Protein AF-A0A8J3Q5D6-F1 (afdb_monomer)

Mean predicted aligned error: 14.78 Å

pLDDT: mean 88.46, std 9.31, range [45.06, 97.44]

Foldseek 3Di:
DVVVLVLLQVLLVLLVVLLVLLQVLLVCLVPDVPVSVVVVVVSVVSNVPRDHNDDPVSVVVSVVSSVVSVCSSVVSCPDPVSVVVLLVVLVVQLVVLLVVLQVCLPPPPLPVSVVSLVVSVVSNVPGDDHPDPSSVVSVVSNCVSVVSNVVVVVVVVVVVVVLQVVLLVQLVVLLVVLLVLLPDLDPVVNVVSLVVSVVSNVVGDDHPPVSNVVSVVSSVVSSVNSNVSNVVVVVVVVVVVVVVLVLLVVLLVVLVVLLVQLLVLLVPPDLVVSVVSLVVSVVVNVVGDHNDPVCRVVSVVSSVVSSVVSVVSSVVVVVVVLVVVLVVLVVVLVVLVVVLVVLVVVLVVLVVVLVVLVVVVVVPPDDDDPVNVVSVVVSVVSVVVSVVSVVVSVVSVVVSVVSVVVSVVSD

Solvent-accessible surface area (backbone atoms only — not comparable to full-atom values): 21765 Å² total; per-residue (Å²): 114,64,70,62,54,53,49,14,51,51,35,37,53,52,53,54,49,48,40,52,46,41,51,51,32,45,60,33,43,78,80,40,43,63,64,28,51,55,49,52,53,53,48,52,54,52,57,71,69,53,68,75,43,62,56,71,74,55,46,51,52,52,51,52,52,38,51,52,32,52,52,48,30,55,55,55,50,69,32,72,70,35,45,52,48,47,51,50,53,44,47,52,53,52,49,52,46,33,54,52,40,50,70,52,22,77,58,83,54,64,68,67,49,49,55,49,51,52,51,45,51,56,55,54,70,73,50,74,87,57,64,73,70,64,38,50,52,52,51,49,53,37,49,50,18,52,51,48,31,52,50,53,52,51,51,51,55,48,52,54,48,51,55,37,50,54,28,45,52,54,53,52,49,51,40,53,57,55,51,63,51,49,78,51,85,51,70,66,61,51,52,52,50,49,53,53,49,53,50,52,55,71,72,44,63,83,50,60,71,69,59,44,51,53,52,50,53,50,36,53,52,37,51,52,52,30,52,50,52,36,51,50,54,51,49,52,52,49,52,52,49,49,50,54,52,49,53,21,50,52,36,42,52,51,52,54,48,52,38,51,57,42,49,55,43,68,71,48,95,43,55,68,64,30,50,56,50,47,55,51,50,52,51,52,55,73,72,47,74,74,38,46,86,93,46,42,63,67,50,48,55,52,36,54,51,33,49,51,54,37,52,50,52,36,50,54,52,52,49,51,53,44,51,51,53,46,48,53,51,52,53,53,43,50,54,42,47,53,50,39,54,50,38,52,50,51,40,50,53,44,50,52,52,46,51,53,53,50,53,53,51,66,76,46,80,80,69,77,84,74,68,53,57,64,49,49,53,50,48,51,50,44,49,51,48,42,50,55,42,47,54,52,37,52,51,42,52,51,52,43,53,51,48,54,52,51,52,69,70,65,113

Organism: NCBI:txid1392758

Sequence (411 aa):
MESRASQAEQAWAHKAALIAEVKSLTAMLSTDFQTASERMLAVQEQWAAIGRSGSDAVEDELWKQFRAAHQGFYAAGNTPKAQGRSQAETRQQKLRIVDEAERISHSVEWVSTELVFQRLDEEWRKTRPLGSAEEAQLVERLKQAWGRFARARAAHFADQRRKTEEALHAKESLVHEAAALIKSTDLNEVKQKFSELETRWKSATAVPPLDEQRLWTSMQQTQAQVIAAIEQELQRREEERRRREEEKRAIYQHKETLIKQTLDLLHSPDFQTAEEGLQQLVTAWNSSGYAGQEHEQGLYERFTQAAGQVYQAIEDAAEESRREAARRLVDEMYDLRDEADELDHRIYEAKVRLSDMMARQESSRNDPWELTESRAEAIEAESKLIDALRDRLEETMDDIAELETRLRNVG

Secondary structure (DSSP, 8-state):
-HHHHHHHHHHHHHHHHHHHHHHHHHHHTTT-HHHHHHHHHHHHHHHHH----SSHHHHHHHHHHHHHHHHHHHHHHTSHHHHHHHHHHHHHHHHHHHHHHHHHTT---HHHHHHHHHHHHHHHHHSPPPPHHHHHHHHHHHHHHHHHHHHHHHHHHHHHHHHHHHHHHHHHHHHHHHHHGGG---HHHHHHHHHHHHHHHHHSPP--HHHHHHHHHHHHHHHHHHHHHHHHHHHHHHHHHHHHHHHHHHHHHHHHHHHHHHHHGGG-S-HHHHHHHHHHHHHHHHHS----HHHHHHHHHHHHHHHHHHHHHHHHHHHHHHHHHHHHHHHHHHHHHHHHHHHHHHHHHHHHHHHHHHHHHHHTTTS-TTHHHHHHHHHHHHHHHHHHHHHHHHHHHHHHHHHHHHHHTT-

InterPro domains:
  IPR007139 Protein of unknown function DUF349 [PF03993] (2-52)
  IPR007139 Protein of unknown function DUF349 [PF03993] (61-129)
  IPR007139 Protein of unknown function DUF349 [PF03993] (138-208)

Radius of gyration: 75.71 Å; Cα contacts (8 Å, |Δi|>4): 251; chains: 1; bounding box: 146×68×196 Å

Structure (mmCIF, N/CA/C/O backbone):
data_AF-A0A8J3Q5D6-F1
#
_entry.id   AF-A0A8J3Q5D6-F1
#
loop_
_atom_site.group_PDB
_atom_site.id
_atom_site.type_symbol
_atom_site.label_atom_id
_atom_site.label_alt_id
_atom_site.label_comp_id
_atom_site.label_asym_id
_atom_site.label_entity_id
_atom_site.label_seq_id
_atom_site.pdbx_PDB_ins_code
_atom_site.Cartn_x
_atom_site.Cartn_y
_atom_site.Cartn_z
_atom_site.occupancy
_atom_site.B_iso_or_equiv
_atom_site.auth_seq_id
_atom_site.auth_comp_id
_atom_site.auth_asym_id
_atom_site.auth_atom_id
_atom_site.pdbx_PDB_model_num
ATOM 1 N N . MET A 1 1 ? 54.643 55.080 -67.258 1.00 49.59 1 MET A N 1
ATOM 2 C CA . MET A 1 1 ? 54.361 54.199 -68.417 1.00 49.59 1 MET A CA 1
ATOM 3 C C . MET A 1 1 ? 54.793 52.750 -68.171 1.00 49.59 1 MET A C 1
ATOM 5 O O . MET A 1 1 ? 54.132 51.864 -68.694 1.00 49.59 1 MET A O 1
ATOM 9 N N . GLU A 1 2 ? 55.792 52.486 -67.320 1.00 53.97 2 GLU A N 1
ATOM 10 C CA . GLU A 1 2 ? 56.295 51.128 -67.011 1.00 53.97 2 GLU A CA 1
ATOM 11 C C . GLU A 1 2 ? 55.253 50.169 -66.404 1.00 53.97 2 GLU A C 1
ATOM 13 O O . GLU A 1 2 ? 55.221 48.997 -66.761 1.00 53.97 2 GLU A O 1
ATOM 18 N N . SER A 1 3 ? 54.326 50.655 -65.568 1.00 63.22 3 SER A N 1
ATOM 19 C CA . SER A 1 3 ? 53.302 49.802 -64.930 1.00 63.22 3 SER A CA 1
ATOM 20 C C . SER A 1 3 ? 52.300 49.178 -65.919 1.00 63.22 3 SER A C 1
ATOM 22 O O . SER A 1 3 ? 51.918 48.025 -65.746 1.00 63.22 3 SER A O 1
ATOM 24 N N . ARG A 1 4 ? 51.913 49.887 -66.991 1.00 64.19 4 ARG A N 1
ATOM 25 C CA . ARG A 1 4 ? 51.009 49.337 -68.024 1.00 64.19 4 ARG A CA 1
ATOM 26 C C . ARG A 1 4 ? 51.728 48.379 -68.973 1.00 64.19 4 ARG A C 1
ATOM 28 O O . ARG A 1 4 ? 51.123 47.412 -69.418 1.00 64.19 4 ARG A O 1
ATOM 35 N N . ALA A 1 5 ? 53.004 48.639 -69.258 1.00 69.12 5 ALA A N 1
ATOM 36 C CA . ALA A 1 5 ? 53.835 47.745 -70.059 1.00 69.12 5 ALA A CA 1
ATOM 37 C C . ALA A 1 5 ? 54.090 46.417 -69.323 1.00 69.12 5 ALA A C 1
ATOM 39 O O . ALA A 1 5 ? 53.880 45.358 -69.900 1.00 69.12 5 ALA A O 1
ATOM 40 N N . SER A 1 6 ? 54.413 46.476 -68.025 1.00 74.69 6 SER A N 1
ATOM 41 C CA . SER A 1 6 ? 54.604 45.287 -67.183 1.00 74.69 6 SER A CA 1
ATOM 42 C C . SER A 1 6 ? 53.316 44.466 -67.007 1.00 74.69 6 SER A C 1
ATOM 44 O O . SER A 1 6 ? 53.353 43.241 -67.073 1.00 74.69 6 SER A O 1
ATOM 46 N N . GLN A 1 7 ? 52.154 45.115 -66.862 1.00 77.69 7 GLN A N 1
ATOM 47 C CA . GLN A 1 7 ? 50.859 44.418 -66.813 1.00 77.69 7 GLN A CA 1
ATOM 48 C C . GLN A 1 7 ? 50.502 43.738 -68.142 1.00 77.69 7 GLN A C 1
ATOM 50 O O . GLN A 1 7 ? 49.996 42.616 -68.140 1.00 77.69 7 GLN A O 1
ATOM 55 N N . ALA A 1 8 ? 50.778 44.389 -69.276 1.00 78.62 8 ALA A N 1
ATOM 56 C CA . ALA A 1 8 ? 50.563 43.796 -70.594 1.00 78.62 8 ALA A CA 1
ATOM 57 C C . ALA A 1 8 ? 51.487 42.588 -70.832 1.00 78.62 8 ALA A C 1
ATOM 59 O O . ALA A 1 8 ? 51.040 41.571 -71.356 1.00 78.62 8 ALA A O 1
ATOM 60 N N . GLU A 1 9 ? 52.742 42.667 -70.384 1.00 81.75 9 GLU A N 1
ATOM 61 C CA . GLU A 1 9 ? 53.719 41.576 -70.460 1.00 81.75 9 GLU A CA 1
ATOM 62 C C . GLU A 1 9 ? 53.319 40.371 -69.590 1.00 81.75 9 GLU A C 1
ATOM 64 O O . GLU A 1 9 ? 53.370 39.230 -70.050 1.00 81.75 9 GLU A O 1
ATOM 69 N N . GLN A 1 10 ? 52.826 40.606 -68.369 1.00 83.25 10 GLN A N 1
ATOM 70 C CA . GLN A 1 10 ? 52.282 39.548 -67.507 1.00 83.25 10 GLN A CA 1
ATOM 71 C C . GLN A 1 10 ? 51.041 38.883 -68.121 1.00 83.25 10 GLN A C 1
ATOM 73 O O . GLN A 1 10 ? 50.944 37.655 -68.150 1.00 83.25 10 GLN A O 1
ATOM 78 N N . ALA A 1 11 ? 50.109 39.674 -68.662 1.00 84.50 11 ALA A N 1
ATOM 79 C CA . ALA A 1 11 ? 48.924 39.153 -69.343 1.00 84.50 11 ALA A CA 1
ATOM 80 C C . ALA A 1 11 ? 49.292 38.328 -70.588 1.00 84.50 11 ALA A C 1
ATOM 82 O O . ALA A 1 11 ? 48.682 37.288 -70.847 1.00 84.50 11 ALA A O 1
ATOM 83 N N . TRP A 1 12 ? 50.316 38.754 -71.333 1.00 86.94 12 TRP A N 1
ATOM 84 C CA . TRP A 1 12 ? 50.858 38.004 -72.463 1.00 86.94 12 TRP A CA 1
ATOM 85 C C . TRP A 1 12 ? 51.451 36.665 -72.016 1.00 86.94 12 TRP A C 1
ATOM 87 O O . TRP A 1 12 ? 51.094 35.625 -72.570 1.00 86.94 12 TRP A O 1
ATOM 97 N N . ALA A 1 13 ? 52.293 36.670 -70.978 1.00 87.06 13 ALA A N 1
ATOM 98 C CA . ALA A 1 13 ? 52.918 35.460 -70.449 1.00 87.06 13 ALA A CA 1
ATOM 99 C C . ALA A 1 13 ? 51.875 34.449 -69.947 1.00 87.06 13 ALA A C 1
ATOM 101 O O . ALA A 1 13 ? 51.992 33.255 -70.223 1.00 87.06 13 ALA A O 1
ATOM 102 N N . HIS A 1 14 ? 50.817 34.919 -69.277 1.00 89.31 14 HIS A N 1
ATOM 103 C CA . HIS A 1 14 ? 49.713 34.065 -68.830 1.00 89.31 14 HIS A CA 1
ATOM 104 C C . HIS A 1 14 ? 48.949 33.455 -70.011 1.00 89.31 14 HIS A C 1
ATOM 106 O O . HIS A 1 14 ? 48.720 32.248 -70.033 1.00 89.31 14 HIS A O 1
ATOM 112 N N . LYS A 1 15 ? 48.607 34.245 -71.036 1.00 89.31 15 LYS A N 1
ATOM 113 C CA . LYS A 1 15 ? 47.950 33.724 -72.247 1.00 89.31 15 LYS A CA 1
ATOM 114 C C . LYS A 1 15 ? 48.831 32.720 -72.993 1.00 89.31 15 LYS A C 1
ATOM 116 O O . LYS A 1 15 ? 48.352 31.661 -73.391 1.00 89.31 15 LYS A O 1
ATOM 121 N N . ALA A 1 16 ? 50.125 32.998 -73.135 1.00 88.62 16 ALA A N 1
ATOM 122 C CA . ALA A 1 16 ? 51.073 32.069 -73.744 1.00 88.62 16 ALA A CA 1
ATOM 123 C C . ALA A 1 16 ? 51.172 30.747 -72.957 1.00 88.62 16 ALA A C 1
ATOM 125 O O . ALA A 1 16 ? 51.181 29.671 -73.562 1.00 88.62 16 ALA A O 1
ATOM 126 N N . ALA A 1 17 ? 51.177 30.815 -71.621 1.00 91.69 17 ALA A N 1
ATOM 127 C CA . ALA A 1 17 ? 51.170 29.642 -70.753 1.00 91.69 17 ALA A CA 1
ATOM 128 C C . ALA A 1 17 ? 49.884 28.814 -70.908 1.00 91.69 17 ALA A C 1
ATOM 130 O O . ALA A 1 17 ? 49.971 27.601 -71.084 1.00 91.69 17 ALA A O 1
ATOM 131 N N . LEU A 1 18 ? 48.709 29.452 -70.952 1.00 92.25 18 LEU A N 1
ATOM 132 C CA . LEU A 1 18 ? 47.437 28.760 -71.189 1.00 92.25 18 LEU A CA 1
ATOM 133 C C . LEU A 1 18 ? 47.400 28.070 -72.561 1.00 92.25 18 LEU A C 1
ATOM 135 O O . LEU A 1 18 ? 46.927 26.944 -72.670 1.00 92.25 18 LEU A O 1
ATOM 139 N N . ILE A 1 19 ? 47.947 28.688 -73.614 1.00 91.50 19 ILE A N 1
ATOM 140 C CA . ILE A 1 19 ? 48.060 28.050 -74.940 1.00 91.50 19 ILE A CA 1
ATOM 141 C C . ILE A 1 19 ? 48.963 26.809 -74.879 1.00 91.50 19 ILE A C 1
ATOM 143 O O . ILE A 1 19 ? 48.668 25.79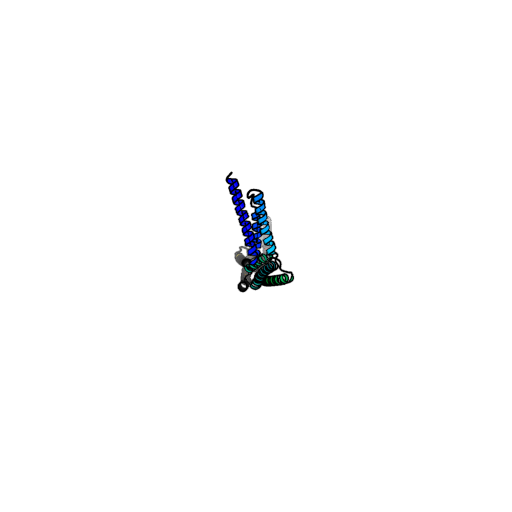4 -75.518 1.00 91.50 19 ILE A O 1
ATOM 147 N N . ALA A 1 20 ? 50.068 26.873 -74.132 1.00 91.12 20 ALA A N 1
ATOM 148 C CA . ALA A 1 20 ? 50.945 25.725 -73.918 1.00 91.12 20 ALA A CA 1
ATOM 149 C C . ALA A 1 20 ? 50.247 24.617 -73.108 1.00 91.12 20 ALA A C 1
ATOM 151 O O . ALA A 1 20 ? 50.380 23.442 -73.453 1.00 91.12 20 ALA A O 1
ATOM 152 N N . GLU A 1 21 ? 49.450 24.984 -72.102 1.00 92.56 21 GLU A N 1
ATOM 153 C CA . GLU A 1 21 ? 48.625 24.054 -71.330 1.00 92.56 21 GLU A CA 1
ATOM 154 C C . GLU A 1 21 ? 47.574 23.373 -72.215 1.00 92.56 21 GLU A C 1
ATOM 156 O O . GLU A 1 21 ? 47.506 22.154 -72.236 1.00 92.56 21 GLU A O 1
ATOM 161 N N . VAL A 1 22 ? 46.831 24.093 -73.064 1.00 91.94 22 VAL A N 1
ATOM 162 C CA . VAL A 1 22 ? 45.884 23.464 -74.013 1.00 91.94 22 VAL A CA 1
ATOM 163 C C . VAL A 1 22 ? 46.565 22.398 -74.885 1.00 91.94 22 VAL A C 1
ATOM 165 O O . VAL A 1 22 ? 46.004 21.325 -75.138 1.00 91.94 22 VAL A O 1
ATOM 168 N N . LYS A 1 23 ? 47.796 22.660 -75.338 1.00 89.31 23 LYS A N 1
ATOM 169 C CA . LYS A 1 23 ? 48.574 21.693 -76.127 1.00 89.31 23 LYS A CA 1
ATOM 170 C C . LYS A 1 23 ? 48.972 20.468 -75.298 1.00 89.31 23 LYS A C 1
ATOM 172 O O . LYS A 1 23 ? 48.886 19.354 -75.813 1.00 89.31 23 LYS A O 1
ATOM 177 N N . SER A 1 24 ? 49.359 20.640 -74.033 1.00 90.12 24 SER A N 1
ATOM 178 C CA . SER A 1 24 ? 49.669 19.510 -73.146 1.00 90.12 24 SER A CA 1
ATOM 179 C C . SER A 1 24 ? 48.413 18.708 -72.781 1.00 90.12 24 SER A C 1
ATOM 181 O O . SER A 1 24 ? 48.445 17.479 -72.832 1.00 90.12 24 SER A O 1
ATOM 183 N N . LEU A 1 25 ? 47.279 19.374 -72.543 1.00 89.81 25 LEU A N 1
ATOM 184 C CA . LEU A 1 25 ? 45.976 18.739 -72.324 1.00 89.81 25 LEU A CA 1
ATOM 185 C C . LEU A 1 25 ? 45.548 17.902 -73.534 1.00 89.81 25 LEU A C 1
ATOM 187 O O . LEU A 1 25 ? 45.022 16.804 -73.374 1.00 89.81 25 LEU A O 1
ATOM 191 N N . THR A 1 26 ? 45.844 18.368 -74.751 1.00 87.00 26 THR A N 1
ATOM 192 C CA . THR A 1 26 ? 45.587 17.607 -75.985 1.00 87.00 26 THR A CA 1
ATOM 193 C C . THR A 1 26 ? 46.385 16.299 -76.022 1.00 87.00 26 THR A C 1
ATOM 195 O O . THR A 1 26 ? 45.863 15.274 -76.457 1.00 87.00 26 THR A O 1
ATOM 198 N N . ALA A 1 27 ? 47.626 16.292 -75.523 1.00 84.06 27 ALA A N 1
ATOM 199 C CA . ALA A 1 27 ? 48.402 15.060 -75.365 1.00 84.06 27 ALA A CA 1
ATOM 200 C C . ALA A 1 27 ? 47.855 14.175 -74.226 1.00 84.06 27 ALA A C 1
ATOM 202 O O . ALA A 1 27 ? 47.820 12.948 -74.355 1.00 84.06 27 ALA A O 1
ATOM 203 N N . MET A 1 28 ? 47.367 14.789 -73.143 1.00 84.62 28 MET A N 1
ATOM 204 C CA . MET A 1 28 ? 46.790 14.111 -71.976 1.00 84.62 28 MET A CA 1
ATOM 205 C C . MET A 1 28 ? 45.457 13.411 -72.270 1.00 84.62 28 MET A C 1
ATOM 207 O O . MET A 1 28 ? 45.156 12.412 -71.623 1.00 84.62 28 MET A O 1
ATOM 211 N N . LEU A 1 29 ? 44.717 13.820 -73.312 1.00 80.50 29 LEU A N 1
ATOM 212 C CA . LEU A 1 29 ? 43.545 13.081 -73.818 1.00 80.50 29 LEU A CA 1
ATOM 213 C C . LEU A 1 29 ? 43.852 11.605 -74.123 1.00 80.50 29 LEU A C 1
ATOM 215 O O . LEU A 1 29 ? 42.945 10.776 -74.213 1.00 80.50 29 LEU A O 1
ATOM 219 N N . SER A 1 30 ? 45.128 11.266 -74.331 1.00 71.94 30 SER A N 1
ATOM 220 C CA . SER A 1 30 ? 45.555 9.894 -74.571 1.00 71.94 30 SER A CA 1
ATOM 221 C C . SER A 1 30 ? 45.649 9.027 -73.308 1.00 71.94 30 SER A C 1
ATOM 223 O O . SER A 1 30 ? 45.582 7.802 -73.452 1.00 71.94 30 SER A O 1
ATOM 225 N N . THR A 1 31 ? 45.778 9.640 -72.127 1.00 75.69 31 THR A N 1
ATOM 226 C CA . THR A 1 31 ? 46.032 8.983 -70.833 1.00 75.69 31 THR A CA 1
ATOM 227 C C . THR A 1 31 ? 44.934 9.201 -69.794 1.00 75.69 31 THR A C 1
ATOM 229 O O . THR A 1 31 ? 44.674 8.283 -69.029 1.00 75.69 31 THR A O 1
ATOM 232 N N . ASP A 1 32 ? 44.326 10.389 -69.745 1.00 80.50 32 ASP A N 1
ATOM 233 C CA . ASP A 1 32 ? 43.261 10.739 -68.798 1.00 80.50 32 ASP A CA 1
ATOM 234 C C . ASP A 1 32 ? 42.347 11.786 -69.445 1.00 80.50 32 ASP A C 1
ATOM 236 O O . ASP A 1 32 ? 42.635 12.989 -69.467 1.00 80.50 32 ASP A O 1
ATOM 240 N N . PHE A 1 33 ? 41.261 11.304 -70.047 1.00 81.00 33 PHE A N 1
ATOM 241 C CA . PHE A 1 33 ? 40.346 12.156 -70.798 1.00 81.00 33 PHE A CA 1
ATOM 242 C C . PHE A 1 33 ? 39.555 13.098 -69.880 1.00 81.00 33 PHE A C 1
ATOM 244 O O . PHE A 1 33 ? 39.274 14.243 -70.258 1.00 81.00 33 PHE A O 1
ATOM 251 N N . GLN A 1 34 ? 39.181 12.629 -68.688 1.00 78.38 34 GLN A N 1
ATOM 252 C CA . GLN A 1 34 ? 38.361 13.387 -67.748 1.00 78.38 34 GLN A CA 1
ATOM 253 C C . GLN A 1 34 ? 39.127 14.583 -67.179 1.00 78.38 34 GLN A C 1
ATOM 255 O O . GLN A 1 34 ? 38.668 15.718 -67.329 1.00 78.38 34 GLN A O 1
ATOM 260 N N . THR A 1 35 ? 40.320 14.356 -66.626 1.00 84.56 35 THR A N 1
ATOM 261 C CA . THR A 1 35 ? 41.159 15.433 -66.084 1.00 84.56 35 THR A CA 1
ATOM 262 C C . THR A 1 35 ? 41.533 16.431 -67.176 1.00 84.56 35 THR A C 1
ATOM 264 O O . THR A 1 35 ? 41.484 17.642 -66.951 1.00 84.56 35 THR A O 1
ATOM 267 N N . ALA A 1 36 ? 41.840 15.952 -68.389 1.00 85.44 36 ALA A N 1
ATOM 268 C CA . ALA A 1 36 ? 42.140 16.826 -69.520 1.00 85.44 36 ALA A CA 1
ATOM 269 C C . ALA A 1 36 ? 40.946 17.721 -69.909 1.00 85.44 36 ALA A C 1
ATOM 271 O O . ALA A 1 36 ? 41.127 18.896 -70.231 1.00 85.44 36 ALA A O 1
ATOM 272 N N . SER A 1 37 ? 39.722 17.188 -69.843 1.00 83.50 37 SER A N 1
ATOM 273 C CA . SER A 1 37 ? 38.488 17.927 -70.140 1.00 83.50 37 SER A CA 1
ATOM 274 C C . SER A 1 37 ? 38.132 18.954 -69.061 1.00 83.50 37 SER A C 1
ATOM 276 O O . SER A 1 37 ? 37.751 20.075 -69.390 1.00 83.50 37 SER A O 1
ATOM 278 N N . GLU A 1 38 ? 38.267 18.598 -67.781 1.00 85.88 38 GLU A N 1
ATOM 279 C CA . GLU A 1 38 ? 38.022 19.509 -66.653 1.00 85.88 38 GLU A CA 1
ATOM 280 C C . GLU A 1 38 ? 39.027 20.669 -66.648 1.00 85.88 38 GLU A C 1
ATOM 282 O O . GLU A 1 38 ? 38.649 21.835 -66.519 1.00 85.88 38 GLU A O 1
ATOM 287 N N . ARG A 1 39 ? 40.309 20.368 -66.886 1.00 89.62 39 ARG A N 1
ATOM 288 C CA . ARG A 1 39 ? 41.360 21.383 -67.022 1.00 89.62 39 ARG A CA 1
ATOM 289 C C . ARG A 1 39 ? 41.142 22.290 -68.227 1.00 89.62 39 ARG A C 1
ATOM 291 O O . ARG A 1 39 ? 41.356 23.490 -68.110 1.00 89.62 39 ARG A O 1
ATOM 298 N N . MET A 1 40 ? 40.654 21.763 -69.352 1.00 89.88 40 MET A N 1
ATOM 299 C CA . MET A 1 40 ? 40.317 22.580 -70.523 1.00 89.88 40 MET A CA 1
ATOM 300 C C . MET A 1 40 ? 39.232 23.622 -70.207 1.00 89.88 40 MET A C 1
ATOM 302 O O . MET A 1 40 ? 39.334 24.760 -70.663 1.00 89.88 40 MET A O 1
ATOM 306 N N . LEU A 1 41 ? 38.214 23.266 -69.415 1.00 87.94 41 LEU A N 1
ATOM 307 C CA . LEU A 1 41 ? 37.188 24.220 -68.976 1.00 87.94 41 LEU A CA 1
ATOM 308 C C . LEU A 1 41 ? 37.787 25.310 -68.075 1.00 87.94 41 LEU A C 1
ATOM 310 O O . LEU A 1 41 ? 37.565 26.492 -68.324 1.00 87.94 41 LEU A O 1
ATOM 314 N N . ALA A 1 42 ? 38.626 24.933 -67.106 1.00 91.19 42 ALA A N 1
ATOM 315 C CA . ALA A 1 42 ? 39.321 25.896 -66.250 1.00 91.19 42 ALA A CA 1
ATOM 316 C C . ALA A 1 42 ? 40.233 26.842 -67.055 1.00 91.19 42 ALA A C 1
ATOM 318 O O . ALA A 1 42 ? 40.271 28.041 -66.794 1.00 91.19 42 ALA A O 1
ATOM 319 N N . VAL A 1 43 ? 40.932 26.329 -68.073 1.00 92.62 43 VAL A N 1
ATOM 320 C CA . VAL A 1 43 ? 41.764 27.137 -68.978 1.00 92.62 43 VAL A CA 1
ATOM 321 C C . VAL A 1 43 ? 40.925 28.146 -69.772 1.00 92.62 43 VAL A C 1
ATOM 323 O O . VAL A 1 43 ? 41.368 29.274 -69.973 1.00 92.62 43 VAL A O 1
ATOM 326 N N . GLN A 1 44 ? 39.709 27.789 -70.199 1.00 89.12 44 GLN A N 1
ATOM 327 C CA . GLN A 1 44 ? 38.796 28.717 -70.883 1.00 89.12 44 GLN A CA 1
ATOM 328 C C . GLN A 1 44 ? 38.319 29.845 -69.960 1.00 89.12 44 GLN A C 1
ATOM 330 O O . GLN A 1 44 ? 38.314 31.007 -70.369 1.00 89.12 44 GLN A O 1
ATOM 335 N N . GLU A 1 45 ? 37.962 29.521 -68.717 1.00 89.94 45 GLU A N 1
ATOM 336 C CA . GLU A 1 45 ? 37.581 30.513 -67.703 1.00 89.94 45 GLU A CA 1
ATOM 337 C C . GLU A 1 45 ? 38.749 31.447 -67.368 1.00 89.94 45 GLU A C 1
ATOM 339 O O . GLU A 1 45 ? 38.592 32.670 -67.353 1.00 89.94 45 GLU A O 1
ATOM 344 N N . GLN A 1 46 ? 39.944 30.887 -67.168 1.00 90.81 46 GLN A N 1
ATOM 345 C CA . GLN A 1 46 ? 41.154 31.664 -66.912 1.00 90.81 46 GLN A CA 1
ATOM 346 C C . GLN A 1 46 ? 41.515 32.557 -68.100 1.00 90.81 46 GLN A C 1
ATOM 348 O O . GLN A 1 46 ? 41.842 33.722 -67.899 1.00 90.81 46 GLN A O 1
ATOM 353 N N . TRP A 1 47 ? 41.401 32.058 -69.335 1.00 89.81 47 TRP A N 1
ATOM 354 C CA . TRP A 1 47 ? 41.618 32.856 -70.544 1.00 89.81 47 TRP A CA 1
ATOM 355 C C . TRP A 1 47 ? 40.662 34.052 -70.619 1.00 89.81 47 TRP A C 1
ATOM 357 O O . TRP A 1 47 ? 41.092 35.161 -70.933 1.00 89.81 47 TRP A O 1
ATOM 367 N N . ALA A 1 48 ? 39.381 33.846 -70.293 1.00 87.31 48 ALA A N 1
ATOM 368 C CA . ALA A 1 48 ? 38.367 34.900 -70.281 1.00 87.31 48 ALA A CA 1
ATOM 369 C C . ALA A 1 48 ? 38.600 35.957 -69.183 1.00 87.31 48 ALA A C 1
ATOM 371 O O . ALA A 1 48 ? 38.207 37.110 -69.353 1.00 87.31 48 ALA A O 1
ATOM 372 N N . ALA A 1 49 ? 39.248 35.585 -68.076 1.00 88.56 49 ALA A N 1
ATOM 373 C CA . ALA A 1 49 ? 39.559 36.488 -66.970 1.00 88.56 49 ALA A CA 1
ATOM 374 C C . ALA A 1 49 ? 40.799 37.374 -67.215 1.00 88.56 49 ALA A C 1
ATOM 376 O O . ALA A 1 49 ? 40.985 38.374 -66.517 1.00 88.56 49 ALA A O 1
ATOM 377 N N . ILE A 1 50 ? 41.662 37.033 -68.182 1.00 87.56 50 ILE A N 1
ATOM 378 C CA . ILE A 1 50 ? 42.879 37.808 -68.465 1.00 87.56 50 ILE A CA 1
ATOM 379 C C . ILE A 1 50 ? 42.535 39.066 -69.279 1.00 87.56 50 ILE A C 1
ATOM 381 O O . ILE A 1 50 ? 41.910 39.000 -70.336 1.00 87.56 50 ILE A O 1
ATOM 385 N N . GLY A 1 51 ? 43.012 40.225 -68.812 1.00 77.06 51 GLY A N 1
ATOM 386 C CA . GLY A 1 51 ? 42.877 41.513 -69.501 1.00 77.06 51 GLY A CA 1
ATOM 387 C C . GLY A 1 51 ? 43.698 41.638 -70.797 1.00 77.06 51 GLY A C 1
ATOM 388 O O . GLY A 1 51 ? 44.261 40.674 -71.317 1.00 77.06 51 GLY A O 1
ATOM 389 N N . ARG A 1 52 ? 43.777 42.856 -71.349 1.00 75.00 52 ARG A N 1
ATOM 390 C CA . ARG A 1 52 ? 44.508 43.129 -72.603 1.00 75.00 52 ARG A CA 1
ATOM 391 C C . ARG A 1 52 ? 46.014 42.891 -72.452 1.00 75.00 52 ARG A C 1
ATOM 393 O O . ARG A 1 52 ? 46.623 43.382 -71.505 1.00 75.00 52 ARG A O 1
ATOM 400 N N . SER A 1 53 ? 46.603 42.193 -73.423 1.00 74.19 53 SER A N 1
ATOM 401 C CA . SER A 1 53 ? 48.004 41.731 -73.401 1.00 74.19 53 SER A CA 1
ATOM 402 C C . SER A 1 53 ? 48.943 42.470 -74.364 1.00 74.19 53 SER A C 1
ATOM 404 O O . SER A 1 53 ? 50.074 42.041 -74.578 1.00 74.19 53 SER A O 1
ATOM 406 N N . GLY A 1 54 ? 48.510 43.592 -74.947 1.00 77.88 54 GLY A N 1
ATOM 407 C CA . GLY A 1 54 ? 49.349 44.412 -75.823 1.00 77.88 54 GLY A CA 1
ATOM 408 C C . GLY A 1 54 ? 48.563 45.129 -76.918 1.00 77.88 54 GLY A C 1
ATOM 409 O O . GLY A 1 54 ? 47.430 45.553 -76.701 1.00 77.88 54 GLY A O 1
ATOM 410 N N . SER A 1 55 ? 49.201 45.281 -78.082 1.00 76.94 55 SER A N 1
ATOM 411 C CA . SER A 1 55 ? 48.586 45.796 -79.315 1.00 76.94 55 SER A CA 1
ATOM 412 C C . SER A 1 55 ? 47.526 44.831 -79.854 1.00 76.94 55 SER A C 1
ATOM 414 O O . SER A 1 55 ? 47.662 43.619 -79.682 1.00 76.94 55 SER A O 1
ATOM 416 N N . ASP A 1 56 ? 46.533 45.354 -80.578 1.00 78.19 56 ASP A N 1
ATOM 417 C CA . ASP A 1 56 ? 45.470 44.562 -81.212 1.00 78.19 56 ASP A CA 1
ATOM 418 C C . ASP A 1 56 ? 46.043 43.435 -82.097 1.00 78.19 56 ASP A C 1
ATOM 420 O O . ASP A 1 56 ? 45.563 42.308 -82.051 1.00 78.19 56 ASP A O 1
ATOM 424 N N . ALA A 1 57 ? 47.163 43.673 -82.791 1.00 80.19 57 ALA A N 1
ATOM 425 C CA . ALA A 1 57 ? 47.825 42.648 -83.606 1.00 80.19 57 ALA A CA 1
ATOM 426 C C . ALA A 1 57 ? 48.409 41.475 -82.784 1.00 80.19 57 ALA A C 1
ATOM 428 O O . ALA A 1 57 ? 48.438 40.339 -83.255 1.00 80.19 57 ALA A O 1
ATOM 429 N N . VAL A 1 58 ? 48.888 41.738 -81.561 1.00 81.75 58 VAL A N 1
ATOM 430 C CA . VAL A 1 58 ? 49.417 40.701 -80.652 1.00 81.75 58 VAL A CA 1
ATOM 431 C C . VAL A 1 58 ? 48.268 39.907 -80.036 1.00 81.75 58 VAL A C 1
ATOM 433 O O . VAL A 1 58 ? 48.354 38.687 -79.905 1.00 81.75 58 VAL A O 1
ATOM 436 N N . GLU A 1 59 ? 47.183 40.595 -79.689 1.00 83.31 59 GLU A N 1
ATOM 437 C CA . GLU A 1 59 ? 45.958 39.993 -79.167 1.00 83.31 59 GLU A CA 1
ATOM 438 C C . GLU A 1 59 ? 45.312 39.056 -80.205 1.00 83.31 59 GLU A C 1
ATOM 440 O O . GLU A 1 59 ? 44.964 37.920 -79.878 1.00 83.31 59 GLU A O 1
ATOM 445 N N . ASP A 1 60 ? 45.238 39.489 -81.467 1.00 85.12 60 ASP A N 1
ATOM 446 C CA . ASP A 1 60 ? 44.697 38.706 -82.581 1.00 85.12 60 ASP A CA 1
ATOM 447 C C . ASP A 1 60 ? 45.502 37.426 -82.843 1.00 85.12 60 ASP A C 1
ATOM 449 O O . ASP A 1 60 ? 44.924 36.356 -83.069 1.00 85.12 60 ASP A O 1
ATOM 453 N N . GLU A 1 61 ? 46.833 37.508 -82.776 1.00 87.31 61 GLU A N 1
ATOM 454 C CA . GLU A 1 61 ? 47.709 36.352 -82.968 1.00 87.31 61 GLU A CA 1
ATOM 455 C C . GLU A 1 61 ? 47.607 35.366 -81.793 1.00 87.31 61 GLU A C 1
ATOM 457 O O . GLU A 1 61 ? 47.445 34.163 -82.012 1.00 87.31 61 GLU A O 1
ATOM 462 N N . LEU A 1 62 ? 47.599 35.851 -80.546 1.00 87.50 62 LEU A N 1
ATOM 463 C CA . LEU A 1 62 ? 47.372 35.009 -79.365 1.00 87.50 62 LEU A CA 1
ATOM 464 C C . LEU A 1 62 ? 46.000 34.327 -79.410 1.00 87.50 62 LEU A C 1
ATOM 466 O O . LEU A 1 62 ? 45.890 33.128 -79.149 1.00 87.50 62 LEU A O 1
ATOM 470 N N . TRP A 1 63 ? 44.953 35.055 -79.798 1.00 87.19 63 TRP A N 1
ATOM 471 C CA . TRP A 1 63 ? 43.610 34.505 -79.948 1.00 87.19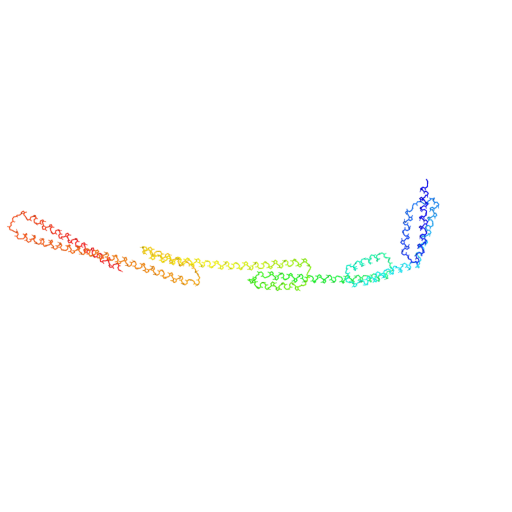 63 TRP A CA 1
ATOM 472 C C . TRP A 1 63 ? 43.525 33.461 -81.063 1.00 87.19 63 TRP A C 1
ATOM 474 O O . TRP A 1 63 ? 42.853 32.436 -80.921 1.00 87.19 63 TRP A O 1
ATOM 484 N N . LYS A 1 64 ? 44.212 33.681 -82.186 1.00 90.12 64 LYS A N 1
ATOM 485 C CA . LYS A 1 64 ? 44.322 32.700 -83.271 1.00 90.12 64 LYS A CA 1
ATOM 486 C C . LYS A 1 64 ? 45.021 31.425 -82.797 1.00 90.12 64 LYS A C 1
ATOM 488 O O . LYS A 1 64 ? 44.525 30.334 -83.075 1.00 90.12 64 LYS A O 1
ATOM 493 N N . GLN A 1 65 ? 46.120 31.547 -82.054 1.00 90.38 65 GLN A N 1
ATOM 494 C CA . GLN A 1 65 ? 46.848 30.399 -81.508 1.00 90.38 65 GLN A CA 1
ATOM 495 C C . GLN A 1 65 ? 46.033 29.636 -80.462 1.00 90.38 65 GLN A C 1
ATOM 497 O O . GLN A 1 65 ? 45.982 28.407 -80.513 1.00 90.38 65 GLN A O 1
ATOM 502 N N . PHE A 1 66 ? 45.349 30.344 -79.561 1.00 90.62 66 PHE A N 1
ATOM 503 C CA . PHE A 1 66 ? 44.453 29.735 -78.582 1.00 90.62 66 PHE A CA 1
ATOM 504 C C . PHE A 1 66 ? 43.301 28.995 -79.259 1.00 90.62 66 PHE A C 1
ATOM 506 O O . PHE A 1 66 ? 43.079 27.824 -78.965 1.00 90.62 66 PHE A O 1
ATOM 513 N N . ARG A 1 67 ? 42.624 29.617 -80.236 1.00 90.50 67 ARG A N 1
ATOM 514 C CA . ARG A 1 67 ? 41.565 28.955 -81.015 1.00 90.50 67 ARG A CA 1
ATOM 515 C C . ARG A 1 67 ? 42.070 27.730 -81.767 1.00 90.50 67 ARG A C 1
ATOM 517 O O . ARG A 1 67 ? 41.379 26.720 -81.778 1.00 90.50 67 ARG A O 1
ATOM 524 N N . ALA A 1 68 ? 43.254 27.792 -82.374 1.00 90.31 68 ALA A N 1
ATOM 525 C CA . ALA A 1 68 ? 43.834 26.645 -83.070 1.00 90.31 68 ALA A CA 1
ATOM 526 C C . ALA A 1 68 ? 44.142 25.489 -82.103 1.00 90.31 68 ALA A C 1
ATOM 528 O O . ALA A 1 68 ? 43.839 24.335 -82.400 1.00 90.31 68 ALA A O 1
ATOM 529 N N . ALA A 1 69 ? 44.697 25.795 -80.926 1.00 88.94 69 ALA A N 1
ATOM 530 C CA . ALA A 1 69 ? 44.968 24.804 -79.888 1.00 88.94 69 ALA A CA 1
ATOM 531 C C . ALA A 1 69 ? 43.664 24.210 -79.316 1.00 88.94 69 ALA A C 1
ATOM 533 O O . ALA A 1 69 ? 43.551 22.996 -79.162 1.00 88.94 69 ALA A O 1
ATOM 534 N N . HIS A 1 70 ? 42.653 25.049 -79.081 1.00 89.06 70 HIS A N 1
ATOM 535 C CA . HIS A 1 70 ? 41.317 24.664 -78.621 1.00 89.06 70 HIS A CA 1
ATOM 536 C C . HIS A 1 70 ? 40.604 23.758 -79.632 1.00 89.06 70 HIS A C 1
ATOM 538 O O . HIS A 1 70 ? 40.169 22.663 -79.283 1.00 89.06 70 HIS A O 1
ATOM 544 N N . GLN A 1 71 ? 40.577 24.143 -80.910 1.00 88.56 71 GLN A N 1
ATOM 545 C CA . GLN A 1 71 ? 40.046 23.305 -81.988 1.00 88.56 71 GLN A CA 1
ATOM 546 C C . GLN A 1 71 ? 40.794 21.972 -82.085 1.00 88.56 71 GLN A C 1
ATOM 548 O O . GLN A 1 71 ? 40.157 20.931 -82.236 1.00 88.56 71 GLN A O 1
ATOM 553 N N . GLY A 1 72 ? 42.124 21.986 -81.949 1.00 88.06 72 GLY A N 1
ATOM 554 C CA . GLY A 1 72 ? 42.949 20.778 -81.924 1.00 88.06 72 GLY A CA 1
ATOM 555 C C . GLY A 1 72 ? 42.583 19.827 -80.781 1.00 88.06 72 GLY A C 1
ATOM 556 O O . GLY A 1 72 ? 42.444 18.626 -81.011 1.00 88.06 72 GLY A O 1
ATOM 557 N N . PHE A 1 73 ? 42.346 20.359 -79.580 1.00 89.00 73 PHE A N 1
ATOM 558 C CA . PHE A 1 73 ? 41.906 19.584 -78.420 1.00 89.00 73 PHE A CA 1
ATOM 559 C C . PHE A 1 73 ? 40.563 18.886 -78.665 1.00 89.00 73 PHE A C 1
ATOM 561 O O . PHE A 1 73 ? 40.458 17.669 -78.510 1.00 89.00 73 PHE A O 1
ATOM 568 N N . TYR A 1 74 ? 39.535 19.623 -79.099 1.00 86.62 74 TYR A N 1
ATOM 569 C CA . TYR A 1 74 ? 38.214 19.030 -79.344 1.00 86.62 74 TYR A CA 1
ATOM 570 C C . TYR A 1 74 ? 38.204 18.099 -80.563 1.00 86.62 74 TYR A C 1
ATOM 572 O O . TYR A 1 74 ? 37.510 17.082 -80.545 1.00 86.62 74 TYR A O 1
ATOM 580 N N . ALA A 1 75 ? 39.006 18.380 -81.595 1.00 86.69 75 ALA A N 1
ATOM 581 C CA . ALA 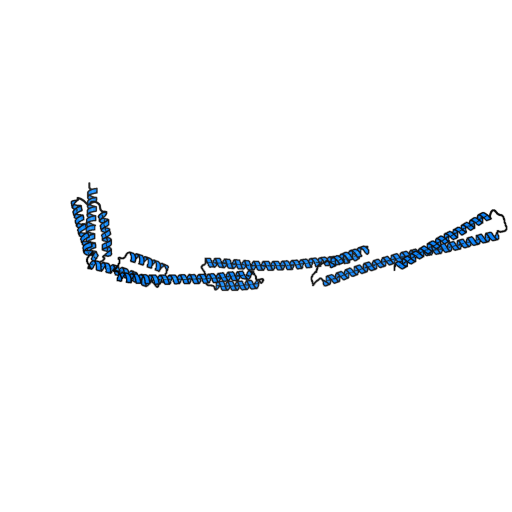A 1 75 ? 39.186 17.473 -82.727 1.00 86.69 75 ALA A CA 1
ATOM 582 C C . ALA A 1 75 ? 39.828 16.145 -82.292 1.00 86.69 75 ALA A C 1
ATOM 584 O O . ALA A 1 75 ? 39.351 15.079 -82.680 1.00 86.69 75 ALA A O 1
ATOM 585 N N . ALA A 1 76 ? 40.857 16.193 -81.439 1.00 84.88 76 ALA A N 1
ATOM 586 C CA . ALA A 1 76 ? 41.477 15.002 -80.862 1.00 84.88 76 ALA A CA 1
ATOM 587 C C . ALA A 1 76 ? 40.509 14.238 -79.936 1.00 84.88 76 ALA A C 1
ATOM 589 O O . ALA A 1 76 ? 40.439 13.005 -79.991 1.00 84.88 76 ALA A O 1
ATOM 590 N N . GLY A 1 77 ? 39.717 14.960 -79.137 1.00 82.56 77 GLY A N 1
ATOM 591 C CA . GLY A 1 77 ? 38.723 14.397 -78.220 1.00 82.56 77 GLY A CA 1
ATOM 592 C C . GLY A 1 77 ? 37.520 13.743 -78.910 1.00 82.56 77 GLY A C 1
ATOM 593 O O . GLY A 1 77 ? 36.975 12.770 -78.394 1.00 82.56 77 GLY A O 1
ATOM 594 N N . ASN A 1 78 ? 37.141 14.213 -80.102 1.00 83.56 78 ASN A N 1
ATOM 595 C CA . ASN A 1 78 ? 36.039 13.656 -80.897 1.00 83.56 78 ASN A CA 1
ATOM 596 C C . ASN A 1 78 ? 36.430 12.441 -81.747 1.00 83.56 78 ASN A C 1
ATOM 598 O O . ASN A 1 78 ? 35.592 11.890 -82.462 1.00 83.56 78 ASN A O 1
ATOM 602 N N . THR A 1 79 ? 37.685 11.994 -81.689 1.00 85.56 79 THR A N 1
ATOM 603 C CA . THR A 1 79 ? 38.079 10.767 -82.385 1.00 85.56 79 THR A CA 1
ATOM 604 C C . THR A 1 79 ? 37.392 9.541 -81.757 1.00 85.56 79 THR A C 1
ATOM 606 O O . THR A 1 79 ? 37.282 9.470 -80.529 1.00 85.56 79 THR A O 1
ATOM 609 N N . PRO A 1 80 ? 37.002 8.516 -82.546 1.00 83.44 80 PRO A N 1
ATOM 610 C CA . PRO A 1 80 ? 36.388 7.295 -82.008 1.00 83.44 80 PRO A CA 1
ATOM 611 C C . PRO A 1 80 ? 37.234 6.615 -80.921 1.00 83.44 80 PRO A C 1
ATOM 613 O O . PRO A 1 80 ? 36.711 6.039 -79.971 1.00 83.44 80 PRO A O 1
ATOM 616 N N . LYS A 1 81 ? 38.565 6.723 -81.032 1.00 82.62 81 LYS A N 1
ATOM 617 C CA . LYS A 1 81 ? 39.519 6.185 -80.057 1.00 82.62 81 LYS A CA 1
ATOM 618 C C . LYS A 1 81 ? 39.490 6.946 -78.725 1.00 82.62 81 LYS A C 1
ATOM 620 O O . LYS A 1 81 ? 39.542 6.306 -77.678 1.00 82.62 81 LYS A O 1
ATOM 625 N N . ALA A 1 82 ? 39.412 8.278 -78.750 1.00 79.88 82 ALA A N 1
ATOM 626 C CA . ALA A 1 82 ? 39.303 9.094 -77.539 1.00 79.88 82 ALA A CA 1
ATOM 627 C C . ALA A 1 82 ? 37.932 8.918 -76.863 1.00 79.88 82 ALA A C 1
ATOM 629 O O . ALA A 1 82 ? 37.868 8.695 -75.656 1.00 79.88 82 ALA A O 1
ATOM 630 N N . GLN A 1 83 ? 36.848 8.894 -77.645 1.00 79.94 83 GLN A N 1
ATOM 631 C CA . GLN A 1 83 ? 35.498 8.628 -77.135 1.00 79.94 83 GLN A CA 1
ATOM 632 C C . GLN A 1 83 ? 35.373 7.226 -76.517 1.00 79.94 83 GLN A C 1
ATOM 634 O O . GLN A 1 83 ? 34.826 7.087 -75.424 1.00 79.94 83 GLN A O 1
ATOM 639 N N . GLY A 1 84 ? 35.933 6.194 -77.160 1.00 83.19 84 GLY A N 1
ATOM 640 C CA . GLY A 1 84 ? 35.944 4.830 -76.622 1.00 83.19 84 GLY A CA 1
ATOM 641 C C . GLY A 1 84 ? 36.715 4.702 -75.303 1.00 83.19 84 GLY A C 1
ATOM 642 O O . GLY A 1 84 ? 36.292 3.962 -74.418 1.00 83.19 84 GLY A O 1
ATOM 643 N N . ARG A 1 85 ? 37.807 5.459 -75.126 1.00 80.19 85 ARG A N 1
ATOM 644 C CA . ARG A 1 85 ? 38.543 5.522 -73.850 1.00 80.19 85 ARG A CA 1
ATOM 645 C C . ARG A 1 85 ? 37.754 6.232 -72.759 1.00 80.19 85 ARG A C 1
ATOM 647 O O . ARG A 1 85 ? 37.629 5.678 -71.679 1.00 80.19 85 ARG A O 1
ATOM 654 N N . SER A 1 86 ? 37.158 7.386 -73.055 1.00 81.31 86 SER A N 1
ATOM 655 C CA . SER A 1 86 ? 36.306 8.103 -72.096 1.00 81.31 86 SER A CA 1
ATOM 656 C C . SER A 1 86 ? 35.126 7.243 -71.618 1.00 81.31 86 SER A C 1
ATOM 658 O O . SER A 1 86 ? 34.801 7.217 -70.428 1.00 81.31 86 SER A O 1
ATOM 660 N N . GLN A 1 87 ? 34.511 6.479 -72.528 1.00 83.44 87 GLN A N 1
ATOM 661 C CA . GLN A 1 87 ? 33.480 5.500 -72.176 1.00 83.44 87 GLN A CA 1
ATOM 662 C C . GLN A 1 87 ? 34.039 4.356 -71.318 1.00 83.44 87 GLN A C 1
ATOM 664 O O . GLN A 1 87 ? 33.383 3.949 -70.363 1.00 83.44 87 GLN A O 1
ATOM 669 N N . ALA A 1 88 ? 35.245 3.857 -71.610 1.00 85.81 88 ALA A N 1
ATOM 670 C CA . ALA A 1 88 ? 35.897 2.822 -70.807 1.00 85.81 88 ALA A CA 1
ATOM 671 C C . ALA A 1 88 ? 36.265 3.306 -69.390 1.00 85.81 88 ALA A C 1
ATOM 673 O O . ALA A 1 88 ? 36.037 2.574 -68.430 1.00 85.81 88 ALA A O 1
ATOM 674 N N . GLU A 1 89 ? 36.763 4.538 -69.243 1.00 85.62 89 GLU A N 1
ATOM 675 C CA . GLU A 1 89 ? 37.028 5.183 -67.947 1.00 85.62 89 GLU A CA 1
ATOM 676 C C . GLU A 1 89 ? 35.731 5.319 -67.134 1.00 85.62 89 GLU A C 1
ATOM 678 O O . GLU A 1 89 ? 35.666 4.896 -65.979 1.00 85.62 89 GLU A O 1
ATOM 683 N N . THR A 1 90 ? 34.658 5.814 -67.764 1.00 87.62 90 THR A N 1
ATOM 684 C CA . THR A 1 90 ? 33.330 5.938 -67.136 1.00 87.62 90 THR A CA 1
ATOM 685 C C . THR A 1 90 ? 32.785 4.569 -66.713 1.00 87.62 90 THR A C 1
ATOM 687 O O . THR A 1 90 ? 32.268 4.414 -65.607 1.00 87.62 90 THR A O 1
ATOM 690 N N . ARG A 1 91 ? 32.941 3.546 -67.563 1.00 89.75 91 ARG A N 1
ATOM 691 C CA . ARG A 1 91 ? 32.580 2.156 -67.252 1.00 89.75 91 ARG A CA 1
ATOM 692 C C . ARG A 1 91 ? 33.344 1.633 -66.046 1.00 89.75 91 ARG A C 1
ATOM 694 O O . ARG A 1 91 ? 32.732 1.045 -65.161 1.00 89.75 91 ARG A O 1
ATOM 701 N N . GLN A 1 92 ? 34.652 1.860 -65.983 1.00 90.56 92 GLN A N 1
ATOM 702 C CA . GLN A 1 92 ? 35.473 1.414 -64.861 1.00 90.56 92 GLN A CA 1
ATOM 703 C C . GLN A 1 92 ? 35.066 2.099 -63.549 1.00 90.56 92 GLN A C 1
ATOM 705 O O . GLN A 1 92 ? 34.965 1.428 -62.522 1.00 90.56 92 GLN A O 1
ATOM 710 N N . GLN A 1 93 ? 34.781 3.405 -63.578 1.00 90.69 93 GLN A N 1
ATOM 711 C CA . GLN A 1 93 ? 34.278 4.139 -62.412 1.00 90.69 93 GLN A CA 1
ATOM 712 C C . GLN A 1 93 ? 32.932 3.578 -61.933 1.00 90.69 93 GLN A C 1
ATOM 714 O O . GLN A 1 93 ? 32.781 3.270 -60.752 1.00 90.69 93 GLN A O 1
ATOM 719 N N . LYS A 1 94 ? 31.977 3.366 -62.847 1.00 93.38 94 LYS A N 1
ATOM 720 C CA . LYS A 1 94 ? 30.663 2.799 -62.512 1.00 93.38 94 LYS A CA 1
ATOM 721 C C . LYS A 1 94 ? 30.745 1.368 -61.992 1.00 93.38 94 LYS A C 1
ATOM 723 O O . LYS A 1 94 ? 30.072 1.048 -61.019 1.00 93.38 94 LYS A O 1
ATOM 728 N N . LEU A 1 95 ? 31.588 0.525 -62.589 1.00 94.50 95 LEU A N 1
ATOM 729 C CA . LEU A 1 95 ? 31.844 -0.829 -62.092 1.00 94.50 95 LEU A CA 1
ATOM 730 C C . LEU A 1 95 ? 32.414 -0.799 -60.675 1.00 94.50 95 LEU A C 1
ATOM 732 O O . LEU A 1 95 ? 31.883 -1.480 -59.809 1.00 94.50 95 LEU A O 1
ATOM 736 N N . ARG A 1 96 ? 33.408 0.057 -60.404 1.00 96.06 96 ARG A N 1
ATOM 737 C CA . ARG A 1 96 ? 33.962 0.229 -59.053 1.00 96.06 96 ARG A CA 1
ATOM 738 C C . ARG A 1 96 ? 32.885 0.621 -58.037 1.00 96.06 96 ARG A C 1
ATOM 740 O O . ARG A 1 96 ? 32.882 0.084 -56.933 1.00 96.06 96 ARG A O 1
ATOM 747 N N . ILE A 1 97 ? 31.998 1.551 -58.397 1.00 95.69 97 ILE A N 1
ATOM 748 C CA . ILE A 1 97 ? 30.891 1.984 -57.530 1.00 95.69 97 ILE A CA 1
ATOM 749 C C . ILE A 1 97 ? 29.957 0.807 -57.226 1.00 95.69 97 ILE A C 1
ATOM 751 O O . ILE A 1 97 ? 29.616 0.577 -56.067 1.00 95.69 97 ILE A O 1
ATOM 755 N N . VAL A 1 98 ? 29.566 0.050 -58.254 1.00 96.69 98 VAL A N 1
ATOM 756 C CA . VAL A 1 98 ? 28.676 -1.110 -58.112 1.00 96.69 98 VAL A CA 1
ATOM 757 C C . VAL A 1 98 ? 29.328 -2.222 -57.292 1.00 96.69 98 VAL A C 1
ATOM 759 O O . VAL A 1 98 ? 28.691 -2.746 -56.384 1.00 96.69 98 VAL A O 1
ATOM 762 N N . ASP A 1 99 ? 30.586 -2.560 -57.564 1.00 96.19 99 ASP A N 1
ATOM 763 C CA . ASP A 1 99 ? 31.299 -3.630 -56.864 1.00 96.19 99 ASP A CA 1
ATOM 764 C C . ASP A 1 99 ? 31.492 -3.283 -55.376 1.00 96.19 99 ASP A C 1
ATOM 766 O O . ASP A 1 99 ? 31.310 -4.133 -54.502 1.00 96.19 99 ASP A O 1
ATOM 770 N N . GLU A 1 100 ? 31.785 -2.016 -55.059 1.00 96.19 100 GLU A N 1
ATOM 771 C CA . GLU A 1 100 ? 31.854 -1.544 -53.673 1.00 96.19 100 GLU A CA 1
ATOM 772 C C . GLU A 1 100 ? 30.480 -1.586 -52.990 1.00 96.19 100 GLU A C 1
ATOM 774 O O . GLU A 1 100 ? 30.373 -2.064 -51.859 1.00 96.19 100 GLU A O 1
ATOM 779 N N . ALA A 1 101 ? 29.418 -1.150 -53.677 1.00 96.56 101 ALA A N 1
ATOM 780 C CA . ALA A 1 101 ? 28.047 -1.242 -53.180 1.00 96.56 101 ALA A CA 1
ATOM 781 C C . ALA A 1 101 ? 27.640 -2.698 -52.890 1.00 96.56 101 ALA A C 1
ATOM 783 O O . ALA A 1 101 ? 27.031 -2.991 -51.858 1.00 96.56 101 ALA A O 1
ATOM 784 N N . GLU A 1 102 ? 27.992 -3.633 -53.773 1.00 96.50 102 GLU A N 1
ATOM 785 C CA . GLU A 1 102 ? 27.738 -5.061 -53.589 1.00 96.50 102 GLU A CA 1
ATOM 786 C C . GLU A 1 102 ? 28.516 -5.620 -52.393 1.00 96.50 102 GLU A C 1
ATOM 788 O O . GLU A 1 102 ? 27.924 -6.321 -51.565 1.00 96.50 102 GLU A O 1
ATOM 793 N N . ARG A 1 103 ? 29.792 -5.242 -52.237 1.00 96.62 103 ARG A N 1
ATOM 794 C CA . ARG A 1 103 ? 30.647 -5.654 -51.113 1.00 96.62 103 ARG A CA 1
ATOM 795 C C . ARG A 1 103 ? 30.072 -5.239 -49.761 1.00 96.62 103 ARG A C 1
ATOM 797 O O . ARG A 1 103 ? 30.080 -6.033 -48.823 1.00 96.62 103 ARG A O 1
ATOM 804 N N . ILE A 1 104 ? 29.557 -4.015 -49.654 1.00 96.56 104 ILE A N 1
ATOM 805 C CA . ILE A 1 104 ? 29.000 -3.489 -48.398 1.00 96.56 104 ILE A CA 1
ATOM 806 C C . ILE A 1 104 ? 27.524 -3.860 -48.185 1.00 96.56 104 ILE A C 1
ATOM 808 O O . ILE A 1 104 ? 26.994 -3.636 -47.099 1.00 96.56 104 ILE A O 1
ATOM 812 N N . SER A 1 105 ? 26.850 -4.460 -49.175 1.00 95.50 105 SER A N 1
ATOM 813 C CA . SER A 1 105 ? 25.404 -4.741 -49.108 1.00 95.50 105 SER A CA 1
ATOM 814 C C . SER A 1 105 ? 24.983 -5.724 -48.005 1.00 95.50 105 SER A C 1
ATOM 816 O O . SER A 1 105 ? 23.808 -5.765 -47.638 1.00 95.50 105 SER A O 1
ATOM 818 N N . HIS A 1 106 ? 25.935 -6.487 -47.459 1.00 93.94 106 HIS A N 1
ATOM 819 C CA . HIS A 1 106 ? 25.746 -7.425 -46.345 1.00 93.94 106 HIS A CA 1
ATOM 820 C C . HIS A 1 106 ? 26.286 -6.903 -45.003 1.00 93.94 106 HIS A C 1
ATOM 822 O O . HIS A 1 106 ? 26.283 -7.634 -44.014 1.00 93.94 106 HIS A O 1
ATOM 828 N N . SER A 1 107 ? 26.774 -5.662 -44.962 1.00 94.81 107 SER A N 1
ATOM 829 C CA . SER A 1 107 ? 27.290 -5.046 -43.743 1.00 94.81 107 SER A CA 1
ATOM 830 C C . SER A 1 107 ? 26.181 -4.848 -42.707 1.00 94.81 107 SER A C 1
ATOM 832 O O . SER A 1 107 ? 25.063 -4.452 -43.042 1.00 94.81 107 SER A O 1
ATOM 834 N N . VAL A 1 108 ? 26.520 -5.080 -41.440 1.00 93.56 108 VAL A N 1
ATOM 835 C CA . VAL A 1 108 ? 25.668 -4.791 -40.272 1.00 93.56 108 VAL A CA 1
ATOM 836 C C . VAL A 1 108 ? 26.032 -3.463 -39.600 1.00 93.56 108 VAL A C 1
ATOM 838 O O . VAL A 1 108 ? 25.383 -3.045 -38.644 1.00 93.56 108 VAL A O 1
ATOM 841 N N . GLU A 1 109 ? 27.040 -2.763 -40.124 1.00 94.81 109 GLU A N 1
ATOM 842 C CA . GLU A 1 109 ? 27.458 -1.442 -39.658 1.00 94.81 109 GLU A CA 1
ATOM 843 C C . GLU A 1 109 ? 26.550 -0.363 -40.264 1.00 94.81 109 GLU A C 1
ATOM 845 O O . GLU A 1 109 ? 26.907 0.315 -41.231 1.00 94.81 109 GLU A O 1
ATOM 850 N N . TRP A 1 110 ? 25.328 -0.239 -39.738 1.00 94.75 110 TRP A N 1
ATOM 851 C CA . TRP A 1 110 ? 24.239 0.505 -40.384 1.00 94.75 110 TRP A CA 1
ATOM 852 C C . TRP A 1 110 ? 24.567 1.969 -40.698 1.00 94.75 110 TRP A C 1
ATOM 854 O O . TRP A 1 110 ? 24.226 2.454 -41.771 1.00 94.75 110 TRP A O 1
ATOM 864 N N . VAL A 1 111 ? 25.209 2.687 -39.775 1.00 93.56 111 VAL A N 1
ATOM 865 C CA . VAL A 1 111 ? 25.456 4.133 -39.924 1.00 93.56 111 VAL A CA 1
ATOM 866 C C . VAL A 1 111 ? 26.590 4.402 -40.909 1.00 93.56 111 VAL A C 1
ATOM 868 O O . VAL A 1 111 ? 26.434 5.197 -41.831 1.00 93.56 111 VAL A O 1
ATOM 871 N N . SER A 1 112 ? 27.726 3.726 -40.745 1.00 94.88 112 SER A N 1
ATOM 872 C CA . SER A 1 112 ? 28.883 3.918 -41.623 1.00 94.88 112 SER A CA 1
ATOM 873 C C . SER A 1 112 ? 28.598 3.428 -43.043 1.00 94.88 112 SER A C 1
ATOM 875 O O . SER A 1 112 ? 28.979 4.089 -44.004 1.00 94.88 112 SER A O 1
ATOM 877 N N . THR A 1 113 ? 27.869 2.319 -43.189 1.00 95.06 113 THR A N 1
ATOM 878 C CA . THR A 1 113 ? 27.497 1.771 -44.499 1.00 95.06 113 THR A CA 1
ATOM 879 C C . THR A 1 113 ? 26.521 2.689 -45.239 1.00 95.06 113 THR A C 1
ATOM 881 O O . THR A 1 113 ? 26.677 2.888 -46.440 1.00 95.06 113 THR A O 1
ATOM 884 N N . GLU A 1 114 ? 25.568 3.317 -44.538 1.00 94.25 114 GLU A N 1
ATOM 885 C CA . GLU A 1 114 ? 24.668 4.325 -45.123 1.00 94.25 114 GLU A CA 1
ATOM 886 C C . GLU A 1 114 ? 25.450 5.524 -45.678 1.00 94.25 114 GLU A C 1
ATOM 888 O O . GLU A 1 114 ? 25.218 5.939 -46.811 1.00 94.25 114 GLU A O 1
ATOM 893 N N . LEU A 1 115 ? 26.430 6.037 -44.925 1.00 95.50 115 LEU A N 1
ATOM 894 C CA . LEU A 1 115 ? 27.299 7.128 -45.387 1.00 95.50 115 LEU A CA 1
ATOM 895 C C . LEU A 1 115 ? 28.113 6.727 -46.626 1.00 95.50 115 LEU A C 1
ATOM 897 O O . LEU A 1 115 ? 28.305 7.535 -47.534 1.00 95.50 115 LEU A O 1
ATOM 901 N N . VAL A 1 116 ? 28.573 5.473 -46.693 1.00 95.56 116 VAL A N 1
ATOM 902 C CA . VAL A 1 116 ? 29.257 4.957 -47.885 1.00 95.56 116 VAL A CA 1
ATOM 903 C C . VAL A 1 116 ? 28.295 4.882 -49.072 1.00 95.56 116 VAL A C 1
ATOM 905 O O . VAL A 1 116 ? 28.660 5.344 -50.148 1.00 95.56 116 VAL A O 1
ATOM 908 N N . PHE A 1 117 ? 27.069 4.379 -48.901 1.00 95.19 117 PHE A N 1
ATOM 909 C CA . PHE A 1 117 ? 26.065 4.373 -49.972 1.00 95.19 117 PHE A CA 1
ATOM 910 C C . PHE A 1 117 ? 25.725 5.784 -50.471 1.00 95.19 117 PHE A C 1
ATOM 912 O O . PHE A 1 117 ? 25.602 5.973 -51.678 1.00 95.19 117 PHE A O 1
ATOM 919 N N . GLN A 1 118 ? 25.632 6.778 -49.581 1.00 94.62 118 GLN A N 1
ATOM 920 C CA . GLN A 1 118 ? 25.426 8.181 -49.962 1.00 94.62 118 GLN A CA 1
ATOM 921 C C . GLN A 1 118 ? 26.583 8.710 -50.814 1.00 94.62 118 GLN A C 1
ATOM 923 O O . GLN A 1 118 ? 26.354 9.269 -51.885 1.00 94.62 118 GLN A O 1
ATOM 928 N N . ARG A 1 119 ? 27.830 8.455 -50.398 1.00 96.50 119 ARG A N 1
ATOM 929 C CA . ARG A 1 119 ? 29.015 8.811 -51.191 1.00 96.50 119 ARG A CA 1
ATOM 930 C C . ARG A 1 119 ? 28.999 8.134 -52.565 1.00 96.50 119 ARG A C 1
ATOM 932 O O . ARG A 1 119 ? 29.299 8.778 -53.563 1.00 96.50 119 ARG A O 1
ATOM 939 N N . LEU A 1 120 ? 28.648 6.849 -52.624 1.00 95.25 120 LEU A N 1
ATOM 940 C CA . LEU A 1 120 ? 28.563 6.097 -53.877 1.00 95.25 120 LEU A CA 1
ATOM 941 C C . LEU A 1 120 ? 27.466 6.642 -54.810 1.00 95.25 120 LEU A C 1
ATOM 943 O O . LEU A 1 120 ? 27.696 6.708 -56.015 1.00 95.25 120 LEU A O 1
ATOM 947 N N . ASP A 1 121 ? 26.314 7.075 -54.283 1.00 93.06 121 ASP A N 1
ATOM 948 C CA . ASP A 1 121 ? 25.261 7.746 -55.070 1.00 93.06 121 ASP A CA 1
ATOM 949 C C . ASP A 1 121 ? 25.744 9.096 -55.622 1.00 93.06 121 ASP A C 1
ATOM 951 O O . ASP A 1 121 ? 25.537 9.407 -56.796 1.00 93.06 121 ASP A O 1
ATOM 955 N N . GLU A 1 122 ? 26.449 9.889 -54.811 1.00 94.44 122 GLU A N 1
ATOM 956 C CA . GLU A 1 122 ? 27.049 11.150 -55.258 1.00 94.44 122 GLU A CA 1
ATOM 957 C C . GLU A 1 122 ? 28.114 10.941 -56.342 1.00 94.44 122 GLU A C 1
ATOM 959 O O . GLU A 1 122 ? 28.132 11.670 -57.337 1.00 94.44 122 GLU A O 1
ATOM 964 N N . GLU A 1 123 ? 28.998 9.954 -56.168 1.00 92.31 123 GLU A N 1
ATOM 965 C CA . GLU A 1 123 ? 29.993 9.564 -57.172 1.00 92.31 123 GLU A CA 1
ATOM 966 C C . GLU A 1 123 ? 29.300 9.105 -58.461 1.00 92.31 123 GLU A C 1
ATOM 968 O O . GLU A 1 123 ? 29.654 9.575 -59.542 1.00 92.31 123 GLU A O 1
ATOM 973 N N . TRP A 1 124 ? 28.253 8.281 -58.356 1.00 92.56 124 TRP A N 1
ATOM 974 C CA . TRP A 1 124 ? 27.467 7.808 -59.495 1.00 92.56 124 TRP A CA 1
ATOM 975 C C . TRP A 1 124 ? 26.842 8.964 -60.282 1.00 92.56 124 TRP A C 1
ATOM 977 O O . TRP A 1 124 ? 26.978 9.023 -61.504 1.00 92.56 124 TRP A O 1
ATOM 987 N N . ARG A 1 125 ? 26.217 9.934 -59.602 1.00 90.00 125 ARG A N 1
ATOM 988 C CA . ARG A 1 125 ? 25.591 11.108 -60.240 1.00 90.00 125 ARG A CA 1
ATOM 989 C C . ARG A 1 125 ? 26.580 12.020 -60.967 1.00 90.00 125 ARG A C 1
ATOM 991 O O . ARG A 1 125 ? 26.170 12.728 -61.884 1.00 90.00 125 ARG A O 1
ATOM 998 N N . LYS A 1 126 ? 27.857 12.024 -60.568 1.00 89.12 126 LYS A N 1
ATOM 999 C CA . LYS A 1 126 ? 28.923 12.803 -61.226 1.00 89.12 126 LYS A CA 1
ATOM 1000 C C . LYS A 1 126 ? 29.448 12.137 -62.501 1.00 89.12 126 LYS A C 1
ATOM 1002 O O . LYS A 1 126 ? 30.066 12.809 -63.324 1.00 89.12 126 LYS A O 1
ATOM 1007 N N . THR A 1 127 ? 29.211 10.838 -62.686 1.00 86.62 127 THR A N 1
ATOM 1008 C CA . THR A 1 127 ? 29.645 10.117 -63.891 1.00 86.62 127 THR A CA 1
ATOM 1009 C C . THR A 1 127 ? 28.744 10.398 -65.098 1.00 86.62 127 THR A C 1
ATOM 1011 O O . THR A 1 127 ? 27.562 10.720 -64.972 1.00 86.62 127 THR A O 1
ATOM 1014 N N . ARG A 1 128 ? 29.290 10.249 -66.312 1.00 80.12 128 ARG A N 1
ATOM 1015 C CA . ARG A 1 128 ? 28.513 10.393 -67.554 1.00 80.12 128 ARG A CA 1
ATOM 1016 C C . ARG A 1 128 ? 27.625 9.160 -67.799 1.00 80.12 128 ARG A C 1
ATOM 1018 O O . ARG A 1 128 ? 27.993 8.057 -67.391 1.00 80.12 128 ARG A O 1
ATOM 1025 N N . PRO A 1 129 ? 26.474 9.292 -68.482 1.00 79.75 129 PRO A N 1
ATOM 1026 C CA . PRO A 1 129 ? 25.683 8.134 -68.898 1.00 79.75 129 PRO A CA 1
ATOM 1027 C C . PRO A 1 129 ? 26.474 7.233 -69.856 1.00 79.75 129 PRO A C 1
ATOM 1029 O O . PRO A 1 129 ? 27.079 7.726 -70.811 1.00 79.75 129 PRO A O 1
ATOM 1032 N N . LEU A 1 130 ? 26.454 5.919 -69.624 1.00 75.25 130 LEU A N 1
ATOM 1033 C CA . LEU A 1 130 ? 26.858 4.934 -70.628 1.00 75.25 130 LEU A CA 1
ATOM 1034 C C . LEU A 1 130 ? 25.661 4.642 -71.545 1.00 75.25 130 LEU A C 1
ATOM 1036 O O . LEU A 1 130 ? 24.531 5.046 -71.269 1.00 75.25 130 LEU A O 1
ATOM 1040 N N . GLY A 1 131 ? 25.892 3.953 -72.664 1.00 75.38 131 GLY A N 1
ATOM 1041 C CA . GLY A 1 131 ? 24.805 3.518 -73.545 1.00 75.38 131 GLY A CA 1
ATOM 1042 C C . GLY A 1 131 ? 23.694 2.775 -72.783 1.00 75.38 131 GLY A C 1
ATOM 1043 O O . GLY A 1 131 ? 23.947 2.116 -71.776 1.00 75.38 131 GLY A O 1
ATOM 1044 N N . SER A 1 132 ? 22.456 2.863 -73.279 1.00 74.00 132 SER A N 1
ATOM 1045 C CA . SER A 1 132 ? 21.248 2.522 -72.505 1.00 74.00 132 SER A CA 1
ATOM 1046 C C . SER A 1 132 ? 21.215 1.105 -71.906 1.00 74.00 132 SER A C 1
ATOM 1048 O O . SER A 1 132 ? 20.690 0.945 -70.807 1.00 74.00 132 SER A O 1
ATOM 1050 N N . ALA A 1 133 ? 21.755 0.086 -72.583 1.00 86.56 133 ALA A N 1
ATOM 1051 C CA . ALA A 1 133 ? 21.678 -1.301 -72.111 1.00 86.56 133 ALA A CA 1
ATOM 1052 C C . ALA A 1 133 ? 22.661 -1.614 -70.966 1.00 86.56 133 ALA A C 1
ATOM 1054 O O . ALA A 1 13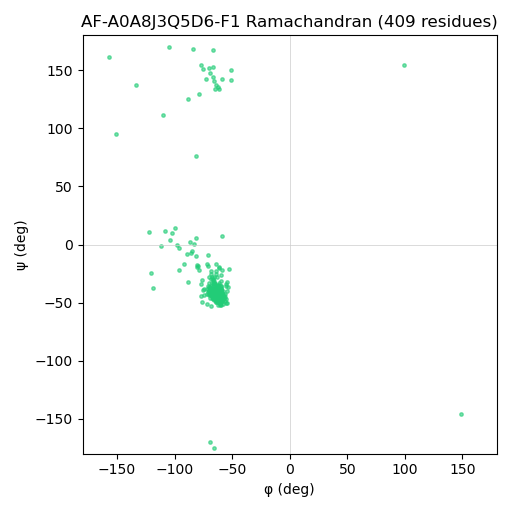3 ? 22.287 -2.253 -69.986 1.00 86.56 133 ALA A O 1
ATOM 1055 N N . GLU A 1 134 ? 23.908 -1.156 -71.078 1.00 85.69 134 GLU A N 1
ATOM 1056 C CA . GLU A 1 134 ? 24.938 -1.372 -70.054 1.00 85.69 134 GLU A CA 1
ATOM 1057 C C . GLU A 1 134 ? 24.658 -0.535 -68.802 1.00 85.69 134 GLU A C 1
ATOM 1059 O O . GLU A 1 134 ? 24.747 -1.034 -67.681 1.00 85.69 134 GLU A O 1
ATOM 1064 N N . GLU A 1 135 ? 24.233 0.714 -69.000 1.00 88.00 135 GLU A N 1
ATOM 1065 C CA . GLU A 1 135 ? 23.783 1.584 -67.918 1.00 88.00 135 GLU A CA 1
ATOM 1066 C C . GLU A 1 135 ? 22.661 0.921 -67.110 1.00 88.00 135 GLU A C 1
ATOM 1068 O O . GLU A 1 135 ? 22.731 0.866 -65.884 1.00 88.00 135 GLU A O 1
ATOM 1073 N N . ALA A 1 136 ? 21.656 0.354 -67.788 1.00 90.06 136 ALA A N 1
ATOM 1074 C CA . ALA A 1 136 ? 20.535 -0.308 -67.130 1.00 90.06 136 ALA A CA 1
ATOM 1075 C C . ALA A 1 136 ? 20.980 -1.492 -66.253 1.00 90.06 136 ALA A C 1
ATOM 1077 O O . ALA A 1 136 ? 20.469 -1.649 -65.145 1.00 90.06 136 ALA A O 1
ATOM 1078 N N . GLN A 1 137 ? 21.952 -2.291 -66.708 1.00 93.06 137 GLN A N 1
ATOM 1079 C CA . GLN A 1 137 ? 22.485 -3.416 -65.929 1.00 93.06 137 GLN A CA 1
ATOM 1080 C C . GLN A 1 137 ? 23.209 -2.951 -64.661 1.00 93.06 137 GLN A C 1
ATOM 1082 O O . GLN A 1 137 ? 22.994 -3.511 -63.586 1.00 93.06 137 GLN A O 1
ATOM 1087 N N . LEU A 1 138 ? 24.048 -1.918 -64.767 1.00 93.19 138 LEU A N 1
ATOM 1088 C CA . LEU A 1 138 ? 24.791 -1.385 -63.623 1.00 93.19 138 LEU A CA 1
ATOM 1089 C C . LEU A 1 138 ? 23.864 -0.685 -62.619 1.00 93.19 138 LEU A C 1
ATOM 1091 O O . LEU A 1 138 ? 24.005 -0.893 -61.414 1.00 93.19 138 LEU A O 1
ATOM 1095 N N . VAL A 1 139 ? 22.871 0.069 -63.104 1.00 93.12 139 VAL A N 1
ATOM 1096 C CA . VAL A 1 139 ? 21.827 0.676 -62.261 1.00 93.12 139 VAL A CA 1
ATOM 1097 C C . VAL A 1 139 ? 21.051 -0.395 -61.500 1.00 93.12 139 VAL A C 1
ATOM 1099 O O . VAL A 1 139 ? 20.786 -0.229 -60.310 1.00 93.12 139 VAL A O 1
ATOM 1102 N N . GLU A 1 140 ? 20.683 -1.493 -62.160 1.00 95.38 140 GLU A N 1
ATOM 1103 C CA . GLU A 1 140 ? 19.948 -2.580 -61.515 1.00 95.38 140 GLU A CA 1
ATOM 1104 C C . GLU A 1 140 ? 20.790 -3.267 -60.430 1.00 95.38 140 GLU A C 1
ATOM 1106 O O . GLU A 1 140 ? 20.311 -3.447 -59.311 1.00 95.38 140 GLU A O 1
ATOM 1111 N N . ARG A 1 141 ? 22.070 -3.559 -60.698 1.00 96.38 141 ARG A N 1
ATOM 1112 C CA . ARG A 1 141 ? 22.994 -4.102 -59.683 1.00 96.38 141 ARG A CA 1
ATOM 1113 C C . ARG A 1 141 ? 23.128 -3.175 -58.471 1.00 96.38 141 ARG A C 1
ATOM 1115 O O . ARG A 1 141 ? 23.001 -3.630 -57.332 1.00 96.38 141 ARG A O 1
ATOM 1122 N N . LEU A 1 142 ? 23.305 -1.872 -58.704 1.00 94.75 142 LEU A N 1
ATOM 1123 C CA . LEU A 1 142 ? 23.401 -0.867 -57.641 1.00 94.75 142 LEU A CA 1
ATOM 1124 C C . LEU A 1 142 ? 22.119 -0.812 -56.793 1.00 94.75 142 LEU A C 1
ATOM 1126 O O . LEU A 1 142 ? 22.181 -0.842 -55.562 1.00 94.75 142 LEU A O 1
ATOM 1130 N N . LYS A 1 143 ? 20.946 -0.807 -57.442 1.00 95.69 143 LYS A N 1
ATOM 1131 C CA . LYS A 1 143 ? 19.637 -0.853 -56.768 1.00 95.69 143 LYS A CA 1
ATOM 1132 C C . LYS A 1 143 ? 19.458 -2.121 -55.945 1.00 95.69 143 LYS A C 1
ATOM 1134 O O . LYS A 1 143 ? 18.940 -2.054 -54.831 1.00 95.69 143 LYS A O 1
ATOM 1139 N N . GLN A 1 144 ? 19.879 -3.273 -56.461 1.00 97.25 144 GLN A N 1
ATOM 1140 C CA . GLN A 1 144 ? 19.799 -4.536 -55.733 1.00 97.25 144 GLN A CA 1
ATOM 1141 C C . GLN A 1 144 ? 20.697 -4.535 -54.496 1.00 97.25 144 GLN A C 1
ATOM 1143 O O . GLN A 1 144 ? 20.250 -4.967 -53.432 1.00 97.25 144 GLN A O 1
ATOM 1148 N N . ALA A 1 145 ? 21.926 -4.027 -54.612 1.00 96.00 145 ALA A N 1
ATOM 1149 C CA . ALA A 1 145 ? 22.852 -3.893 -53.493 1.00 96.00 145 ALA A CA 1
ATOM 1150 C C . ALA A 1 145 ? 22.286 -2.982 -52.391 1.00 96.00 145 ALA A C 1
ATOM 1152 O O . ALA A 1 145 ? 22.198 -3.399 -51.233 1.00 96.00 145 ALA A O 1
ATOM 1153 N N . TRP A 1 146 ? 21.806 -1.790 -52.758 1.00 94.81 146 TRP A N 1
ATOM 1154 C CA . TRP A 1 146 ? 21.169 -0.869 -51.814 1.00 94.81 146 TRP A CA 1
ATOM 1155 C C . TRP A 1 146 ? 19.891 -1.462 -51.207 1.00 94.81 146 TRP A C 1
ATOM 1157 O O . TRP A 1 146 ? 19.693 -1.431 -49.995 1.00 94.81 146 TRP A O 1
ATOM 1167 N N . GLY A 1 147 ? 19.050 -2.098 -52.027 1.00 96.00 147 GLY A N 1
ATOM 1168 C CA . GLY A 1 147 ? 17.822 -2.747 -51.579 1.00 96.00 147 GLY A CA 1
ATOM 1169 C C . GLY A 1 147 ? 18.064 -3.901 -50.602 1.00 96.00 147 GLY A C 1
ATOM 1170 O O . GLY A 1 147 ? 17.276 -4.080 -49.673 1.00 96.00 147 GLY A O 1
ATOM 1171 N N . ARG A 1 148 ? 19.145 -4.681 -50.768 1.00 96.44 148 ARG A N 1
ATOM 1172 C CA . ARG A 1 148 ? 19.547 -5.720 -49.802 1.00 96.44 148 ARG A CA 1
ATOM 1173 C C . ARG A 1 148 ? 19.882 -5.108 -48.444 1.00 96.44 148 ARG A C 1
ATOM 1175 O O . ARG A 1 148 ? 19.292 -5.520 -47.445 1.00 96.44 148 ARG A O 1
ATOM 1182 N N . PHE A 1 149 ? 20.753 -4.101 -48.429 1.00 96.56 149 PHE A N 1
ATOM 1183 C CA . PHE A 1 149 ? 21.148 -3.399 -47.210 1.00 96.56 149 PHE A CA 1
ATOM 1184 C C . PHE A 1 149 ? 19.949 -2.738 -46.514 1.00 96.56 149 PHE A C 1
ATOM 1186 O O . PHE A 1 149 ? 19.720 -2.960 -45.326 1.00 96.56 149 PHE A O 1
ATOM 1193 N N . ALA A 1 150 ? 19.124 -1.999 -47.263 1.00 94.25 150 ALA A N 1
ATOM 1194 C CA . ALA A 1 150 ? 17.951 -1.309 -46.732 1.00 94.25 150 ALA A CA 1
ATOM 1195 C C . ALA A 1 150 ? 16.938 -2.279 -46.101 1.00 94.25 150 ALA A C 1
ATOM 1197 O O . ALA A 1 150 ? 16.433 -2.015 -45.008 1.00 94.25 150 ALA A O 1
ATOM 1198 N N . ARG A 1 151 ? 16.674 -3.434 -46.737 1.00 96.44 151 ARG A N 1
ATOM 1199 C CA . ARG A 1 151 ? 15.802 -4.477 -46.168 1.00 96.44 151 ARG A CA 1
ATOM 1200 C C . ARG A 1 151 ? 16.385 -5.085 -44.895 1.00 96.44 151 ARG A C 1
ATOM 1202 O O . ARG A 1 151 ? 15.650 -5.237 -43.923 1.00 96.44 151 ARG A O 1
ATOM 1209 N N . ALA A 1 152 ? 17.678 -5.411 -44.882 1.00 95.69 152 ALA A N 1
ATOM 1210 C CA . ALA A 1 152 ? 18.341 -5.971 -43.704 1.00 95.69 152 ALA A CA 1
ATOM 1211 C C . ALA A 1 152 ? 18.312 -4.990 -42.520 1.00 95.69 152 ALA A C 1
ATOM 1213 O O . ALA A 1 152 ? 17.931 -5.366 -41.411 1.00 95.69 152 ALA A O 1
ATOM 1214 N N . ARG A 1 153 ? 18.610 -3.711 -42.779 1.00 95.31 153 ARG A N 1
ATOM 1215 C CA . ARG A 1 153 ? 18.533 -2.623 -41.799 1.00 95.31 153 ARG A CA 1
ATOM 1216 C C . ARG A 1 153 ? 17.116 -2.464 -41.250 1.00 95.31 153 ARG A C 1
ATOM 1218 O O . ARG A 1 153 ? 16.921 -2.425 -40.036 1.00 95.31 153 ARG A O 1
ATOM 1225 N N . ALA A 1 154 ? 16.120 -2.398 -42.134 1.00 94.88 154 ALA A N 1
ATOM 1226 C CA . ALA A 1 154 ? 14.720 -2.263 -41.744 1.00 94.88 154 ALA A CA 1
ATOM 1227 C C . ALA A 1 154 ? 14.254 -3.443 -40.878 1.00 94.88 154 ALA A C 1
ATOM 1229 O O . ALA A 1 154 ? 13.642 -3.219 -39.835 1.00 94.88 154 ALA A O 1
ATOM 1230 N N . ALA A 1 155 ? 14.593 -4.677 -41.266 1.00 95.56 155 ALA A N 1
ATOM 1231 C CA . ALA A 1 155 ? 14.266 -5.880 -40.507 1.00 95.56 155 ALA A CA 1
ATOM 1232 C C . ALA A 1 155 ? 14.929 -5.888 -39.121 1.00 95.56 155 ALA A C 1
ATOM 1234 O O . ALA A 1 155 ? 14.263 -6.179 -38.131 1.00 95.56 155 ALA A O 1
ATOM 1235 N N . HIS A 1 156 ? 16.206 -5.503 -39.028 1.00 94.50 156 HIS A N 1
ATOM 1236 C CA . HIS A 1 156 ? 16.925 -5.421 -37.757 1.00 94.50 156 HIS A CA 1
ATOM 1237 C C . HIS A 1 156 ? 16.264 -4.438 -36.782 1.00 94.50 156 HIS A C 1
ATOM 1239 O O . HIS A 1 156 ? 15.952 -4.797 -35.648 1.00 94.50 156 HIS A O 1
ATOM 1245 N N . PHE A 1 157 ? 16.001 -3.203 -37.221 1.00 92.62 157 PHE A N 1
ATOM 1246 C CA . PHE A 1 157 ? 15.370 -2.203 -36.356 1.00 92.62 157 PHE A CA 1
ATOM 1247 C C . PHE A 1 157 ? 13.898 -2.515 -36.059 1.00 92.62 157 PHE A C 1
ATOM 1249 O O . PHE A 1 157 ? 13.409 -2.135 -34.999 1.00 92.62 157 PHE A O 1
ATOM 1256 N N . ALA A 1 158 ? 13.189 -3.207 -36.955 1.00 95.00 158 ALA A N 1
ATOM 1257 C CA . ALA A 1 158 ? 11.843 -3.701 -36.678 1.00 95.00 158 ALA A CA 1
ATOM 1258 C C . ALA A 1 158 ? 11.846 -4.786 -35.592 1.00 95.00 158 ALA A C 1
ATOM 1260 O O . ALA A 1 158 ? 11.039 -4.709 -34.671 1.00 95.00 158 ALA A O 1
ATOM 1261 N N . ASP A 1 159 ? 12.771 -5.748 -35.649 1.00 93.88 159 ASP A N 1
ATOM 1262 C CA . ASP A 1 159 ? 12.898 -6.784 -34.617 1.00 93.88 159 ASP A CA 1
ATOM 1263 C C . ASP A 1 159 ? 13.306 -6.193 -33.256 1.00 93.88 159 ASP A C 1
ATOM 1265 O O . ASP A 1 159 ? 12.732 -6.564 -32.236 1.00 93.88 159 ASP A O 1
ATOM 1269 N N . GLN A 1 160 ? 14.224 -5.218 -33.234 1.00 91.19 160 GLN A N 1
ATOM 1270 C CA . GLN A 1 160 ? 14.596 -4.498 -32.007 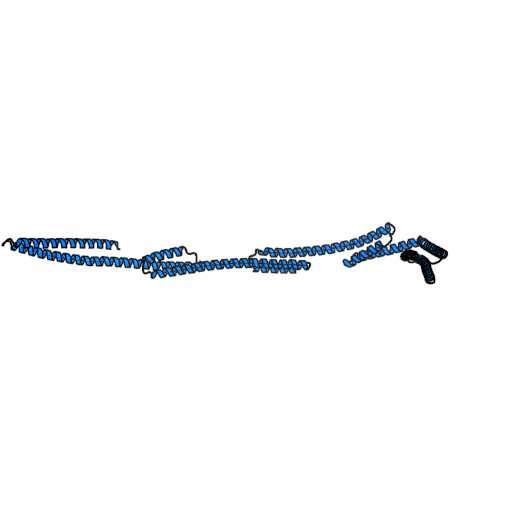1.00 91.19 160 GLN A CA 1
ATOM 1271 C C . GLN A 1 160 ? 13.415 -3.734 -31.398 1.00 91.19 160 GLN A C 1
ATOM 1273 O O . GLN A 1 160 ? 13.192 -3.816 -30.189 1.00 91.19 160 GLN A O 1
ATOM 1278 N N . ARG A 1 161 ? 12.626 -3.027 -32.222 1.00 91.56 161 ARG A N 1
ATOM 1279 C CA . ARG A 1 161 ? 11.395 -2.369 -31.756 1.00 91.56 161 ARG A CA 1
ATOM 1280 C C . ARG A 1 161 ? 10.397 -3.378 -31.204 1.00 91.56 161 ARG A C 1
ATOM 1282 O O . ARG A 1 161 ? 9.959 -3.203 -30.077 1.00 91.56 161 ARG A O 1
ATOM 1289 N N . ARG A 1 162 ? 10.121 -4.465 -31.932 1.00 94.19 162 ARG A N 1
ATOM 1290 C CA . ARG A 1 162 ? 9.196 -5.519 -31.491 1.00 94.19 162 ARG A CA 1
ATOM 1291 C C . ARG A 1 162 ? 9.611 -6.107 -30.140 1.00 94.19 162 ARG A C 1
ATOM 1293 O O . ARG A 1 162 ? 8.793 -6.179 -29.236 1.00 94.19 162 ARG A O 1
ATOM 1300 N N . LYS A 1 163 ? 10.886 -6.474 -29.976 1.00 91.50 163 LYS A N 1
ATOM 1301 C CA . LYS A 1 163 ? 11.423 -6.983 -28.700 1.00 91.50 163 LYS A CA 1
ATOM 1302 C C . LYS A 1 163 ? 11.282 -5.970 -27.567 1.00 91.50 163 LYS A C 1
ATOM 1304 O O . LYS A 1 163 ? 10.992 -6.350 -26.437 1.00 91.50 163 LYS A O 1
ATOM 1309 N N . THR A 1 164 ? 11.483 -4.691 -27.872 1.00 90.88 164 THR A N 1
ATOM 1310 C CA . THR A 1 164 ? 11.330 -3.605 -26.902 1.00 90.88 164 THR A CA 1
ATOM 1311 C C . THR A 1 164 ? 9.868 -3.433 -26.492 1.00 90.88 164 THR A C 1
ATOM 1313 O O . THR A 1 164 ? 9.583 -3.350 -25.305 1.00 90.88 164 THR A O 1
ATOM 1316 N N . GLU A 1 165 ? 8.941 -3.435 -27.449 1.00 92.06 165 GLU A N 1
ATOM 1317 C CA . GLU A 1 165 ? 7.494 -3.359 -27.209 1.00 92.06 165 GLU A CA 1
ATOM 1318 C C . GLU A 1 165 ? 6.976 -4.566 -26.416 1.00 92.06 165 GLU A C 1
ATOM 1320 O O . GLU A 1 165 ? 6.238 -4.391 -25.451 1.00 92.06 165 GLU A O 1
ATOM 1325 N N . GLU A 1 166 ? 7.407 -5.785 -26.755 1.00 93.44 166 GLU A N 1
ATOM 1326 C CA . GLU A 1 166 ? 7.073 -7.006 -26.009 1.00 93.44 166 GLU A CA 1
ATOM 1327 C C . GLU A 1 166 ? 7.567 -6.929 -24.554 1.00 93.44 166 GLU A C 1
ATOM 1329 O O . GLU A 1 166 ? 6.833 -7.276 -23.626 1.00 93.44 166 GLU A O 1
ATOM 1334 N N . ALA A 1 167 ? 8.788 -6.429 -24.340 1.00 92.19 167 ALA A N 1
ATOM 1335 C CA . ALA A 1 167 ? 9.354 -6.240 -23.008 1.00 92.19 167 ALA A CA 1
ATOM 1336 C C . ALA A 1 167 ? 8.633 -5.138 -22.208 1.00 92.19 167 ALA A C 1
ATOM 1338 O O . ALA A 1 167 ? 8.368 -5.325 -21.018 1.00 92.19 167 ALA A O 1
ATOM 1339 N N . LEU A 1 168 ? 8.272 -4.023 -22.855 1.00 93.31 168 LEU A N 1
ATOM 1340 C CA . LEU A 1 168 ? 7.473 -2.951 -22.254 1.00 93.31 168 LEU A CA 1
ATOM 1341 C C . LEU A 1 168 ? 6.106 -3.474 -21.818 1.00 93.31 168 LEU A C 1
ATOM 1343 O O . LEU A 1 168 ? 5.755 -3.337 -20.650 1.00 93.31 168 LEU A O 1
ATOM 1347 N N . HIS A 1 169 ? 5.388 -4.152 -22.712 1.00 93.69 169 HIS A N 1
ATOM 1348 C CA . HIS A 1 169 ? 4.079 -4.726 -22.417 1.00 93.69 169 HIS A CA 1
ATOM 1349 C C . HIS A 1 169 ? 4.147 -5.754 -21.277 1.00 93.69 169 HIS A C 1
ATOM 1351 O O . HIS A 1 169 ? 3.293 -5.771 -20.391 1.00 93.69 169 HIS A O 1
ATOM 1357 N N . ALA A 1 170 ? 5.182 -6.601 -21.250 1.00 93.56 170 ALA A N 1
ATOM 1358 C CA . ALA A 1 170 ? 5.383 -7.548 -20.156 1.00 93.56 170 ALA A CA 1
ATOM 1359 C C . ALA A 1 170 ? 5.558 -6.833 -18.805 1.00 93.56 170 ALA A C 1
ATOM 1361 O O . ALA A 1 170 ? 4.921 -7.217 -17.824 1.00 93.56 170 ALA A O 1
ATOM 1362 N N . LYS A 1 171 ? 6.374 -5.772 -18.748 1.00 94.00 171 LYS A N 1
ATOM 1363 C CA . LYS A 1 171 ? 6.583 -4.983 -17.523 1.00 94.00 171 LYS A CA 1
ATOM 1364 C C . LYS A 1 171 ? 5.350 -4.172 -17.125 1.00 94.00 171 LYS A C 1
ATOM 1366 O O . LYS A 1 171 ? 5.032 -4.109 -15.941 1.00 94.00 171 LYS A O 1
ATOM 1371 N N . GLU A 1 172 ? 4.616 -3.618 -18.085 1.00 94.81 172 GLU A N 1
ATOM 1372 C CA . GLU A 1 172 ? 3.331 -2.952 -17.847 1.00 94.81 172 GLU A CA 1
ATOM 1373 C C . GLU A 1 172 ? 2.295 -3.914 -17.260 1.00 94.81 172 GLU A C 1
ATOM 1375 O O . GLU A 1 172 ? 1.610 -3.560 -16.300 1.00 94.81 172 GLU A O 1
ATOM 1380 N N . SER A 1 173 ? 2.217 -5.151 -17.762 1.00 95.06 173 SER A N 1
ATOM 1381 C CA . SER A 1 173 ? 1.348 -6.187 -17.193 1.00 95.06 173 SER A CA 1
ATOM 1382 C C . SER A 1 173 ? 1.695 -6.478 -15.732 1.00 95.06 173 SER A C 1
ATOM 1384 O O . SER A 1 173 ? 0.791 -6.589 -14.910 1.00 95.06 173 SER A O 1
ATOM 1386 N N . LEU A 1 174 ? 2.985 -6.531 -15.372 1.00 94.75 174 LEU A N 1
ATOM 1387 C CA . LEU A 1 174 ? 3.399 -6.726 -13.975 1.00 94.75 174 LEU A CA 1
ATOM 1388 C C . LEU A 1 174 ? 2.909 -5.590 -13.065 1.00 94.75 174 LEU A C 1
ATOM 1390 O O . LEU A 1 174 ? 2.478 -5.854 -11.945 1.00 94.75 174 LEU A O 1
ATOM 1394 N N . VAL A 1 175 ? 2.946 -4.338 -13.536 1.00 94.62 175 VAL A N 1
ATOM 1395 C CA . VAL A 1 175 ? 2.419 -3.185 -12.780 1.00 94.62 175 VAL A CA 1
ATOM 1396 C C . VAL A 1 175 ? 0.900 -3.292 -12.602 1.00 94.62 175 VAL A C 1
ATOM 1398 O O . VAL A 1 175 ? 0.385 -3.029 -11.517 1.00 94.62 175 VAL A O 1
ATOM 1401 N N . HIS A 1 176 ? 0.169 -3.732 -13.630 1.00 94.00 176 HIS A N 1
ATOM 1402 C CA . HIS A 1 176 ? -1.276 -3.960 -13.521 1.00 94.00 176 HIS A CA 1
ATOM 1403 C C . HIS A 1 176 ? -1.613 -5.106 -12.556 1.00 94.00 176 HIS A C 1
ATOM 1405 O O . HIS A 1 176 ? -2.551 -4.989 -11.767 1.00 94.00 176 HIS A O 1
ATOM 1411 N N . GLU A 1 177 ? -0.837 -6.193 -12.574 1.00 93.75 177 GLU A N 1
ATOM 1412 C CA . GLU A 1 177 ? -0.969 -7.294 -11.613 1.00 93.75 177 GLU A CA 1
ATOM 1413 C C . GLU A 1 177 ? -0.721 -6.816 -10.174 1.00 93.75 177 GLU A C 1
ATOM 1415 O O . GLU A 1 177 ? -1.493 -7.158 -9.280 1.00 93.75 177 GLU A O 1
ATOM 1420 N N . ALA A 1 178 ? 0.288 -5.964 -9.953 1.00 93.56 178 ALA A N 1
ATOM 1421 C CA . ALA A 1 178 ? 0.513 -5.310 -8.664 1.00 93.56 178 ALA A CA 1
ATOM 1422 C C . ALA A 1 178 ? -0.693 -4.464 -8.224 1.00 93.56 178 ALA A C 1
ATOM 1424 O O . ALA A 1 178 ? -1.107 -4.541 -7.068 1.00 93.56 178 ALA A O 1
ATOM 1425 N N . ALA A 1 179 ? -1.293 -3.691 -9.134 1.00 92.62 179 ALA A N 1
ATOM 1426 C CA . ALA A 1 179 ? -2.448 -2.848 -8.821 1.00 92.62 179 ALA A CA 1
ATOM 1427 C C . ALA A 1 179 ? -3.692 -3.666 -8.440 1.00 92.62 179 ALA A C 1
ATOM 1429 O O . ALA A 1 179 ? -4.487 -3.243 -7.599 1.00 92.62 179 ALA A O 1
ATOM 1430 N N . ALA A 1 180 ? -3.853 -4.865 -9.005 1.00 92.12 180 ALA A N 1
ATOM 1431 C CA . ALA A 1 180 ? -4.961 -5.758 -8.673 1.00 92.12 180 ALA A CA 1
ATOM 1432 C C . ALA A 1 180 ? -4.926 -6.247 -7.210 1.00 92.12 180 ALA A C 1
ATOM 1434 O O . ALA A 1 180 ? -5.976 -6.586 -6.656 1.00 92.12 180 ALA A O 1
ATOM 1435 N N . LEU A 1 181 ? -3.755 -6.228 -6.560 1.00 92.06 181 LEU A N 1
ATOM 1436 C CA . LEU A 1 181 ? -3.585 -6.645 -5.163 1.00 92.06 181 LEU A CA 1
ATOM 1437 C C . LEU A 1 181 ? -4.213 -5.675 -4.150 1.00 92.06 181 LEU A C 1
ATOM 1439 O O . LEU A 1 181 ? -4.333 -6.036 -2.982 1.00 92.06 181 LEU A O 1
ATOM 1443 N N . ILE A 1 182 ? -4.678 -4.491 -4.572 1.00 89.25 182 ILE A N 1
ATOM 1444 C CA . ILE A 1 182 ? -5.288 -3.482 -3.683 1.00 89.25 182 ILE A CA 1
ATOM 1445 C C . ILE A 1 182 ? -6.522 -3.988 -2.923 1.00 89.25 182 ILE A C 1
ATOM 1447 O O . ILE A 1 182 ? -6.896 -3.428 -1.899 1.00 89.25 182 ILE A O 1
ATOM 1451 N N . LYS A 1 183 ? -7.173 -5.041 -3.430 1.00 83.81 183 LYS A N 1
ATOM 1452 C CA . LYS A 1 183 ? -8.358 -5.648 -2.808 1.00 83.81 183 LYS A CA 1
ATOM 1453 C C . LYS A 1 183 ? -8.026 -6.753 -1.804 1.00 83.81 183 LYS A C 1
ATOM 1455 O O . LYS A 1 183 ? -8.946 -7.264 -1.170 1.00 83.81 183 LYS A O 1
ATOM 1460 N N . SER A 1 184 ? -6.763 -7.170 -1.699 1.00 84.12 184 SER A N 1
ATOM 1461 C CA . SER A 1 184 ? -6.370 -8.173 -0.710 1.00 84.12 184 SER A CA 1
ATOM 1462 C C . SER A 1 184 ? -6.441 -7.584 0.699 1.00 84.12 184 SER A C 1
ATOM 1464 O O . SER A 1 184 ? -6.292 -6.382 0.896 1.00 84.12 184 SER A O 1
ATOM 1466 N N . THR A 1 185 ? -6.680 -8.442 1.686 1.00 80.88 185 THR A N 1
ATOM 1467 C CA . THR A 1 185 ? -6.699 -8.081 3.111 1.00 80.88 185 THR A CA 1
ATOM 1468 C C . THR A 1 185 ? -5.537 -8.695 3.888 1.00 80.88 185 THR A C 1
ATOM 1470 O O . THR A 1 185 ? -5.444 -8.481 5.095 1.00 80.88 185 THR A O 1
ATOM 1473 N N . ASP A 1 186 ? -4.675 -9.475 3.228 1.00 87.50 186 ASP A N 1
ATOM 1474 C CA . ASP A 1 186 ? -3.543 -10.153 3.858 1.00 87.50 186 ASP A CA 1
ATOM 1475 C C . ASP A 1 186 ? -2.217 -9.528 3.409 1.00 87.50 186 ASP A C 1
ATOM 1477 O O . ASP A 1 186 ? -1.772 -9.645 2.265 1.00 87.50 186 ASP A O 1
ATOM 1481 N N . LEU A 1 187 ? -1.558 -8.870 4.361 1.00 87.62 187 LEU A N 1
ATOM 1482 C CA . LEU A 1 187 ? -0.288 -8.190 4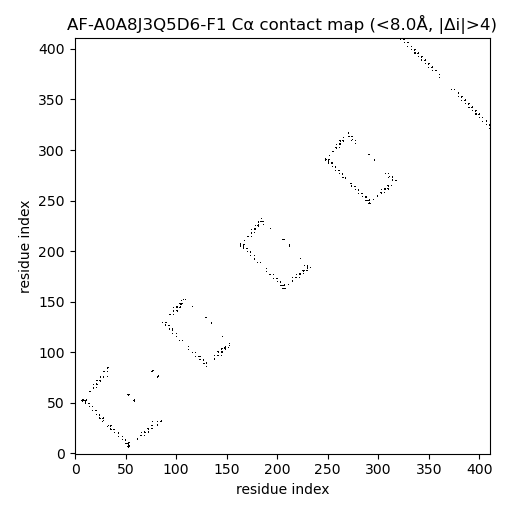.147 1.00 87.62 187 LEU A CA 1
ATOM 1483 C C . LEU A 1 187 ? 0.864 -9.165 3.839 1.00 87.62 187 LEU A C 1
ATOM 1485 O O . LEU A 1 187 ? 1.796 -8.801 3.122 1.00 87.62 187 LEU A O 1
ATOM 1489 N N . ASN A 1 188 ? 0.821 -10.398 4.349 1.00 89.25 188 ASN A N 1
ATOM 1490 C CA . ASN A 1 188 ? 1.833 -11.414 4.058 1.00 89.25 188 ASN A CA 1
ATOM 1491 C C . ASN A 1 188 ? 1.666 -11.978 2.647 1.00 89.25 188 ASN A C 1
ATOM 1493 O O . ASN A 1 188 ? 2.660 -12.098 1.929 1.00 89.25 188 ASN A O 1
ATOM 1497 N N . GLU A 1 189 ? 0.431 -12.267 2.232 1.00 89.88 189 GLU A N 1
ATOM 1498 C CA . GLU A 1 189 ? 0.132 -12.703 0.861 1.00 89.88 189 GLU A CA 1
ATOM 1499 C C . GLU A 1 189 ? 0.584 -11.642 -0.151 1.00 89.88 189 GLU A C 1
ATOM 1501 O O . GLU A 1 189 ? 1.304 -11.937 -1.106 1.00 89.88 189 GLU A O 1
ATOM 1506 N N . VAL A 1 190 ? 0.243 -10.379 0.110 1.00 91.44 190 VAL A N 1
ATOM 1507 C CA . VAL A 1 190 ? 0.627 -9.242 -0.733 1.00 91.44 190 VAL A CA 1
ATOM 1508 C C . VAL A 1 190 ? 2.147 -9.090 -0.813 1.00 91.44 190 VAL A C 1
ATOM 1510 O O . VAL A 1 190 ? 2.685 -8.927 -1.908 1.00 91.44 190 VAL A O 1
ATOM 1513 N N . LYS A 1 191 ? 2.874 -9.217 0.306 1.00 89.81 191 LYS A N 1
ATOM 1514 C CA . LYS A 1 191 ? 4.349 -9.198 0.312 1.00 89.81 191 LYS A CA 1
ATOM 1515 C C . LYS A 1 191 ? 4.958 -10.334 -0.513 1.00 89.81 191 LYS A C 1
ATOM 1517 O O . LYS A 1 191 ? 5.914 -10.096 -1.252 1.00 89.81 191 LYS A O 1
ATOM 1522 N N . GLN A 1 192 ? 4.420 -11.551 -0.411 1.00 92.94 192 GLN A N 1
ATOM 1523 C CA . GLN A 1 192 ? 4.880 -12.684 -1.220 1.00 92.94 192 GLN A CA 1
ATOM 1524 C C . GLN A 1 192 ? 4.640 -12.431 -2.712 1.00 92.94 192 GLN A C 1
ATOM 1526 O O . GLN A 1 192 ? 5.560 -12.590 -3.514 1.00 92.94 192 GLN A O 1
ATOM 1531 N N . LYS A 1 193 ? 3.449 -11.942 -3.076 1.00 93.12 193 LYS A N 1
ATOM 1532 C CA . LYS A 1 193 ? 3.108 -11.587 -4.459 1.00 93.12 193 LYS A CA 1
ATOM 1533 C C . LYS A 1 193 ? 4.002 -10.480 -5.014 1.00 93.12 193 LYS A C 1
ATOM 1535 O O . LYS A 1 193 ? 4.478 -10.606 -6.138 1.00 93.12 193 LYS A O 1
ATOM 1540 N N . PHE A 1 194 ? 4.312 -9.443 -4.235 1.00 92.94 194 PHE A N 1
ATOM 1541 C CA . PHE A 1 194 ? 5.265 -8.413 -4.661 1.00 92.94 194 PHE A CA 1
ATOM 1542 C C . PHE A 1 194 ? 6.671 -8.976 -4.898 1.00 92.94 194 PHE A C 1
ATOM 1544 O O . PHE A 1 194 ? 7.287 -8.643 -5.905 1.00 92.94 194 PHE A O 1
ATOM 1551 N N . SER A 1 195 ? 7.154 -9.887 -4.049 1.00 92.56 195 SER A N 1
ATOM 1552 C CA . SER A 1 195 ? 8.445 -10.564 -4.257 1.00 92.56 195 SER A CA 1
ATOM 1553 C C . SER A 1 195 ? 8.472 -11.411 -5.543 1.00 92.56 195 SER A C 1
ATOM 1555 O O . SER A 1 195 ? 9.444 -11.388 -6.308 1.00 92.56 195 SER A O 1
ATOM 1557 N N . GLU A 1 196 ? 7.378 -12.122 -5.842 1.00 94.88 196 GLU A N 1
ATOM 1558 C CA . GLU A 1 196 ? 7.205 -12.850 -7.107 1.00 94.88 196 GLU A CA 1
ATOM 1559 C C . GLU A 1 196 ? 7.230 -11.894 -8.314 1.00 94.88 196 GLU A C 1
ATOM 1561 O O . GLU A 1 196 ? 7.913 -12.162 -9.309 1.00 94.88 196 GLU A O 1
ATOM 1566 N N . LEU A 1 197 ? 6.528 -10.759 -8.221 1.00 94.38 197 LEU A N 1
ATOM 1567 C CA . LEU A 1 197 ? 6.493 -9.732 -9.265 1.00 94.38 197 LEU A CA 1
ATOM 1568 C C . LEU A 1 197 ? 7.867 -9.081 -9.478 1.00 94.38 197 LEU A C 1
ATOM 1570 O O . LEU A 1 197 ? 8.281 -8.919 -10.624 1.00 94.38 197 LEU A O 1
ATOM 1574 N N . GLU A 1 198 ? 8.618 -8.783 -8.415 1.00 92.19 198 GLU A N 1
ATOM 1575 C CA . GLU A 1 198 ? 9.996 -8.278 -8.505 1.00 92.19 198 GLU A CA 1
ATOM 1576 C C . GLU A 1 198 ? 10.944 -9.288 -9.164 1.00 92.19 198 GLU A C 1
ATOM 1578 O O . GLU A 1 198 ? 11.840 -8.917 -9.928 1.00 92.19 198 GLU A O 1
ATOM 1583 N N . THR A 1 199 ? 10.752 -10.580 -8.898 1.00 94.44 199 THR A N 1
ATOM 1584 C CA . THR A 1 199 ? 11.540 -11.644 -9.532 1.00 94.44 199 THR A CA 1
ATOM 1585 C C . THR A 1 199 ? 11.246 -11.718 -11.031 1.00 94.44 199 THR A C 1
ATOM 1587 O O . THR A 1 199 ? 12.172 -11.722 -11.850 1.00 94.44 199 THR A O 1
ATOM 1590 N N . ARG A 1 200 ? 9.959 -11.699 -11.407 1.00 92.94 200 ARG A N 1
ATOM 1591 C CA . ARG A 1 200 ? 9.513 -11.652 -12.811 1.00 92.94 200 ARG A CA 1
ATOM 1592 C C . ARG A 1 200 ? 9.991 -10.386 -13.520 1.00 92.94 200 ARG A C 1
ATOM 1594 O O . ARG A 1 200 ? 10.410 -10.469 -14.669 1.00 92.94 200 ARG A O 1
ATOM 1601 N N . TRP A 1 201 ? 10.011 -9.249 -12.828 1.00 93.88 201 TRP A N 1
ATOM 1602 C CA . TRP A 1 201 ? 10.547 -7.990 -13.343 1.00 93.88 201 TRP A CA 1
ATOM 1603 C C . TRP A 1 201 ? 12.030 -8.096 -13.702 1.00 93.88 201 TRP A C 1
ATOM 1605 O O . TRP A 1 201 ? 12.431 -7.693 -14.792 1.00 93.88 201 TRP A O 1
ATOM 1615 N N . LYS A 1 202 ? 12.843 -8.663 -12.800 1.00 90.44 202 LYS A N 1
ATOM 1616 C CA . LYS A 1 202 ? 14.289 -8.858 -13.011 1.00 90.44 202 LYS A CA 1
ATOM 1617 C C . LYS A 1 202 ? 14.590 -9.870 -14.117 1.00 90.44 202 LYS A C 1
ATOM 1619 O O . LYS A 1 202 ? 15.617 -9.754 -14.774 1.00 90.44 202 LYS A O 1
ATOM 1624 N N . SER A 1 203 ? 13.715 -10.858 -14.309 1.00 90.69 203 SER A N 1
ATOM 1625 C CA . SER A 1 203 ? 13.834 -11.848 -15.389 1.00 90.69 203 SER A CA 1
ATOM 1626 C C . SER A 1 203 ? 13.334 -11.341 -16.746 1.00 90.69 203 SER A C 1
ATOM 1628 O O . SER A 1 203 ? 13.685 -11.920 -17.774 1.00 90.69 203 SER A O 1
ATOM 1630 N N . ALA A 1 204 ? 12.520 -10.282 -16.776 1.00 87.56 204 ALA A N 1
ATOM 1631 C CA . ALA A 1 204 ? 12.042 -9.687 -18.016 1.00 87.56 204 ALA A CA 1
ATOM 1632 C C . ALA A 1 204 ? 13.181 -8.992 -18.779 1.00 87.56 204 ALA A C 1
ATOM 1634 O O . ALA A 1 204 ? 14.116 -8.444 -18.193 1.00 87.56 204 ALA A O 1
ATOM 1635 N N . THR A 1 205 ? 13.092 -9.000 -20.110 1.00 84.69 205 THR A N 1
ATOM 1636 C CA . THR A 1 205 ? 14.075 -8.348 -20.983 1.00 84.69 205 THR A CA 1
ATOM 1637 C C . THR A 1 205 ? 14.178 -6.851 -20.669 1.00 84.69 205 THR A C 1
ATOM 1639 O O . THR A 1 205 ? 13.183 -6.199 -20.347 1.00 84.69 205 THR A O 1
ATOM 1642 N N . ALA A 1 206 ? 15.397 -6.310 -20.734 1.00 83.94 206 ALA A N 1
ATOM 1643 C CA . ALA A 1 206 ? 15.648 -4.899 -20.473 1.00 83.94 206 ALA A CA 1
ATOM 1644 C C . ALA A 1 206 ? 14.948 -4.012 -21.514 1.00 83.94 206 ALA A C 1
ATOM 1646 O O . ALA A 1 206 ? 14.996 -4.293 -22.712 1.00 83.94 206 ALA A O 1
ATOM 1647 N N . VAL A 1 207 ? 14.330 -2.930 -21.043 1.00 90.38 207 VAL A N 1
ATOM 1648 C CA . VAL A 1 207 ? 13.743 -1.874 -21.879 1.00 90.38 207 VAL A CA 1
ATOM 1649 C C . VAL A 1 207 ? 14.655 -0.637 -21.856 1.00 90.38 207 VAL A C 1
ATOM 1651 O O . VAL A 1 207 ? 15.609 -0.595 -21.070 1.00 90.38 207 VAL A O 1
ATOM 1654 N N . PRO A 1 208 ? 14.424 0.379 -22.710 1.00 90.44 208 PRO A N 1
ATOM 1655 C CA . PRO A 1 208 ? 15.168 1.629 -22.648 1.00 90.44 208 PRO A CA 1
ATOM 1656 C C . PRO A 1 208 ? 15.176 2.225 -21.227 1.00 90.44 208 PRO A C 1
ATOM 1658 O O . PRO A 1 208 ? 14.144 2.193 -20.554 1.00 90.44 208 PRO A O 1
ATOM 1661 N N . PRO A 1 209 ? 16.299 2.814 -20.764 1.00 90.88 209 PRO A N 1
ATOM 1662 C CA . PRO A 1 209 ? 16.452 3.247 -19.369 1.00 90.88 209 PRO A CA 1
ATOM 1663 C C . PRO A 1 209 ? 15.361 4.200 -18.866 1.00 90.88 209 PRO A C 1
ATOM 1665 O O . PRO A 1 209 ? 14.975 4.141 -17.701 1.00 90.88 209 PRO A O 1
ATOM 1668 N N . LEU A 1 210 ? 14.848 5.067 -19.744 1.00 92.62 210 LEU A N 1
ATOM 1669 C CA . LEU A 1 210 ? 13.788 6.014 -19.403 1.00 92.62 210 LEU A CA 1
ATOM 1670 C C . LEU A 1 210 ? 12.454 5.305 -19.120 1.00 92.62 210 LEU A C 1
ATOM 1672 O O . LEU A 1 210 ? 11.771 5.641 -18.151 1.00 92.62 210 LEU A O 1
ATOM 1676 N N . ASP A 1 211 ? 12.094 4.313 -19.938 1.00 91.62 211 ASP A N 1
ATOM 1677 C CA . ASP A 1 211 ? 10.880 3.525 -19.735 1.00 91.62 211 ASP A CA 1
ATOM 1678 C C . ASP A 1 211 ? 11.020 2.584 -18.532 1.00 91.62 211 ASP A C 1
ATOM 1680 O O . ASP A 1 211 ? 10.078 2.462 -17.750 1.00 91.62 211 ASP A O 1
ATOM 1684 N N . GLU A 1 212 ? 12.203 1.988 -18.327 1.00 92.25 212 GLU A N 1
ATOM 1685 C CA . GLU A 1 212 ? 12.520 1.182 -17.138 1.00 92.25 212 GLU A CA 1
ATOM 1686 C C . GLU A 1 212 ? 12.266 1.988 -15.862 1.00 92.25 212 GLU A C 1
ATOM 1688 O O . GLU A 1 212 ? 11.555 1.537 -14.966 1.00 92.25 212 GLU A O 1
ATOM 1693 N N . GLN A 1 213 ? 12.810 3.208 -15.801 1.00 93.06 213 GLN A N 1
ATOM 1694 C CA . GLN A 1 213 ? 12.648 4.094 -14.657 1.00 93.06 213 GLN A CA 1
ATOM 1695 C C . GLN A 1 213 ? 11.178 4.465 -14.443 1.00 93.06 213 GLN A C 1
ATOM 1697 O O . GLN A 1 213 ? 10.688 4.367 -13.318 1.00 93.06 213 GLN A O 1
ATOM 1702 N N . ARG A 1 214 ? 10.459 4.855 -15.505 1.00 95.62 214 ARG A N 1
ATOM 1703 C CA . ARG A 1 214 ? 9.035 5.216 -15.424 1.00 95.62 214 ARG A CA 1
ATOM 1704 C C . ARG A 1 214 ? 8.198 4.062 -14.873 1.00 95.62 214 ARG A C 1
ATOM 1706 O O . ARG A 1 214 ? 7.420 4.259 -13.939 1.00 95.62 214 ARG A O 1
ATOM 1713 N N . LEU A 1 215 ? 8.352 2.871 -15.448 1.00 94.75 215 LEU A N 1
ATOM 1714 C CA . LEU A 1 215 ? 7.577 1.699 -15.057 1.00 94.75 215 LEU A CA 1
ATOM 1715 C C . LEU A 1 215 ? 7.964 1.227 -13.645 1.00 94.75 215 LEU A C 1
ATOM 1717 O O . LEU A 1 215 ? 7.082 0.876 -12.866 1.00 94.75 215 LEU A O 1
ATOM 1721 N N . TRP A 1 216 ? 9.247 1.290 -13.269 1.00 93.75 216 TRP A N 1
ATOM 1722 C CA . TRP A 1 216 ? 9.692 0.962 -11.911 1.00 93.75 216 TRP A CA 1
ATOM 1723 C C . TRP A 1 216 ? 9.125 1.929 -10.867 1.00 93.75 216 TRP A C 1
ATOM 1725 O O . TRP A 1 216 ? 8.620 1.500 -9.832 1.00 93.75 216 TRP A O 1
ATOM 1735 N N . THR A 1 217 ? 9.144 3.238 -11.139 1.00 95.69 217 THR A N 1
ATOM 1736 C CA . THR A 1 217 ? 8.499 4.229 -10.266 1.00 95.69 217 THR A CA 1
ATOM 1737 C C . THR A 1 217 ? 7.002 3.951 -10.128 1.00 95.69 217 THR A C 1
ATOM 1739 O O . THR A 1 217 ? 6.480 4.000 -9.016 1.00 95.69 217 THR A O 1
ATOM 1742 N N . SER A 1 218 ? 6.321 3.597 -11.221 1.00 95.31 218 SER A N 1
ATOM 1743 C CA . SER A 1 218 ? 4.904 3.222 -11.184 1.00 95.31 218 SER A CA 1
ATOM 1744 C C . SER A 1 218 ? 4.652 1.954 -10.354 1.00 95.31 218 SER A C 1
ATOM 1746 O O . SER A 1 218 ? 3.721 1.935 -9.547 1.00 95.31 218 SER A O 1
ATOM 1748 N N . MET A 1 219 ? 5.513 0.936 -10.464 1.00 95.12 219 MET A N 1
ATOM 1749 C CA . MET A 1 219 ? 5.461 -0.271 -9.630 1.00 95.12 219 MET A CA 1
ATOM 1750 C C . MET A 1 219 ? 5.593 0.070 -8.140 1.00 95.12 219 MET A C 1
ATOM 1752 O O . MET A 1 219 ? 4.770 -0.354 -7.335 1.00 95.12 219 MET A O 1
ATOM 1756 N N . GLN A 1 220 ? 6.587 0.883 -7.774 1.00 93.81 220 GLN A N 1
ATOM 1757 C CA . GLN A 1 220 ? 6.838 1.278 -6.383 1.00 93.81 220 GLN A CA 1
ATOM 1758 C C . GLN A 1 220 ? 5.693 2.113 -5.793 1.00 93.81 220 GLN A C 1
ATOM 1760 O O . GLN A 1 220 ? 5.285 1.901 -4.652 1.00 93.81 220 GLN A O 1
ATOM 1765 N N . GLN A 1 221 ? 5.124 3.032 -6.576 1.00 96.00 221 GLN A N 1
ATOM 1766 C CA . GLN A 1 221 ? 3.942 3.795 -6.165 1.00 96.00 221 GLN A CA 1
ATOM 1767 C C . GLN A 1 221 ? 2.730 2.886 -5.953 1.00 96.00 221 GLN A C 1
ATOM 1769 O O . GLN A 1 221 ? 2.029 3.025 -4.954 1.00 96.00 221 GLN A O 1
ATOM 1774 N N . THR A 1 222 ? 2.516 1.930 -6.857 1.00 94.62 222 THR A N 1
ATOM 1775 C CA . THR A 1 222 ? 1.437 0.942 -6.742 1.00 94.62 222 THR A CA 1
ATOM 1776 C C . THR A 1 222 ? 1.623 0.080 -5.493 1.00 94.62 222 THR A C 1
ATOM 1778 O O . THR A 1 222 ? 0.686 -0.096 -4.721 1.00 94.62 222 THR A O 1
ATOM 1781 N N . GLN A 1 223 ? 2.846 -0.388 -5.231 1.00 93.75 223 GLN A N 1
ATOM 1782 C CA . GLN A 1 223 ? 3.188 -1.141 -4.024 1.00 93.75 223 GLN A CA 1
ATOM 1783 C C . GLN A 1 223 ? 2.886 -0.353 -2.747 1.00 93.75 223 GLN A C 1
ATOM 1785 O O . GLN A 1 223 ? 2.236 -0.876 -1.842 1.00 93.75 223 GLN A O 1
ATOM 1790 N N . ALA A 1 224 ? 3.298 0.916 -2.689 1.00 93.31 224 ALA A N 1
ATOM 1791 C CA . ALA A 1 224 ? 3.013 1.786 -1.554 1.00 93.31 224 ALA A CA 1
ATOM 1792 C C . ALA A 1 224 ? 1.503 2.007 -1.354 1.00 93.31 224 ALA A C 1
ATOM 1794 O O . ALA A 1 224 ? 1.025 1.948 -0.224 1.00 93.31 224 ALA A O 1
ATOM 1795 N N . GLN A 1 225 ? 0.743 2.212 -2.435 1.00 94.31 225 GLN A N 1
ATOM 1796 C CA . GLN A 1 225 ? -0.713 2.384 -2.375 1.00 94.31 225 GLN A CA 1
ATOM 1797 C C . GLN A 1 225 ? -1.429 1.130 -1.862 1.00 94.31 225 GLN A C 1
ATOM 1799 O O . GLN A 1 225 ? -2.322 1.242 -1.025 1.00 94.31 225 GLN A O 1
ATOM 1804 N N . VAL A 1 226 ? -1.027 -0.056 -2.326 1.00 94.00 226 VAL 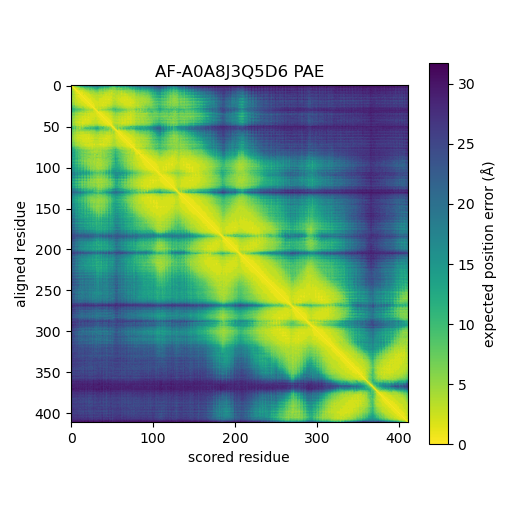A N 1
ATOM 1805 C CA . VAL A 1 226 ? -1.606 -1.330 -1.875 1.00 94.00 226 VAL A CA 1
ATOM 1806 C C . VAL A 1 226 ? -1.329 -1.556 -0.389 1.00 94.00 226 VAL A C 1
ATOM 1808 O O . VAL A 1 226 ? -2.251 -1.864 0.361 1.00 94.00 226 VAL A O 1
ATOM 1811 N N . ILE A 1 227 ? -0.082 -1.368 0.055 1.00 91.31 227 ILE A N 1
ATOM 1812 C CA . ILE A 1 227 ? 0.286 -1.540 1.468 1.00 91.31 227 ILE A CA 1
ATOM 1813 C C . ILE A 1 227 ? -0.486 -0.549 2.346 1.00 91.31 227 ILE A C 1
ATOM 1815 O O . ILE A 1 227 ? -1.095 -0.964 3.329 1.00 91.31 227 ILE A O 1
ATOM 1819 N N . ALA A 1 228 ? -0.539 0.728 1.955 1.00 93.06 228 ALA A N 1
ATOM 1820 C CA . ALA A 1 228 ? -1.269 1.750 2.700 1.00 93.06 228 ALA A CA 1
ATOM 1821 C C . ALA A 1 228 ? -2.773 1.438 2.809 1.00 93.06 228 ALA A C 1
ATOM 1823 O O . ALA A 1 228 ? -3.357 1.623 3.874 1.00 93.06 228 ALA A O 1
ATOM 1824 N N . ALA A 1 229 ? -3.402 0.933 1.741 1.00 92.44 229 ALA A N 1
ATOM 1825 C CA . ALA A 1 229 ? -4.813 0.547 1.765 1.00 92.44 229 ALA A CA 1
ATOM 1826 C C . ALA A 1 229 ? -5.084 -0.608 2.748 1.00 92.44 229 ALA A C 1
ATOM 1828 O O . ALA A 1 229 ? -6.063 -0.573 3.495 1.00 92.44 229 ALA A O 1
ATOM 1829 N N . ILE A 1 230 ? -4.198 -1.608 2.786 1.00 91.25 230 ILE A N 1
ATOM 1830 C CA . ILE A 1 230 ? -4.307 -2.742 3.714 1.00 91.25 230 ILE A CA 1
ATOM 1831 C C . ILE A 1 230 ? -4.111 -2.278 5.159 1.00 91.25 230 ILE A C 1
ATOM 1833 O O . ILE A 1 230 ? -4.888 -2.653 6.036 1.00 91.25 230 ILE A O 1
ATOM 1837 N N . GLU A 1 231 ? -3.098 -1.450 5.416 1.00 91.31 231 GLU A N 1
ATOM 1838 C CA . GLU A 1 231 ? -2.830 -0.907 6.751 1.00 91.31 231 GLU A CA 1
ATOM 1839 C C . GLU A 1 231 ? -4.007 -0.076 7.274 1.00 91.31 231 GLU A C 1
ATOM 1841 O O . GLU A 1 231 ? -4.406 -0.253 8.424 1.00 91.31 231 GLU A O 1
ATOM 1846 N N . GLN A 1 232 ? -4.623 0.758 6.429 1.00 91.94 232 GLN A N 1
ATOM 1847 C CA . GLN A 1 232 ? -5.822 1.525 6.787 1.00 91.94 232 GLN A CA 1
ATOM 1848 C C . GLN A 1 232 ? -7.004 0.621 7.162 1.00 91.94 232 GLN A C 1
ATOM 1850 O O . GLN A 1 232 ? -7.693 0.880 8.148 1.00 91.94 232 GLN A O 1
ATOM 1855 N N . GLU A 1 233 ? -7.238 -0.459 6.414 1.00 90.62 233 GLU A N 1
ATOM 1856 C CA . GLU A 1 233 ? -8.317 -1.402 6.721 1.00 90.62 233 GLU A CA 1
ATOM 1857 C C . GLU A 1 233 ? -8.053 -2.177 8.023 1.00 90.62 233 GLU A C 1
ATOM 1859 O O . GLU A 1 233 ? -8.977 -2.396 8.811 1.00 90.62 233 GLU A O 1
ATOM 1864 N N . LEU A 1 234 ? -6.801 -2.562 8.292 1.00 90.00 234 LEU A N 1
ATOM 1865 C CA . LEU A 1 234 ? -6.417 -3.191 9.559 1.00 90.00 234 LEU A CA 1
ATOM 1866 C C . LEU A 1 234 ? -6.595 -2.233 10.743 1.00 90.00 234 LEU A C 1
ATOM 1868 O O . LEU A 1 234 ? -7.176 -2.632 11.753 1.00 90.00 234 LEU A O 1
ATOM 1872 N N . GLN A 1 235 ? -6.176 -0.972 10.600 1.00 92.25 235 GLN A N 1
ATOM 1873 C CA . GLN A 1 235 ? -6.385 0.067 11.612 1.00 92.25 235 GLN A CA 1
ATOM 1874 C C . GLN A 1 235 ? -7.873 0.278 11.896 1.00 92.25 235 GLN A C 1
ATOM 1876 O O . GLN A 1 235 ? -8.281 0.237 13.053 1.00 92.25 235 GLN A O 1
ATOM 1881 N N . ARG A 1 236 ? -8.709 0.395 10.856 1.00 92.19 236 ARG A N 1
ATOM 1882 C CA . ARG A 1 236 ? -10.165 0.533 11.008 1.00 92.19 236 ARG A CA 1
ATOM 1883 C C . ARG A 1 236 ? -10.769 -0.635 11.793 1.00 92.19 236 ARG A C 1
ATOM 1885 O O . ARG A 1 236 ? -11.575 -0.427 12.698 1.00 92.19 236 ARG A O 1
ATOM 1892 N N . ARG A 1 237 ? -10.372 -1.873 11.478 1.00 91.62 237 ARG A N 1
ATOM 1893 C CA . ARG A 1 237 ? -10.839 -3.075 12.195 1.00 91.62 237 ARG A CA 1
ATOM 1894 C C . ARG A 1 237 ? -10.388 -3.091 13.651 1.00 91.62 237 ARG A C 1
ATOM 1896 O O . ARG A 1 237 ? -11.159 -3.490 14.525 1.00 91.62 237 ARG A O 1
ATOM 1903 N N . GLU A 1 238 ? -9.154 -2.679 13.919 1.00 93.44 238 GLU A N 1
ATOM 1904 C CA . GLU A 1 238 ? -8.625 -2.600 15.277 1.00 93.44 238 GLU A CA 1
ATOM 1905 C C . GLU A 1 238 ? -9.331 -1.517 16.101 1.00 93.44 238 GLU A C 1
ATOM 1907 O O . GLU A 1 238 ? -9.703 -1.775 17.244 1.00 93.44 238 GLU A O 1
ATOM 1912 N N . GLU A 1 239 ? -9.593 -0.347 15.518 1.00 95.19 239 GLU A N 1
ATOM 1913 C CA . GLU A 1 239 ? -10.357 0.728 16.153 1.00 95.19 239 GLU A CA 1
ATOM 1914 C C . GLU A 1 239 ? -11.796 0.306 16.458 1.00 95.19 239 GLU A C 1
ATOM 1916 O O . GLU A 1 239 ? -12.287 0.552 17.560 1.00 95.19 239 GLU A O 1
ATOM 1921 N N . GLU A 1 240 ? -12.466 -0.391 15.536 1.00 94.94 240 GLU A N 1
ATOM 1922 C CA . GLU A 1 240 ? -13.796 -0.958 15.782 1.00 94.94 240 GLU A CA 1
ATOM 1923 C C . GLU A 1 240 ? -13.786 -1.991 16.910 1.00 94.94 240 GLU A C 1
ATOM 1925 O O . GLU A 1 240 ? -14.687 -2.002 17.753 1.00 94.94 240 GLU A O 1
ATOM 1930 N N . ARG A 1 241 ? -12.770 -2.861 16.951 1.00 93.88 241 ARG A N 1
ATOM 1931 C CA . ARG A 1 241 ? -12.595 -3.825 18.043 1.00 93.88 241 ARG A CA 1
ATOM 1932 C C . ARG A 1 241 ? -12.374 -3.100 19.371 1.00 93.88 241 ARG A C 1
ATOM 1934 O O . ARG A 1 241 ? -13.065 -3.416 20.338 1.00 93.88 241 ARG A O 1
ATOM 1941 N N . ARG A 1 242 ? -11.477 -2.108 19.405 1.00 95.06 242 ARG A N 1
ATOM 1942 C CA . ARG A 1 242 ? -11.184 -1.297 20.595 1.00 95.06 242 ARG A CA 1
ATOM 1943 C C . ARG A 1 242 ? -12.440 -0.593 21.096 1.00 95.06 242 ARG A C 1
ATOM 1945 O O . ARG A 1 242 ? -12.758 -0.706 22.273 1.00 95.06 242 ARG A O 1
ATOM 1952 N N . ARG A 1 243 ? -13.199 0.047 20.205 1.00 95.12 243 ARG A N 1
ATOM 1953 C CA . ARG A 1 243 ? -14.457 0.719 20.548 1.00 95.12 243 ARG A CA 1
ATOM 1954 C C . ARG A 1 243 ? -15.476 -0.251 21.148 1.00 95.12 243 ARG A C 1
ATOM 1956 O O . ARG A 1 243 ? -16.049 0.046 22.189 1.00 95.12 243 ARG A O 1
ATOM 1963 N N . ARG A 1 244 ? -15.673 -1.430 20.545 1.00 93.06 244 ARG A N 1
ATOM 1964 C CA . ARG A 1 244 ? -16.574 -2.463 21.095 1.00 93.06 244 ARG A CA 1
ATOM 1965 C C . ARG A 1 244 ? -16.124 -2.942 22.477 1.00 93.06 244 ARG A C 1
ATOM 1967 O O . ARG A 1 244 ? -16.961 -3.235 23.324 1.00 93.06 244 ARG A O 1
ATOM 1974 N N . GLU A 1 245 ? -14.819 -3.062 22.708 1.00 92.44 245 GLU A N 1
ATOM 1975 C CA . GLU A 1 245 ? -14.266 -3.436 24.015 1.00 92.44 245 GLU A CA 1
ATOM 1976 C C . GLU A 1 245 ? -14.425 -2.327 25.058 1.00 92.44 245 GLU A C 1
ATOM 1978 O O . GLU A 1 245 ? -14.749 -2.629 26.204 1.00 92.44 245 GLU A O 1
ATOM 1983 N N . GLU A 1 246 ? -14.233 -1.063 24.680 1.00 94.88 246 GLU A N 1
ATOM 1984 C CA . GLU A 1 246 ? -14.469 0.106 25.534 1.00 94.88 246 GLU A CA 1
ATOM 1985 C C . GLU A 1 246 ? -15.952 0.241 25.903 1.00 94.88 246 GLU A C 1
ATOM 1987 O O . GLU A 1 246 ? -16.265 0.413 27.079 1.00 94.88 246 GLU A O 1
ATOM 1992 N N . GLU A 1 247 ? -16.864 0.072 24.940 1.00 94.12 247 GLU A N 1
ATOM 1993 C CA . GLU A 1 247 ? -18.316 0.056 25.169 1.00 94.12 247 GLU A CA 1
ATOM 1994 C C . GLU A 1 247 ? -18.706 -1.056 26.158 1.00 94.12 247 GLU A C 1
ATOM 1996 O O . GLU A 1 247 ? -19.390 -0.793 27.149 1.00 94.12 247 GLU A O 1
ATOM 2001 N N . LYS A 1 248 ? -18.200 -2.285 25.967 1.00 93.75 248 LYS A N 1
ATOM 2002 C CA . LYS A 1 248 ? -18.400 -3.391 26.923 1.00 93.75 248 LYS A CA 1
ATOM 2003 C C . LYS A 1 248 ? -17.842 -3.063 28.310 1.00 93.75 248 LYS A C 1
ATOM 2005 O O . LYS A 1 248 ? -18.500 -3.343 29.309 1.00 93.75 248 LYS A O 1
ATOM 2010 N N . ARG A 1 249 ? -16.654 -2.449 28.388 1.00 94.00 249 ARG A N 1
ATOM 2011 C CA . ARG A 1 249 ? -16.031 -2.040 29.660 1.00 94.00 249 ARG A CA 1
ATOM 2012 C C . ARG A 1 249 ? -16.844 -0.969 30.383 1.00 94.00 249 ARG A C 1
ATOM 2014 O O . ARG A 1 249 ? -16.987 -1.046 31.600 1.00 94.00 249 ARG A O 1
ATOM 2021 N N . ALA A 1 250 ? -17.394 -0.001 29.654 1.00 95.62 250 ALA A N 1
ATOM 2022 C CA . ALA A 1 250 ? -18.255 1.032 30.219 1.00 95.62 250 ALA A CA 1
ATOM 2023 C C . ALA A 1 250 ? -19.553 0.430 30.779 1.00 95.62 250 ALA A C 1
ATOM 2025 O O . ALA A 1 250 ? -19.947 0.754 31.897 1.00 95.62 250 ALA A O 1
ATOM 2026 N N . ILE A 1 251 ? -20.173 -0.507 30.051 1.00 95.12 251 ILE A N 1
ATOM 2027 C CA . ILE A 1 251 ? -21.354 -1.244 30.527 1.00 95.12 251 ILE A CA 1
ATOM 2028 C C . ILE A 1 251 ? -21.017 -2.057 31.783 1.00 95.12 251 ILE A C 1
ATOM 2030 O O . ILE A 1 251 ? -21.768 -2.013 32.756 1.00 95.12 251 ILE A O 1
ATOM 2034 N N . TYR A 1 252 ? -19.880 -2.759 31.794 1.00 95.06 252 TYR A N 1
ATOM 2035 C CA . TYR A 1 252 ? -19.401 -3.493 32.967 1.00 95.06 252 TYR A CA 1
ATOM 2036 C C . TYR A 1 252 ? -19.278 -2.576 34.194 1.00 95.06 252 TYR A C 1
ATOM 2038 O O . TYR A 1 252 ? -19.817 -2.880 35.255 1.00 95.06 252 TYR A O 1
ATOM 2046 N N . GLN A 1 253 ? -18.614 -1.426 34.044 1.00 96.00 253 GLN A N 1
ATOM 2047 C CA . GLN A 1 253 ? -18.440 -0.462 35.134 1.00 96.00 253 GLN A CA 1
ATOM 2048 C C . GLN A 1 253 ? -19.770 0.131 35.603 1.00 96.00 253 GLN A C 1
ATOM 2050 O O . GLN A 1 253 ? -19.966 0.320 36.801 1.00 96.00 253 GLN A O 1
ATOM 2055 N N . HIS A 1 254 ? -20.694 0.403 34.681 1.00 96.56 254 HIS A N 1
ATOM 2056 C CA . HIS A 1 254 ? -22.028 0.877 35.029 1.00 96.56 254 HIS A CA 1
ATOM 2057 C C . HIS A 1 254 ? -22.787 -0.160 35.867 1.00 96.56 254 HIS A C 1
ATOM 2059 O O . HIS A 1 254 ? -23.295 0.180 36.933 1.00 96.56 254 HIS A O 1
ATOM 2065 N N . LYS A 1 255 ? -22.780 -1.434 35.451 1.00 96.00 255 LYS A N 1
ATOM 2066 C CA . LYS A 1 255 ? -23.398 -2.538 36.202 1.00 96.00 255 LYS A CA 1
ATOM 2067 C C . LYS A 1 255 ? -22.762 -2.744 37.579 1.00 96.00 255 LYS A C 1
ATOM 2069 O O . LYS A 1 255 ? -23.482 -2.942 38.551 1.00 96.00 255 LYS A O 1
ATOM 2074 N N . GLU A 1 256 ? -21.439 -2.635 37.697 1.00 96.25 256 GLU A N 1
ATOM 2075 C CA . GLU A 1 256 ? -20.753 -2.645 39.001 1.00 96.25 256 GLU A CA 1
ATOM 2076 C C . GLU A 1 256 ? -21.231 -1.515 39.920 1.00 96.25 256 GLU A C 1
ATOM 2078 O O . GLU A 1 256 ? -21.457 -1.735 41.110 1.00 96.25 256 GLU A O 1
ATOM 2083 N N . THR A 1 257 ? -21.412 -0.306 39.383 1.00 97.31 257 THR A N 1
ATOM 2084 C CA . THR A 1 257 ? -21.957 0.823 40.148 1.00 97.31 257 THR A CA 1
ATOM 2085 C C . THR A 1 257 ? -23.386 0.553 40.606 1.00 97.31 257 THR A C 1
ATOM 2087 O O . THR A 1 257 ? -23.683 0.795 41.771 1.00 97.31 257 THR A O 1
ATOM 2090 N N . LEU A 1 258 ? -24.243 -0.009 39.746 1.00 96.44 258 LEU A N 1
ATOM 2091 C CA . LEU A 1 258 ? -25.616 -0.372 40.118 1.00 96.44 258 LEU A CA 1
ATOM 2092 C C . LEU A 1 258 ? -25.651 -1.397 41.259 1.00 96.44 258 LEU A C 1
ATOM 2094 O O . LEU A 1 258 ? -26.439 -1.250 42.189 1.00 96.44 258 LEU A O 1
ATOM 2098 N N . ILE A 1 259 ? -24.771 -2.404 41.233 1.00 96.56 259 ILE A N 1
ATOM 2099 C CA . ILE A 1 259 ? -24.656 -3.387 42.323 1.00 96.56 259 ILE A CA 1
ATOM 2100 C C . ILE A 1 259 ? -24.263 -2.694 43.633 1.00 96.56 259 ILE A C 1
ATOM 2102 O O . ILE A 1 259 ? -24.867 -2.960 44.668 1.00 96.56 259 ILE A O 1
ATOM 2106 N N . LYS A 1 260 ? -23.281 -1.784 43.599 1.00 96.56 260 LYS A N 1
ATOM 2107 C CA . LYS A 1 260 ? -22.872 -1.021 44.791 1.00 96.56 260 LYS A CA 1
ATOM 2108 C C . LYS A 1 260 ? -24.008 -0.161 45.335 1.00 96.56 260 LYS A C 1
ATOM 2110 O O . LYS A 1 260 ? -24.309 -0.255 46.514 1.00 96.56 260 LYS A O 1
ATOM 2115 N N . GLN A 1 261 ? -24.682 0.591 44.466 1.00 96.00 261 GLN A N 1
ATOM 2116 C CA . GLN A 1 261 ? -25.836 1.407 44.845 1.00 96.00 261 GLN A CA 1
ATOM 2117 C C . GLN A 1 261 ? -26.967 0.560 45.435 1.00 96.00 261 GLN A C 1
ATOM 2119 O O . GLN A 1 261 ? -27.626 0.996 46.369 1.00 96.00 261 GLN A O 1
ATOM 2124 N N . THR A 1 262 ? -27.161 -0.663 44.929 1.00 95.94 262 THR A N 1
ATOM 2125 C CA . THR A 1 262 ? -28.142 -1.608 45.480 1.00 95.94 262 THR A CA 1
ATOM 2126 C C . THR A 1 262 ? -27.765 -2.000 46.904 1.00 95.94 262 THR A C 1
ATOM 2128 O O . THR A 1 262 ? -28.604 -1.948 47.791 1.00 95.94 262 THR A O 1
ATOM 2131 N N . LEU A 1 263 ? -26.496 -2.332 47.153 1.00 93.69 263 LEU A N 1
ATOM 2132 C CA . LEU A 1 263 ? -26.020 -2.654 48.502 1.00 93.69 263 LEU A CA 1
ATOM 2133 C C . LEU A 1 263 ? -26.095 -1.455 49.458 1.00 93.69 263 LEU A C 1
ATOM 2135 O O . LEU A 1 263 ? -26.379 -1.640 50.637 1.00 93.69 263 LEU A O 1
ATOM 2139 N N . ASP A 1 264 ? -25.880 -0.232 48.971 1.00 94.19 264 ASP A N 1
ATOM 2140 C CA . ASP A 1 264 ? -25.960 0.975 49.799 1.00 94.19 264 ASP A CA 1
ATOM 2141 C C . ASP A 1 264 ? -27.377 1.209 50.357 1.00 94.19 264 ASP A C 1
ATOM 2143 O O . ASP A 1 264 ? -27.507 1.739 51.463 1.00 94.19 264 ASP A O 1
ATOM 2147 N N . LEU A 1 265 ? -28.430 0.740 49.666 1.00 93.75 265 LEU A N 1
ATOM 2148 C CA . LEU A 1 265 ? -29.819 0.818 50.147 1.00 93.75 265 LEU A CA 1
ATOM 2149 C C . LEU A 1 265 ? -30.057 0.051 51.454 1.00 93.75 265 LEU A C 1
ATOM 2151 O O . LEU A 1 265 ? -30.996 0.384 52.173 1.00 93.75 265 LEU A O 1
ATOM 2155 N N . LEU A 1 266 ? -29.192 -0.907 51.814 1.00 90.75 266 LEU A N 1
ATOM 2156 C CA . LEU A 1 266 ? -29.250 -1.591 53.115 1.00 90.75 266 LEU A CA 1
ATOM 2157 C C . LEU A 1 266 ? -29.070 -0.636 54.303 1.00 90.75 266 LEU A C 1
ATOM 2159 O O . LEU A 1 266 ? -29.440 -0.975 55.422 1.00 90.75 266 LEU A O 1
ATOM 2163 N N . HIS A 1 267 ? -28.501 0.548 54.072 1.00 88.75 267 HIS A N 1
ATOM 2164 C CA . HIS A 1 267 ? -28.292 1.574 55.094 1.00 88.75 267 HIS A CA 1
ATOM 2165 C C . HIS A 1 267 ? -29.327 2.707 55.015 1.00 88.75 267 HIS A C 1
ATOM 2167 O O . HIS A 1 267 ? -29.142 3.746 55.652 1.00 88.75 267 HIS A O 1
ATOM 2173 N N . SER A 1 268 ? -30.384 2.551 54.210 1.00 86.12 268 SER A N 1
ATOM 2174 C CA . SER A 1 268 ? -31.453 3.546 54.119 1.00 86.12 268 SER A CA 1
ATOM 2175 C C . SER A 1 268 ? -32.161 3.696 55.473 1.00 86.12 268 SER A C 1
ATOM 2177 O O . SER A 1 268 ? -32.483 2.688 56.102 1.00 86.12 268 SER A O 1
ATOM 2179 N N . PRO A 1 269 ? -32.437 4.931 55.934 1.00 78.69 269 PRO A N 1
ATOM 2180 C CA . PRO A 1 269 ? -33.135 5.165 57.200 1.00 78.69 269 PRO A CA 1
ATOM 2181 C C . PRO A 1 269 ? -34.623 4.790 57.151 1.00 78.69 269 PRO A C 1
ATOM 2183 O O . PRO A 1 269 ? -35.246 4.649 58.198 1.00 78.69 269 PRO A O 1
ATOM 2186 N N . ASP A 1 270 ? -35.189 4.671 55.950 1.00 85.38 270 ASP A N 1
ATOM 2187 C CA . ASP A 1 270 ? -36.599 4.380 55.710 1.00 85.38 270 ASP A CA 1
ATOM 2188 C C . ASP A 1 270 ? -36.752 3.285 54.642 1.00 85.38 270 ASP A C 1
ATOM 2190 O O . ASP A 1 270 ? -36.061 3.296 53.613 1.00 85.38 270 ASP A O 1
ATOM 2194 N N . PHE A 1 271 ? -37.665 2.345 54.900 1.00 84.50 271 PHE A N 1
ATOM 2195 C CA . PHE A 1 271 ? -37.906 1.189 54.041 1.00 84.50 271 PHE A CA 1
ATOM 2196 C C . PHE A 1 271 ? -38.706 1.556 52.784 1.00 84.50 271 PHE A C 1
ATOM 2198 O O . PHE A 1 271 ? -38.464 0.954 51.741 1.00 84.50 271 PHE A O 1
ATOM 2205 N N . GLN A 1 272 ? -39.586 2.569 52.831 1.00 85.44 272 GLN A N 1
ATOM 2206 C CA . GLN A 1 272 ? -40.307 3.037 51.634 1.00 85.44 272 GLN A CA 1
ATOM 2207 C C . GLN A 1 272 ? -39.335 3.666 50.632 1.00 85.44 272 GLN A C 1
ATOM 2209 O O . GLN A 1 272 ? -39.318 3.313 49.454 1.00 85.44 272 GLN A O 1
ATOM 2214 N N . THR A 1 273 ? -38.441 4.524 51.125 1.00 89.19 273 THR A N 1
ATOM 2215 C CA . THR A 1 273 ? -37.361 5.113 50.322 1.00 89.19 273 THR A CA 1
ATOM 2216 C C . THR A 1 273 ? -36.432 4.037 49.737 1.00 89.19 273 THR A C 1
ATOM 2218 O O . THR A 1 273 ? -35.993 4.148 48.588 1.00 89.19 273 THR A O 1
ATOM 2221 N N . ALA A 1 274 ? -36.143 2.971 50.497 1.00 90.75 274 ALA A N 1
ATOM 2222 C CA . ALA A 1 274 ? -35.349 1.845 50.004 1.00 90.75 274 ALA A CA 1
ATOM 2223 C C . ALA A 1 274 ? -36.072 1.061 48.896 1.00 90.75 274 ALA A C 1
ATOM 2225 O O . ALA A 1 274 ? -35.439 0.686 47.908 1.00 90.75 274 ALA A O 1
ATOM 2226 N N . GLU A 1 275 ? -37.383 0.842 49.028 1.00 90.38 275 GLU A N 1
ATOM 2227 C CA . GLU A 1 275 ? -38.198 0.142 48.031 1.00 90.38 275 GLU A CA 1
ATOM 2228 C C . GLU A 1 275 ? -38.246 0.908 46.703 1.00 90.38 275 GLU A C 1
ATOM 2230 O O . GLU A 1 275 ? -37.957 0.341 45.644 1.00 90.38 275 GLU A O 1
ATOM 2235 N N . GLU A 1 276 ? -38.536 2.210 46.751 1.00 93.12 276 GLU A N 1
ATOM 2236 C CA . GLU A 1 276 ? -38.541 3.070 45.564 1.00 93.12 276 GLU A CA 1
ATOM 2237 C C . GLU A 1 276 ? -37.161 3.105 44.889 1.00 93.12 276 GLU A C 1
ATOM 2239 O O . GLU A 1 276 ? -37.051 2.957 43.666 1.00 93.12 276 GLU A O 1
ATOM 2244 N N . GLY A 1 277 ? -36.090 3.248 45.681 1.00 93.56 277 GLY A N 1
ATOM 2245 C CA . GLY A 1 277 ? -34.713 3.219 45.189 1.00 93.56 277 GLY A CA 1
ATOM 2246 C C . GLY A 1 277 ? -34.359 1.893 44.512 1.00 93.56 277 GLY A C 1
ATOM 2247 O O . GLY A 1 277 ? -33.758 1.882 43.434 1.00 93.56 277 GLY A O 1
ATOM 2248 N N . LEU A 1 278 ? -34.783 0.767 45.090 1.00 94.31 278 LEU A N 1
ATOM 2249 C CA . LEU A 1 278 ? -34.539 -0.558 44.528 1.00 94.31 278 LEU A CA 1
ATOM 2250 C C . LEU A 1 278 ? -35.266 -0.745 43.191 1.00 94.31 278 LEU A C 1
ATOM 2252 O O . LEU A 1 278 ? -34.662 -1.221 42.228 1.00 94.31 278 LEU A O 1
ATOM 2256 N N . GLN A 1 279 ? -36.529 -0.321 43.084 1.00 94.31 279 GLN A N 1
ATOM 2257 C CA . GLN A 1 279 ? -37.288 -0.390 41.828 1.00 94.31 279 GLN A CA 1
ATOM 2258 C C . GLN A 1 279 ? -36.619 0.419 40.704 1.00 94.31 279 GLN A C 1
ATOM 2260 O O . GLN A 1 279 ? -36.543 -0.037 39.553 1.00 94.31 279 GLN A O 1
ATOM 2265 N N . GLN A 1 280 ? -36.078 1.597 41.029 1.00 95.81 280 GLN A N 1
ATOM 2266 C CA . GLN A 1 280 ? -35.322 2.415 40.078 1.00 95.81 280 GLN A CA 1
ATOM 2267 C C . GLN A 1 280 ? -34.039 1.712 39.616 1.00 95.81 280 GLN A C 1
ATOM 2269 O O . GLN A 1 280 ? -33.765 1.667 38.414 1.00 95.81 280 GLN A O 1
ATOM 2274 N N . LEU A 1 281 ? -33.279 1.112 40.538 1.00 95.94 281 LEU A N 1
ATOM 2275 C CA . LEU A 1 281 ? -32.044 0.392 40.213 1.00 95.94 281 LEU A CA 1
ATOM 2276 C C . LEU A 1 281 ? -32.300 -0.876 39.390 1.00 95.94 281 LEU A C 1
ATOM 2278 O O . LEU A 1 281 ? -31.559 -1.142 38.445 1.00 95.94 281 LEU A O 1
ATOM 2282 N N . VAL A 1 282 ? -33.371 -1.624 39.672 1.00 95.19 282 VAL A N 1
ATOM 2283 C CA . VAL A 1 282 ? -33.796 -2.778 38.857 1.00 95.19 282 VAL A CA 1
ATOM 2284 C C . VAL A 1 282 ? -34.170 -2.340 37.442 1.00 95.19 282 VAL A C 1
ATOM 2286 O O . VAL A 1 282 ? -33.786 -2.983 36.463 1.00 95.19 282 VAL A O 1
ATOM 2289 N N . THR A 1 283 ? -34.868 -1.213 37.305 1.00 95.94 283 THR A N 1
ATOM 2290 C CA . THR A 1 283 ? -35.197 -0.650 35.989 1.00 95.94 283 THR A CA 1
ATOM 2291 C C . THR A 1 283 ? -33.930 -0.236 35.236 1.00 95.94 283 THR A C 1
ATOM 2293 O O . THR A 1 283 ? -33.759 -0.599 34.069 1.00 95.94 283 THR A O 1
ATOM 2296 N N . ALA A 1 284 ? -33.003 0.453 35.909 1.00 95.25 284 ALA A N 1
ATOM 2297 C CA . ALA A 1 284 ? -31.715 0.846 35.343 1.00 95.25 284 ALA A CA 1
ATOM 2298 C C . ALA A 1 284 ? -30.886 -0.376 34.906 1.00 95.25 284 ALA A C 1
ATOM 2300 O O . ALA A 1 284 ? -30.341 -0.393 33.798 1.00 95.25 284 ALA A O 1
ATOM 2301 N N . TRP A 1 285 ? -30.869 -1.440 35.713 1.00 95.81 285 TRP A N 1
ATOM 2302 C CA . TRP A 1 285 ? -30.219 -2.707 35.386 1.00 95.81 285 TRP A CA 1
ATOM 2303 C C . TRP A 1 285 ? -30.794 -3.346 34.121 1.00 95.81 285 TRP A C 1
ATOM 2305 O O . TRP A 1 285 ? -30.048 -3.679 33.204 1.00 95.81 285 TRP A O 1
ATOM 2315 N N . ASN A 1 286 ? -32.120 -3.463 34.033 1.00 92.75 286 ASN A N 1
ATOM 2316 C CA . ASN A 1 286 ? -32.790 -4.065 32.878 1.00 92.75 286 ASN A CA 1
ATOM 2317 C C . ASN A 1 286 ? -32.610 -3.243 31.594 1.00 92.75 286 ASN A C 1
ATOM 2319 O O . ASN A 1 286 ? -32.616 -3.797 30.498 1.00 92.75 286 ASN A O 1
ATOM 2323 N N . SER A 1 287 ? -32.433 -1.926 31.725 1.00 93.69 287 SER A N 1
ATOM 2324 C CA . SER A 1 287 ? -32.106 -1.039 30.604 1.00 93.69 287 SER A CA 1
ATOM 2325 C C . SER A 1 287 ? -30.618 -1.025 30.234 1.00 93.69 287 SER A C 1
ATOM 2327 O O . SER A 1 287 ? -30.242 -0.470 29.199 1.00 93.69 287 SER A O 1
ATOM 2329 N N . SER A 1 288 ? -29.758 -1.627 31.060 1.00 91.12 288 SER A N 1
ATOM 2330 C CA . SER A 1 288 ? -28.322 -1.668 30.811 1.00 91.12 288 SER A CA 1
ATOM 2331 C C . SER A 1 288 ? -27.995 -2.623 29.666 1.00 91.12 288 SER A C 1
ATOM 2333 O O . SER A 1 288 ? -2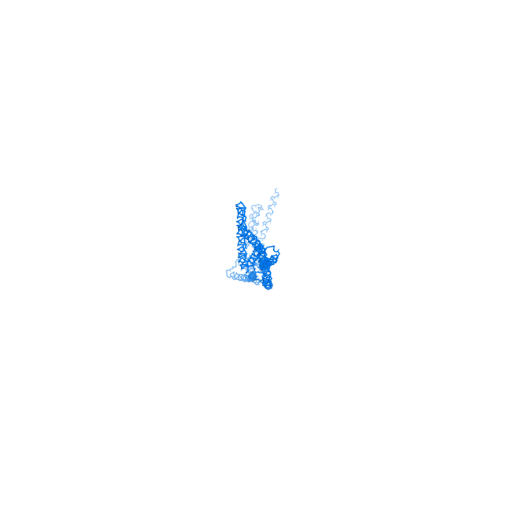8.578 -3.697 29.529 1.00 91.12 288 SER A O 1
ATOM 2335 N N . GLY A 1 289 ? -27.010 -2.249 28.850 1.00 90.81 289 GLY A N 1
ATOM 2336 C CA . GLY A 1 289 ? -26.532 -3.092 27.755 1.00 90.81 289 GLY A CA 1
ATOM 2337 C C . GLY A 1 289 ? -25.853 -4.389 28.220 1.00 90.81 289 GLY A C 1
ATOM 2338 O O . GLY A 1 289 ? -25.772 -4.708 29.406 1.00 90.81 289 GLY A O 1
ATOM 2339 N N . TYR A 1 290 ? -25.307 -5.136 27.263 1.00 90.75 290 TYR A N 1
ATOM 2340 C CA . TYR A 1 290 ? -24.604 -6.399 27.504 1.00 90.75 290 TYR A CA 1
ATOM 2341 C C . TYR A 1 290 ? -23.107 -6.182 27.776 1.00 90.75 290 TYR A C 1
ATOM 2343 O O . TYR A 1 290 ? -22.408 -5.591 26.951 1.00 90.75 290 TYR A O 1
ATOM 2351 N N . ALA A 1 291 ? -22.596 -6.688 28.902 1.00 89.88 291 ALA A N 1
ATOM 2352 C CA . ALA A 1 291 ? -21.208 -6.479 29.338 1.00 89.88 291 ALA A CA 1
ATOM 2353 C C . ALA A 1 291 ? -20.209 -7.502 28.758 1.00 89.88 291 ALA A C 1
ATOM 2355 O O . ALA A 1 291 ? -19.017 -7.450 29.056 1.00 89.88 291 ALA A O 1
ATOM 2356 N N . GLY A 1 292 ? -20.674 -8.427 27.913 1.00 88.75 292 GLY A N 1
ATOM 2357 C CA . GLY A 1 292 ? -19.858 -9.510 27.364 1.00 88.75 292 GLY A CA 1
ATOM 2358 C C . GLY A 1 292 ? -20.046 -10.838 28.099 1.00 88.75 292 GLY A C 1
ATOM 2359 O O . GLY A 1 292 ? -20.400 -10.880 29.274 1.00 88.75 292 GLY A O 1
ATOM 2360 N N . GLN A 1 293 ? -19.783 -11.939 27.391 1.00 86.50 293 GLN A N 1
ATOM 2361 C CA . GLN A 1 293 ? -20.053 -13.299 27.872 1.00 86.50 293 GLN A CA 1
ATOM 2362 C C . GLN A 1 293 ? -19.268 -13.658 29.136 1.00 86.50 293 GLN A C 1
ATOM 2364 O O . GLN A 1 293 ? -19.780 -14.374 29.987 1.00 86.50 293 GLN A O 1
ATOM 2369 N N . GLU A 1 294 ? -18.052 -13.131 29.270 1.00 87.38 294 GLU A N 1
ATOM 2370 C CA . GLU A 1 294 ? -17.150 -13.417 30.389 1.00 87.38 294 GLU A CA 1
ATOM 2371 C C . GLU A 1 294 ? -17.638 -12.845 31.728 1.00 87.38 294 GLU A C 1
ATOM 2373 O O . GLU A 1 294 ? -17.272 -13.359 32.783 1.00 87.38 294 GLU A O 1
ATOM 2378 N N . HIS A 1 295 ? -18.449 -11.783 31.706 1.00 91.25 295 HIS A N 1
ATOM 2379 C CA . HIS A 1 295 ? -18.812 -11.034 32.913 1.00 91.25 295 HIS A CA 1
ATOM 2380 C C . HIS A 1 295 ? -20.314 -10.996 33.195 1.00 91.25 295 HIS A C 1
ATOM 2382 O O . HIS A 1 295 ? -20.700 -10.824 34.349 1.00 91.25 295 HIS A O 1
ATOM 2388 N N . GLU A 1 296 ? -21.165 -11.162 32.178 1.00 91.62 296 GLU A N 1
ATOM 2389 C CA . GLU A 1 296 ? -22.613 -10.964 32.307 1.00 91.62 296 GLU A CA 1
ATOM 2390 C C . GLU A 1 296 ? -23.246 -11.857 33.386 1.00 91.62 296 GLU A C 1
ATOM 2392 O O . GLU A 1 296 ? -24.024 -11.366 34.200 1.00 91.62 296 GLU A O 1
ATOM 2397 N N . GLN A 1 297 ? -22.875 -13.141 33.439 1.00 93.25 297 GLN A N 1
ATOM 2398 C CA . GLN A 1 297 ? -23.433 -14.076 34.419 1.00 93.25 297 GLN A CA 1
ATOM 2399 C C . GLN A 1 297 ? -23.067 -13.682 35.857 1.00 93.25 297 GLN A C 1
ATOM 2401 O O . GLN A 1 297 ? -23.947 -13.566 36.705 1.00 93.25 297 GLN A O 1
ATOM 2406 N N . GLY A 1 298 ? -21.784 -13.421 36.127 1.00 94.75 298 GLY A N 1
ATOM 2407 C CA . GLY A 1 298 ? -21.336 -13.052 37.473 1.00 94.75 298 GLY A CA 1
ATOM 2408 C C . GLY A 1 298 ? -21.888 -11.699 37.931 1.00 94.75 298 GLY A C 1
ATOM 2409 O O . GLY A 1 298 ? -22.194 -11.520 39.108 1.00 94.75 298 GLY A O 1
ATOM 2410 N N . LEU A 1 299 ? -22.052 -10.751 37.004 1.00 95.56 299 LEU A N 1
ATOM 2411 C CA . LEU A 1 299 ? -22.715 -9.475 37.269 1.00 95.56 299 LEU A CA 1
ATOM 2412 C C . LEU A 1 299 ? -24.190 -9.684 37.643 1.00 95.56 299 LEU A C 1
ATOM 2414 O O . LEU A 1 299 ? -24.640 -9.133 38.645 1.00 95.56 299 LEU A O 1
ATOM 2418 N N . TYR A 1 300 ? -24.921 -10.499 36.880 1.00 95.12 300 TYR A N 1
ATOM 2419 C CA . TYR A 1 300 ? -26.322 -10.819 37.155 1.00 95.12 300 TYR A CA 1
ATOM 2420 C C . TYR A 1 300 ? -26.513 -11.498 38.512 1.00 95.12 300 TYR A C 1
ATOM 2422 O O . TYR A 1 300 ? -27.300 -11.017 39.321 1.00 95.12 300 TYR A O 1
ATOM 2430 N N . GLU A 1 301 ? -25.745 -12.551 38.802 1.00 96.38 301 GLU A N 1
ATOM 2431 C CA . GLU A 1 301 ? -25.821 -13.278 40.076 1.00 96.38 301 GLU A CA 1
ATOM 2432 C C . GLU A 1 301 ? -25.601 -12.343 41.274 1.00 96.38 301 GLU A C 1
ATOM 2434 O O . GLU A 1 301 ? -26.377 -12.354 42.231 1.00 96.38 301 GLU A O 1
ATOM 2439 N N . ARG A 1 302 ? -24.586 -11.474 41.196 1.00 97.44 302 ARG A N 1
ATOM 2440 C CA . ARG A 1 302 ? -24.282 -10.496 42.250 1.00 97.44 302 ARG A CA 1
ATOM 2441 C C . ARG A 1 302 ? -25.370 -9.442 42.408 1.00 97.44 302 ARG A C 1
ATOM 2443 O O . ARG A 1 302 ? -25.676 -9.066 43.536 1.00 97.44 302 ARG A O 1
ATOM 2450 N N . PHE A 1 303 ? -25.947 -8.963 41.309 1.00 97.12 303 PHE A N 1
ATOM 2451 C CA . PHE A 1 303 ? -27.047 -8.004 41.363 1.00 97.12 303 PHE A CA 1
ATOM 2452 C C . PHE A 1 303 ? -28.297 -8.620 41.990 1.00 97.12 303 PHE A C 1
ATOM 2454 O O . PHE A 1 303 ? -28.866 -8.038 42.907 1.00 97.12 303 PHE A O 1
ATOM 2461 N N . THR A 1 304 ? -28.693 -9.821 41.560 1.00 95.12 304 THR A N 1
ATOM 2462 C CA . THR A 1 304 ? -29.847 -10.528 42.130 1.00 95.12 304 THR A CA 1
ATOM 2463 C C . THR A 1 304 ? -29.639 -10.835 43.609 1.00 95.12 304 THR A C 1
ATOM 2465 O O . THR A 1 304 ? -30.566 -10.672 44.399 1.00 95.12 304 THR A O 1
ATOM 2468 N N . GLN A 1 305 ? -28.423 -11.217 44.006 1.00 97.12 305 GLN A N 1
ATOM 2469 C CA . GLN A 1 305 ? -28.086 -11.417 45.412 1.00 97.12 305 GLN A CA 1
ATOM 2470 C C . GLN A 1 305 ? -28.217 -10.118 46.220 1.00 97.12 305 GLN A C 1
ATOM 2472 O O . GLN A 1 305 ? -28.849 -10.127 47.273 1.00 97.12 305 GLN A O 1
ATOM 2477 N N . ALA A 1 306 ? -27.655 -9.008 45.730 1.00 96.19 306 ALA A N 1
ATOM 2478 C CA . ALA A 1 306 ? -27.750 -7.709 46.395 1.00 96.19 306 ALA A CA 1
ATOM 2479 C C . ALA A 1 306 ? -29.207 -7.231 46.506 1.00 96.19 306 ALA A C 1
ATOM 2481 O O . ALA A 1 306 ? -29.648 -6.841 47.582 1.00 96.19 306 ALA A O 1
ATOM 2482 N N . ALA A 1 307 ? -29.981 -7.324 45.422 1.00 95.06 307 ALA A N 1
ATOM 2483 C CA . ALA A 1 307 ? -31.396 -6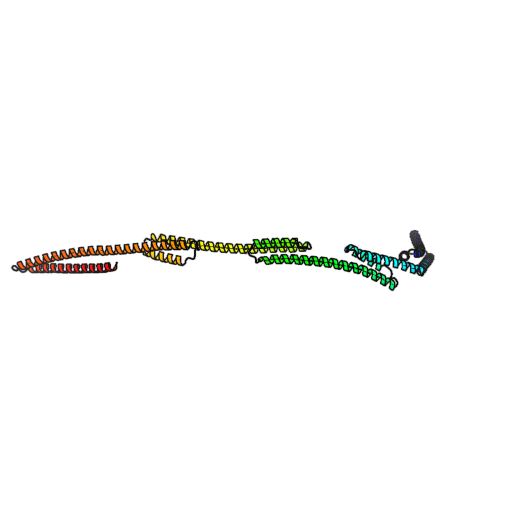.961 45.418 1.00 95.06 307 ALA A CA 1
ATOM 2484 C C . ALA A 1 307 ? -32.208 -7.824 46.397 1.00 95.06 307 ALA A C 1
ATOM 2486 O O . ALA A 1 307 ? -33.032 -7.298 47.139 1.00 95.06 307 ALA A O 1
ATOM 2487 N N . GLY A 1 308 ? -31.939 -9.133 46.450 1.00 94.50 308 GLY A N 1
ATOM 2488 C CA . GLY A 1 308 ? -32.574 -10.043 47.404 1.00 94.50 308 GLY A CA 1
ATOM 2489 C C . GLY A 1 308 ? -32.293 -9.672 48.862 1.00 94.50 308 GLY A C 1
ATOM 2490 O O . GLY A 1 308 ? -33.198 -9.730 49.686 1.00 94.50 308 GLY A O 1
ATOM 2491 N N . GLN A 1 309 ? -31.071 -9.229 49.178 1.00 94.81 309 GLN A N 1
ATOM 2492 C CA . GLN A 1 309 ? -30.733 -8.742 50.521 1.00 94.81 309 GLN A CA 1
ATOM 2493 C C . GLN A 1 309 ? -31.530 -7.489 50.899 1.00 94.81 309 GLN A C 1
ATOM 2495 O O . GLN A 1 309 ? -32.011 -7.396 52.025 1.00 94.81 309 GLN A O 1
ATOM 2500 N N . VAL A 1 310 ? -31.693 -6.543 49.968 1.00 93.56 310 VAL A N 1
ATOM 2501 C CA . VAL A 1 310 ? -32.472 -5.318 50.211 1.00 93.56 310 VAL A CA 1
ATOM 2502 C C . VAL A 1 310 ? -33.955 -5.637 50.385 1.00 93.56 310 VAL A C 1
ATOM 2504 O O . VAL A 1 310 ? -34.565 -5.128 51.319 1.00 93.56 310 VAL A O 1
ATOM 2507 N N . TYR A 1 311 ? -34.526 -6.509 49.546 1.00 93.00 311 TYR A N 1
ATOM 2508 C CA . TYR A 1 311 ? -35.914 -6.952 49.709 1.00 93.00 311 TYR A CA 1
ATOM 2509 C C . TYR A 1 311 ? -36.158 -7.575 51.083 1.00 93.00 311 TYR A C 1
ATOM 2511 O O . TYR A 1 311 ? -37.124 -7.205 51.744 1.00 93.00 311 TYR A O 1
ATOM 2519 N N . GLN A 1 312 ? -35.260 -8.456 51.532 1.00 93.25 312 GLN A N 1
ATOM 2520 C CA . GLN A 1 312 ? -35.378 -9.074 52.849 1.00 93.25 312 GLN A CA 1
ATOM 2521 C C . GLN A 1 312 ? -35.313 -8.030 53.971 1.00 93.25 312 GLN A C 1
ATOM 2523 O O . GLN A 1 312 ? -36.134 -8.055 54.877 1.00 93.25 312 GLN A O 1
ATOM 2528 N N . ALA A 1 313 ? -34.385 -7.071 53.883 1.00 91.38 313 ALA A N 1
ATOM 2529 C CA . ALA A 1 313 ? -34.267 -6.004 54.874 1.00 91.38 313 ALA A CA 1
ATOM 2530 C C . ALA A 1 313 ? -35.515 -5.101 54.927 1.00 91.38 313 ALA A C 1
ATOM 2532 O O . ALA A 1 313 ? -35.927 -4.690 56.010 1.00 91.38 313 ALA A O 1
ATOM 2533 N N . ILE A 1 314 ? -36.131 -4.807 53.774 1.00 90.31 314 ILE A N 1
ATOM 2534 C CA . ILE A 1 314 ? -37.398 -4.062 53.695 1.00 90.31 314 ILE A CA 1
ATOM 2535 C C . ILE A 1 314 ? -38.530 -4.857 54.355 1.00 90.31 314 ILE A C 1
ATOM 2537 O O . ILE A 1 314 ? -39.298 -4.290 55.129 1.00 90.31 314 ILE A O 1
ATOM 2541 N N . GLU A 1 315 ? -38.636 -6.155 54.063 1.00 89.88 315 GLU A N 1
ATOM 2542 C CA . GLU A 1 315 ? -39.665 -7.027 54.635 1.00 89.88 315 GLU A CA 1
ATOM 2543 C C . GLU A 1 315 ? -39.530 -7.133 56.160 1.00 89.88 315 GLU A C 1
ATOM 2545 O O . GLU A 1 315 ? -40.513 -6.921 56.875 1.00 89.88 315 GLU A O 1
ATOM 2550 N N . ASP A 1 316 ? -38.307 -7.350 56.651 1.00 89.25 316 ASP A N 1
ATOM 2551 C CA . ASP A 1 316 ? -37.993 -7.425 58.078 1.00 89.25 316 ASP A CA 1
ATOM 2552 C C . ASP A 1 316 ? -38.333 -6.100 58.792 1.00 89.25 316 ASP A C 1
ATOM 2554 O O . ASP A 1 316 ? -38.993 -6.105 59.835 1.00 89.25 316 ASP A O 1
ATOM 2558 N N . ALA A 1 317 ? -37.958 -4.951 58.212 1.00 88.00 317 ALA A N 1
ATOM 2559 C CA . ALA A 1 317 ? -38.260 -3.628 58.769 1.00 88.00 317 ALA A CA 1
ATOM 2560 C C . ALA A 1 317 ? -39.767 -3.316 58.771 1.00 88.00 317 ALA A C 1
ATOM 2562 O O . ALA A 1 317 ? -40.298 -2.770 59.744 1.00 88.00 317 ALA A O 1
ATOM 2563 N N . ALA A 1 318 ? -40.479 -3.682 57.702 1.00 86.88 318 ALA A N 1
ATOM 2564 C CA . ALA A 1 318 ? -41.926 -3.521 57.622 1.00 86.88 318 ALA A CA 1
ATOM 2565 C C . ALA A 1 318 ? -42.645 -4.405 58.652 1.00 86.88 318 ALA A C 1
ATOM 2567 O O . ALA A 1 318 ? -43.630 -3.977 59.258 1.00 86.88 318 ALA A O 1
ATOM 2568 N N . GLU A 1 319 ? -42.160 -5.627 58.884 1.00 87.62 319 GLU A N 1
ATOM 2569 C CA . GLU A 1 319 ? -42.718 -6.511 59.902 1.00 87.62 319 GLU A CA 1
ATOM 2570 C C . GLU A 1 319 ? -42.423 -6.027 61.326 1.00 87.62 319 GLU A C 1
ATOM 2572 O O . GLU A 1 319 ? -43.313 -6.071 62.176 1.00 87.62 319 GLU A O 1
ATOM 2577 N N . GLU A 1 320 ? -41.226 -5.503 61.591 1.00 87.69 320 GLU A N 1
ATOM 2578 C CA . GLU A 1 320 ? -40.897 -4.872 62.872 1.00 87.69 320 GLU A CA 1
ATOM 2579 C C . GLU A 1 320 ? -41.800 -3.662 63.145 1.00 87.69 320 GLU A C 1
ATOM 2581 O O . GLU A 1 320 ? -42.400 -3.577 64.216 1.00 87.69 320 GLU A O 1
ATOM 2586 N N . SER A 1 321 ? -42.020 -2.796 62.150 1.00 86.19 321 SER A N 1
ATOM 2587 C CA . SER A 1 321 ? -42.946 -1.663 62.268 1.00 86.19 321 SER A CA 1
ATOM 2588 C C . SER A 1 321 ? -44.389 -2.109 62.550 1.00 86.19 321 SER A C 1
ATOM 2590 O O . SER A 1 321 ? -45.048 -1.551 63.433 1.00 86.19 321 SER A O 1
ATOM 2592 N N . ARG A 1 322 ? -44.876 -3.166 61.874 1.00 85.94 322 ARG A N 1
ATOM 2593 C CA . ARG A 1 322 ? -46.190 -3.773 62.166 1.00 85.94 322 ARG A CA 1
ATOM 2594 C C . ARG A 1 322 ? -46.259 -4.325 63.590 1.00 85.94 322 ARG A C 1
ATOM 2596 O O . ARG A 1 322 ? -47.250 -4.099 64.282 1.00 85.94 322 ARG A O 1
ATOM 2603 N N . ARG A 1 323 ? -45.210 -5.011 64.056 1.00 87.12 323 ARG A N 1
ATOM 2604 C CA . ARG A 1 323 ? -45.129 -5.545 65.427 1.00 87.12 323 ARG A CA 1
ATOM 2605 C C . ARG A 1 323 ? -45.115 -4.435 66.469 1.00 87.12 323 ARG A C 1
ATOM 2607 O O . ARG A 1 323 ? -45.790 -4.568 67.484 1.00 87.12 323 ARG A O 1
ATOM 2614 N N . GLU A 1 324 ? -44.380 -3.351 66.244 1.00 88.19 324 GLU A N 1
ATOM 2615 C CA . GLU A 1 324 ? -44.387 -2.188 67.134 1.00 88.19 324 GLU A CA 1
ATOM 2616 C C . GLU A 1 324 ? -45.757 -1.510 67.176 1.00 88.19 324 GLU A C 1
ATOM 2618 O O . GLU A 1 324 ? -46.234 -1.177 68.259 1.00 88.19 324 GLU A O 1
ATOM 2623 N N . ALA A 1 325 ? -46.419 -1.344 66.028 1.00 87.50 325 ALA A N 1
ATOM 2624 C CA . ALA A 1 325 ? -47.778 -0.812 65.975 1.00 87.50 325 ALA A CA 1
ATOM 2625 C C . ALA A 1 325 ? -48.767 -1.710 66.737 1.00 87.50 325 ALA A C 1
ATOM 2627 O O . ALA A 1 325 ? -49.557 -1.207 67.531 1.00 87.50 325 ALA A O 1
ATOM 2628 N N . ALA A 1 326 ? -48.677 -3.033 66.559 1.00 87.94 326 ALA A N 1
ATOM 2629 C CA . ALA A 1 326 ? -49.476 -3.997 67.310 1.00 87.94 326 ALA A CA 1
ATOM 2630 C C . ALA A 1 326 ? -49.204 -3.916 68.820 1.00 87.94 326 ALA A C 1
ATOM 2632 O O . ALA A 1 326 ? -50.148 -3.919 69.603 1.00 87.94 326 ALA A O 1
ATOM 2633 N N . ARG A 1 327 ? -47.934 -3.795 69.235 1.00 90.25 327 ARG A N 1
ATOM 2634 C CA . ARG A 1 327 ? -47.564 -3.604 70.648 1.00 90.25 327 ARG A CA 1
ATOM 2635 C C . ARG A 1 327 ? -48.179 -2.336 71.224 1.00 90.25 327 ARG A C 1
ATOM 2637 O O . ARG A 1 327 ? -48.787 -2.420 72.276 1.00 90.25 327 ARG A O 1
ATOM 2644 N N . ARG A 1 328 ? -48.108 -1.204 70.513 1.00 90.69 328 ARG A N 1
ATOM 2645 C CA . ARG A 1 328 ? -48.727 0.055 70.965 1.00 90.69 328 ARG A CA 1
ATOM 2646 C C . ARG A 1 328 ? -50.237 -0.072 71.154 1.00 90.69 328 ARG A C 1
ATOM 2648 O O . ARG A 1 328 ? -50.741 0.405 72.157 1.00 90.69 328 ARG A O 1
ATOM 2655 N N . LEU A 1 329 ? -50.936 -0.731 70.224 1.00 90.19 329 LEU A N 1
ATOM 2656 C CA . LEU A 1 329 ? -52.376 -0.988 70.364 1.00 90.19 329 LEU A CA 1
ATOM 2657 C C . LEU A 1 329 ? -52.673 -1.874 71.578 1.00 90.19 329 LEU A C 1
ATOM 2659 O O . LEU A 1 329 ? -53.635 -1.630 72.293 1.00 90.19 329 LEU A O 1
ATOM 2663 N N . VAL A 1 330 ? -51.852 -2.900 71.814 1.00 91.25 330 VAL A N 1
ATOM 2664 C CA . VAL A 1 330 ? -51.999 -3.789 72.974 1.00 91.25 330 VAL A CA 1
ATOM 2665 C C . VAL A 1 330 ? -51.721 -3.050 74.286 1.00 91.25 330 VAL A C 1
ATOM 2667 O O . VAL A 1 330 ? -52.470 -3.240 75.237 1.00 91.25 330 VAL A O 1
ATOM 2670 N N . ASP A 1 331 ? -50.689 -2.209 74.342 1.00 92.69 331 ASP A N 1
ATOM 2671 C CA . ASP A 1 331 ? -50.375 -1.390 75.518 1.00 92.69 331 ASP A CA 1
ATOM 2672 C C . ASP A 1 331 ? -51.527 -0.408 75.816 1.00 92.69 331 ASP A C 1
ATOM 2674 O O . ASP A 1 331 ? -51.998 -0.347 76.946 1.00 92.69 331 ASP A O 1
ATOM 2678 N N . GLU A 1 332 ? -52.069 0.263 74.790 1.00 93.06 332 GLU A N 1
ATOM 2679 C CA . GLU A 1 332 ? -53.245 1.145 74.905 1.00 93.06 332 GLU A CA 1
ATOM 2680 C C . GLU A 1 332 ? -54.494 0.386 75.390 1.00 93.06 332 GLU A C 1
ATOM 2682 O O . GLU A 1 332 ? -55.249 0.879 76.227 1.00 93.06 332 GLU A O 1
ATOM 2687 N N . MET A 1 333 ? -54.693 -0.852 74.925 1.00 89.69 333 MET A N 1
ATOM 2688 C CA . MET A 1 333 ? -55.764 -1.717 75.425 1.00 89.69 333 MET A CA 1
ATOM 2689 C C . MET A 1 333 ? -55.578 -2.108 76.894 1.00 89.69 333 MET A C 1
ATOM 2691 O O . MET A 1 333 ? -56.574 -2.231 77.607 1.00 89.69 333 MET A O 1
ATOM 2695 N N . TYR A 1 334 ? -54.343 -2.354 77.347 1.00 91.50 334 TYR A N 1
ATOM 2696 C CA . TYR A 1 334 ? -54.077 -2.627 78.761 1.00 91.50 334 TYR A CA 1
ATOM 2697 C C . TYR A 1 334 ? -54.400 -1.403 79.620 1.00 91.50 334 TYR A C 1
ATOM 2699 O O . TYR A 1 334 ? -55.109 -1.555 80.611 1.00 91.50 334 TYR A O 1
ATOM 2707 N N . ASP A 1 335 ? -53.982 -0.206 79.199 1.00 93.25 335 ASP A N 1
ATOM 2708 C CA . ASP A 1 335 ? -54.274 1.045 79.911 1.00 93.25 335 ASP A CA 1
ATOM 2709 C C . ASP A 1 335 ? -55.791 1.300 80.028 1.00 93.25 335 ASP A C 1
ATOM 2711 O O . ASP A 1 335 ? -56.295 1.598 81.112 1.00 93.25 335 ASP A O 1
ATOM 2715 N N . LEU A 1 336 ? -56.551 1.124 78.938 1.00 93.25 336 LEU A N 1
ATOM 2716 C CA . LEU A 1 336 ? -58.014 1.269 78.957 1.00 93.25 336 LEU A CA 1
ATOM 2717 C C . LEU A 1 336 ? -58.704 0.204 79.811 1.00 93.25 336 LEU A C 1
ATOM 2719 O O . LEU A 1 336 ? -59.740 0.468 80.423 1.00 93.25 336 LEU A O 1
ATOM 2723 N N . ARG A 1 337 ? -58.151 -1.011 79.857 1.00 92.56 337 ARG A N 1
ATOM 2724 C CA . ARG A 1 337 ? -58.695 -2.086 80.687 1.00 92.56 337 ARG A CA 1
ATOM 2725 C C . ARG A 1 337 ? -58.473 -1.818 82.172 1.00 92.56 337 ARG A C 1
ATOM 2727 O O . ARG A 1 337 ? -59.387 -2.056 82.956 1.00 92.56 337 ARG A O 1
ATOM 2734 N N . ASP A 1 338 ? -57.315 -1.276 82.533 1.00 93.75 338 ASP A N 1
ATOM 2735 C CA . ASP A 1 338 ? -57.044 -0.810 83.892 1.00 93.75 338 ASP A CA 1
ATOM 2736 C C . ASP A 1 338 ? -57.991 0.353 84.273 1.00 93.75 338 ASP A C 1
ATOM 2738 O O . ASP A 1 338 ? -58.539 0.356 85.379 1.00 93.75 338 ASP A O 1
ATOM 2742 N N . GLU A 1 339 ? -58.272 1.295 83.354 1.00 93.81 339 GLU A N 1
ATOM 2743 C CA . GLU A 1 339 ? -59.280 2.356 83.560 1.00 93.81 339 GLU A CA 1
ATOM 2744 C C . GLU A 1 339 ? -60.688 1.769 83.765 1.00 93.81 339 GLU A C 1
ATOM 2746 O O . GLU A 1 339 ? -61.414 2.196 84.667 1.00 93.81 339 GLU A O 1
ATOM 2751 N N . ALA A 1 340 ? -61.079 0.774 82.963 1.00 91.69 340 ALA A N 1
ATOM 2752 C CA . ALA A 1 340 ? -62.368 0.098 83.091 1.00 91.69 340 ALA A CA 1
ATOM 2753 C C . ALA A 1 340 ? -62.520 -0.597 84.456 1.00 91.69 340 ALA A C 1
ATOM 2755 O O . ALA A 1 340 ? -63.543 -0.415 85.118 1.00 91.69 340 ALA A O 1
ATOM 2756 N N . ASP A 1 341 ? -61.491 -1.315 84.919 1.00 93.56 341 ASP A N 1
ATOM 2757 C CA . ASP A 1 341 ? -61.486 -1.962 86.237 1.00 93.56 341 ASP A CA 1
ATOM 2758 C C . ASP A 1 341 ? -61.581 -0.925 87.382 1.00 93.56 341 ASP A C 1
ATOM 2760 O O . ASP A 1 341 ? -62.296 -1.139 88.371 1.00 93.56 341 ASP A O 1
ATOM 2764 N N . GLU A 1 342 ? -60.918 0.234 87.257 1.00 93.06 342 GLU A N 1
ATOM 2765 C CA . GLU A 1 342 ? -61.023 1.334 88.229 1.00 93.06 342 GLU A CA 1
ATOM 2766 C C . GLU A 1 342 ? -62.427 1.962 88.240 1.00 93.06 342 GLU A C 1
ATOM 2768 O O . GLU A 1 342 ? -62.992 2.229 89.310 1.00 93.06 342 GLU A O 1
ATOM 2773 N N . LEU A 1 343 ? -63.024 2.179 87.066 1.00 92.44 343 LEU A N 1
ATOM 2774 C CA . LEU A 1 343 ? -64.397 2.669 86.933 1.00 92.44 343 LEU A CA 1
ATOM 2775 C C . LEU A 1 343 ? -65.396 1.685 87.546 1.00 92.44 343 LEU A C 1
ATOM 2777 O O . LEU A 1 343 ? -66.255 2.109 88.323 1.00 92.44 343 LEU A O 1
ATOM 2781 N N . ASP A 1 344 ? -65.248 0.386 87.285 1.00 92.06 344 ASP A N 1
ATOM 2782 C CA . ASP A 1 344 ? -66.071 -0.667 87.886 1.00 92.06 344 ASP A CA 1
ATOM 2783 C C . ASP A 1 344 ? -65.964 -0.666 89.416 1.00 92.06 344 ASP A C 1
ATOM 2785 O O . ASP A 1 344 ? -66.979 -0.733 90.125 1.00 92.06 344 ASP A O 1
ATOM 2789 N N . HIS A 1 345 ? -64.747 -0.509 89.948 1.00 93.94 345 HIS A N 1
ATOM 2790 C CA . HIS A 1 345 ? -64.529 -0.384 91.385 1.00 93.94 345 HIS A CA 1
ATOM 2791 C C . HIS A 1 345 ? -65.234 0.852 91.966 1.00 93.94 345 HIS A C 1
ATOM 2793 O O . HIS A 1 345 ? -65.954 0.747 92.962 1.00 93.94 345 HIS A O 1
ATOM 2799 N N . ARG A 1 346 ? -65.114 2.015 91.315 1.00 93.12 346 ARG A N 1
ATOM 2800 C CA . ARG A 1 346 ? -65.780 3.262 91.737 1.00 93.12 346 ARG A CA 1
ATOM 2801 C C . ARG A 1 346 ? -67.301 3.169 91.658 1.00 93.12 346 ARG A C 1
ATOM 2803 O O . ARG A 1 346 ? -67.984 3.678 92.548 1.00 93.12 346 ARG A O 1
ATOM 2810 N N . ILE A 1 347 ? -67.842 2.510 90.631 1.00 91.31 347 ILE A N 1
ATOM 2811 C CA . ILE A 1 347 ? -69.276 2.218 90.504 1.00 91.31 347 ILE A CA 1
ATOM 2812 C C . ILE A 1 347 ? -69.727 1.339 91.669 1.00 91.31 347 ILE A C 1
ATOM 2814 O O . ILE A 1 347 ? -70.775 1.598 92.264 1.00 91.31 347 ILE A O 1
ATOM 2818 N N . TYR A 1 348 ? -68.959 0.300 92.004 1.00 91.94 348 TYR A N 1
ATOM 2819 C CA . TYR A 1 348 ? -69.254 -0.565 93.141 1.00 91.94 348 TYR A CA 1
ATOM 2820 C C . TYR A 1 348 ? -69.260 0.221 94.459 1.00 91.94 348 TYR A C 1
ATOM 2822 O O . TYR A 1 348 ? -70.242 0.152 95.199 1.00 91.94 348 TYR A O 1
ATOM 2830 N N . GLU A 1 349 ? -68.229 1.025 94.732 1.00 92.25 349 GLU A N 1
ATOM 2831 C CA . GLU A 1 349 ? -68.169 1.873 95.928 1.00 92.25 349 GLU A CA 1
ATOM 2832 C C . GLU A 1 349 ? -69.338 2.864 96.002 1.00 92.25 349 GLU A C 1
ATOM 2834 O O . GLU A 1 349 ? -69.975 2.994 97.050 1.00 92.25 349 GLU A O 1
ATOM 2839 N N . ALA A 1 350 ? -69.657 3.538 94.893 1.00 89.44 350 ALA A N 1
ATOM 2840 C CA . ALA A 1 350 ? -70.779 4.468 94.813 1.00 89.44 350 ALA A CA 1
ATOM 2841 C C . ALA A 1 350 ? -72.124 3.760 95.044 1.00 89.44 350 ALA A C 1
ATOM 2843 O O . ALA A 1 350 ? -72.967 4.266 95.782 1.00 89.44 350 ALA A O 1
ATOM 2844 N N . LYS A 1 351 ? -72.318 2.544 94.510 1.00 90.31 351 LYS A N 1
ATOM 2845 C CA . LYS A 1 351 ? -73.505 1.712 94.788 1.00 90.31 351 LYS A CA 1
ATOM 2846 C C . LYS A 1 351 ? -73.607 1.318 96.258 1.00 90.31 351 LYS A C 1
ATOM 2848 O O . LYS A 1 351 ? -74.707 1.338 96.808 1.00 90.31 351 LYS A O 1
ATOM 2853 N N . VAL A 1 352 ? -72.490 0.970 96.899 1.00 91.00 352 VAL A N 1
ATOM 2854 C CA . VAL A 1 352 ? -72.455 0.676 98.339 1.00 91.00 352 VAL A CA 1
ATOM 2855 C C . VAL A 1 352 ? -72.835 1.924 99.140 1.00 91.00 352 VAL A C 1
ATOM 2857 O O . VAL A 1 352 ? -73.715 1.840 99.996 1.00 91.00 352 VAL A O 1
ATOM 2860 N N . ARG A 1 353 ? -72.265 3.097 98.819 1.00 89.50 353 ARG A N 1
ATOM 2861 C CA . ARG A 1 353 ? -72.641 4.377 99.451 1.00 89.50 353 ARG A CA 1
ATOM 2862 C C . ARG A 1 353 ? -74.120 4.701 99.256 1.00 89.50 353 ARG A C 1
ATOM 2864 O O . ARG A 1 353 ? -74.793 5.036 100.227 1.00 89.50 353 ARG A O 1
ATOM 2871 N N . LEU A 1 354 ? -74.637 4.553 98.037 1.00 87.56 354 LEU A N 1
ATOM 2872 C CA . LEU A 1 354 ? -76.050 4.749 97.719 1.00 87.56 354 LEU A CA 1
ATOM 2873 C C . LEU A 1 354 ? -76.937 3.794 98.534 1.00 87.56 354 LEU A C 1
ATOM 2875 O O . LEU A 1 354 ? -77.917 4.233 99.132 1.00 87.56 354 LEU A O 1
ATOM 2879 N N . SER A 1 355 ? -76.579 2.509 98.619 1.00 87.50 355 SER A N 1
ATOM 2880 C CA . SER A 1 355 ? -77.284 1.516 99.439 1.00 87.50 355 SER A CA 1
ATOM 2881 C C . SER A 1 355 ? -77.295 1.900 100.922 1.00 87.50 355 SER A C 1
ATOM 2883 O O . SER A 1 355 ? -78.345 1.842 101.562 1.00 87.50 355 SER A O 1
ATOM 2885 N N . ASP A 1 356 ? -76.162 2.347 101.466 1.00 85.06 356 ASP A N 1
ATOM 2886 C CA . ASP A 1 356 ? -76.061 2.841 102.843 1.00 85.06 356 ASP A CA 1
ATOM 2887 C C . ASP A 1 356 ? -76.922 4.093 103.070 1.00 85.06 356 ASP A C 1
ATOM 2889 O O . ASP A 1 356 ? -77.584 4.221 104.104 1.00 85.06 356 ASP A O 1
ATOM 2893 N N . MET A 1 357 ? -76.941 5.026 102.114 1.00 83.25 357 MET A N 1
ATOM 2894 C CA . MET A 1 357 ? -77.770 6.234 102.158 1.00 83.25 357 MET A CA 1
ATOM 2895 C C . MET A 1 357 ? -79.267 5.894 102.126 1.00 83.25 357 MET A C 1
ATOM 2897 O O . MET A 1 357 ? -80.022 6.432 102.940 1.00 83.25 357 MET A O 1
ATOM 2901 N N . MET A 1 358 ? -79.686 4.959 101.267 1.00 78.75 358 MET A N 1
ATOM 2902 C CA . MET A 1 358 ? -81.066 4.460 101.191 1.00 78.75 358 MET A CA 1
ATOM 2903 C C . MET A 1 358 ? -81.479 3.709 102.468 1.00 78.75 358 MET A C 1
ATOM 2905 O O . MET A 1 358 ? -82.548 3.974 103.014 1.00 78.75 358 MET A O 1
ATOM 2909 N N . ALA A 1 359 ? -80.619 2.848 103.022 1.00 77.31 359 ALA A N 1
ATOM 2910 C CA . ALA A 1 359 ? -80.891 2.146 104.281 1.00 77.31 359 ALA A CA 1
ATOM 2911 C C . ALA A 1 359 ? -81.033 3.119 105.470 1.00 77.31 359 ALA A C 1
ATOM 2913 O O . ALA A 1 359 ? -81.920 2.972 106.317 1.00 77.31 359 ALA A O 1
ATOM 2914 N N . ARG A 1 360 ? -80.202 4.172 105.517 1.00 70.75 360 ARG A N 1
ATOM 2915 C CA . ARG A 1 360 ? -80.321 5.266 106.500 1.00 70.75 360 ARG A CA 1
ATOM 2916 C C . ARG A 1 360 ? -81.602 6.083 106.308 1.00 70.75 360 ARG A C 1
ATOM 2918 O O . ARG A 1 360 ? -82.165 6.554 107.296 1.00 70.75 360 ARG A O 1
ATOM 2925 N N . GLN A 1 361 ? -82.080 6.240 105.073 1.00 64.94 361 GLN A N 1
ATOM 2926 C CA . GLN A 1 361 ? -83.359 6.884 104.765 1.00 64.94 361 GLN A CA 1
ATOM 2927 C C . GLN A 1 361 ? -84.551 6.034 105.239 1.00 64.94 361 GLN A C 1
ATOM 2929 O O . GLN A 1 361 ? -85.458 6.567 105.879 1.00 64.94 361 GLN A O 1
ATOM 2934 N N . GLU A 1 362 ? -84.532 4.716 105.013 1.00 58.22 362 GLU A N 1
ATOM 2935 C CA . GLU A 1 362 ? -85.578 3.789 105.472 1.00 58.22 362 GLU A CA 1
ATOM 2936 C C . GLU A 1 362 ? -85.649 3.678 106.999 1.00 58.22 362 GLU A C 1
ATOM 2938 O O . GLU A 1 362 ? -86.744 3.676 107.564 1.00 58.22 362 GLU A O 1
ATOM 2943 N N . SER A 1 363 ? -84.498 3.663 107.681 1.00 54.56 363 SER A N 1
ATOM 2944 C CA . SER A 1 363 ? -84.425 3.624 109.148 1.00 54.56 363 SER A CA 1
ATOM 2945 C C . SER A 1 363 ? -84.828 4.951 109.815 1.00 54.56 363 SER A C 1
ATOM 2947 O O . SER A 1 363 ? -85.125 4.972 111.008 1.00 54.56 363 SER A O 1
ATOM 2949 N N . SER A 1 364 ? -84.856 6.054 109.058 1.00 50.22 364 SER A N 1
ATOM 2950 C CA . SER A 1 364 ? -85.194 7.411 109.511 1.00 50.22 364 SER A CA 1
ATOM 2951 C C . SER A 1 364 ? -86.639 7.815 109.189 1.00 50.22 364 SER A C 1
ATOM 2953 O O . SER A 1 364 ? -86.979 8.990 109.317 1.00 50.22 364 SER A O 1
ATOM 2955 N N . ARG A 1 365 ? -87.515 6.867 108.821 1.00 50.53 365 ARG A N 1
ATOM 2956 C CA . ARG A 1 365 ? -88.961 7.075 108.580 1.00 50.53 365 ARG A CA 1
ATOM 2957 C C . ARG A 1 365 ? -89.755 7.633 109.785 1.00 50.53 365 ARG A C 1
ATOM 2959 O O . ARG A 1 365 ? -90.978 7.692 109.709 1.00 50.53 365 ARG A O 1
ATOM 2966 N N . ASN A 1 366 ? -89.088 8.026 110.876 1.00 52.06 366 ASN A N 1
ATOM 2967 C CA . ASN A 1 366 ? -89.691 8.357 112.164 1.00 52.06 366 ASN A CA 1
ATOM 2968 C C . ASN A 1 366 ? -89.405 9.783 112.700 1.00 52.06 366 ASN A C 1
ATOM 2970 O O . ASN A 1 366 ? -89.750 10.002 113.851 1.00 52.06 366 ASN A O 1
ATOM 2974 N N . ASP A 1 367 ? -88.824 10.738 111.940 1.00 47.72 367 ASP A N 1
ATOM 2975 C CA . ASP A 1 367 ? -88.634 12.142 112.405 1.00 47.72 367 ASP A CA 1
ATOM 2976 C C . ASP A 1 367 ? -88.489 13.220 111.270 1.00 47.72 367 ASP A C 1
ATOM 2978 O O . ASP A 1 367 ? -88.231 12.847 110.125 1.00 47.72 367 ASP A O 1
ATOM 2982 N N . PRO A 1 368 ? -88.688 14.541 111.560 1.00 45.06 368 PRO A N 1
ATOM 2983 C CA . PRO A 1 368 ? -89.268 15.588 110.676 1.00 45.06 368 PRO A CA 1
ATOM 2984 C C . PRO A 1 368 ? -88.551 16.075 109.388 1.00 45.06 368 PRO A C 1
ATOM 2986 O O . PRO A 1 368 ? -87.365 15.881 109.145 1.00 45.06 368 PRO A O 1
ATOM 2989 N N . TRP A 1 369 ? -89.342 16.810 108.595 1.00 51.03 369 TRP A N 1
ATOM 2990 C CA . TRP A 1 369 ? -89.413 16.962 107.130 1.00 51.03 369 TRP A CA 1
ATOM 2991 C C . TRP A 1 369 ? -88.431 17.922 106.412 1.00 51.03 369 TRP A C 1
ATOM 2993 O O . TRP A 1 369 ? -88.555 18.083 105.202 1.00 51.03 369 TRP A O 1
ATOM 3003 N N . GLU A 1 370 ? -87.441 18.528 107.078 1.00 45.50 370 GLU A N 1
ATOM 3004 C CA . GLU A 1 370 ? -86.429 19.389 106.407 1.00 45.50 370 GLU A CA 1
ATOM 3005 C C . GLU A 1 370 ? -85.121 18.644 106.060 1.00 45.50 370 GLU A C 1
ATOM 3007 O O . GLU A 1 370 ? -84.402 19.021 105.139 1.00 45.50 370 GLU A O 1
ATOM 3012 N N . LEU A 1 371 ? -84.819 17.528 106.737 1.00 52.22 371 LEU A N 1
ATOM 3013 C CA . LEU A 1 371 ? -83.624 16.700 106.481 1.00 52.22 371 LEU A CA 1
ATOM 3014 C C . LEU A 1 371 ? -83.825 15.667 105.358 1.00 52.22 371 LEU A C 1
ATOM 3016 O O . LEU A 1 371 ? -82.889 14.953 104.997 1.00 52.22 371 LEU A O 1
ATOM 3020 N N . THR A 1 372 ? -85.040 15.549 104.821 1.00 57.03 372 THR A N 1
ATOM 3021 C CA . THR A 1 372 ? -85.409 14.550 103.809 1.00 57.03 372 THR A CA 1
ATOM 3022 C C . THR A 1 372 ? -85.157 15.021 102.381 1.00 57.03 372 THR A C 1
ATOM 3024 O O . THR A 1 372 ? -84.797 14.192 101.553 1.00 57.03 372 THR A O 1
ATOM 3027 N N . GLU A 1 373 ? -85.289 16.321 102.100 1.00 59.47 373 GLU A N 1
ATOM 3028 C CA . GLU A 1 373 ? -85.063 16.897 100.763 1.00 59.47 373 GLU A CA 1
ATOM 3029 C C . GLU A 1 373 ? -83.567 16.911 100.423 1.00 59.47 373 GLU A C 1
ATOM 3031 O O . GLU A 1 373 ? -83.159 16.275 99.461 1.00 59.47 373 GLU A O 1
ATOM 3036 N N . SER A 1 374 ? -82.722 17.446 101.313 1.00 66.00 374 SER A N 1
ATOM 3037 C CA . SER A 1 374 ? -81.256 17.404 101.163 1.00 66.00 374 SER A CA 1
ATOM 3038 C C . SER A 1 374 ? -80.684 15.973 101.091 1.00 66.00 374 SER A C 1
ATOM 3040 O O . SER A 1 374 ? -79.694 15.722 100.404 1.00 66.00 374 SER A O 1
ATOM 3042 N N . ARG A 1 375 ? -81.311 14.993 101.763 1.00 68.81 375 ARG A N 1
ATOM 3043 C CA . ARG A 1 375 ? -80.936 13.570 101.645 1.00 68.81 375 ARG A CA 1
ATOM 3044 C C . ARG A 1 375 ? -81.397 12.946 100.328 1.00 68.81 375 ARG A C 1
ATOM 3046 O O . ARG A 1 375 ? -80.658 12.139 99.774 1.00 68.81 375 ARG A O 1
ATOM 3053 N N . ALA A 1 376 ? -82.589 13.294 99.842 1.00 72.00 376 ALA A N 1
ATOM 3054 C CA . ALA A 1 376 ? -83.077 12.858 98.537 1.00 72.00 376 ALA A CA 1
ATOM 3055 C C . ALA A 1 376 ? -82.220 13.442 97.403 1.00 72.00 376 ALA A C 1
ATOM 3057 O O . ALA A 1 376 ? -81.842 12.699 96.505 1.00 72.00 376 ALA A O 1
ATOM 3058 N N . GLU A 1 377 ? -81.816 14.711 97.502 1.00 79.50 377 GLU A N 1
ATOM 3059 C CA . GLU A 1 377 ? -80.860 15.353 96.590 1.00 79.50 377 GLU A CA 1
ATOM 3060 C C . GLU A 1 377 ? -79.491 14.659 96.611 1.00 79.50 377 GLU A C 1
ATOM 3062 O O . GLU A 1 377 ? -78.896 14.444 95.560 1.00 79.50 377 GLU A O 1
ATOM 3067 N N . ALA A 1 378 ? -78.994 14.254 97.787 1.00 78.81 378 ALA A N 1
ATOM 3068 C CA . ALA A 1 378 ? -77.741 13.504 97.897 1.00 78.81 378 ALA A CA 1
ATOM 3069 C C . ALA A 1 378 ? -77.838 12.094 97.279 1.00 78.81 378 ALA A C 1
ATOM 3071 O O . ALA A 1 378 ? -76.898 11.644 96.630 1.00 78.81 378 ALA A O 1
ATOM 3072 N N . ILE A 1 379 ? -78.970 11.401 97.450 1.00 82.50 379 ILE A N 1
ATOM 3073 C CA . ILE A 1 379 ? -79.253 10.102 96.811 1.00 82.50 379 ILE A CA 1
ATOM 3074 C C . ILE A 1 379 ? -79.364 10.259 95.290 1.00 82.50 379 ILE A C 1
ATOM 3076 O O . ILE A 1 379 ? -78.804 9.456 94.548 1.00 82.50 379 ILE A O 1
ATOM 3080 N N . GLU A 1 380 ? -80.042 11.305 94.818 1.00 84.25 380 GLU A N 1
ATOM 3081 C CA . GLU A 1 380 ? -80.148 11.626 93.395 1.00 84.25 380 GLU A CA 1
ATOM 3082 C C . GLU A 1 380 ? -78.778 11.984 92.798 1.00 84.25 380 GLU A C 1
ATOM 3084 O O . GLU A 1 380 ? -78.453 11.534 91.700 1.00 84.25 380 GLU A O 1
ATOM 3089 N N . ALA A 1 381 ? -77.946 12.738 93.520 1.00 84.50 381 ALA A N 1
ATOM 3090 C CA . ALA A 1 381 ? -76.585 13.067 93.106 1.00 84.50 381 ALA A CA 1
ATOM 3091 C C . ALA A 1 381 ? -75.683 11.824 93.025 1.00 84.50 381 ALA A C 1
ATOM 3093 O O . ALA A 1 381 ? -74.956 11.674 92.044 1.00 84.50 381 ALA A O 1
ATOM 3094 N N . GLU A 1 382 ? -75.759 10.908 93.999 1.00 86.44 382 GLU A N 1
ATOM 3095 C CA . GLU A 1 382 ? -74.990 9.654 93.973 1.00 86.44 382 GLU A CA 1
ATOM 3096 C C . GLU A 1 382 ? -75.492 8.708 92.862 1.00 86.44 382 GLU A C 1
ATOM 3098 O O . GLU A 1 382 ? -74.685 8.061 92.199 1.00 86.44 382 GLU A O 1
ATOM 3103 N N . SER A 1 383 ? -76.803 8.677 92.577 1.00 85.62 383 SER A N 1
ATOM 3104 C CA . SER A 1 383 ? -77.359 7.953 91.421 1.00 85.62 383 SER A CA 1
ATOM 3105 C C . SER A 1 383 ? -76.857 8.530 90.095 1.00 85.62 383 SER A C 1
ATOM 3107 O O . SER A 1 383 ? -76.394 7.775 89.246 1.00 85.62 383 SER A O 1
ATOM 3109 N N . LYS A 1 384 ? -76.875 9.862 89.933 1.00 89.69 384 LYS A N 1
ATOM 3110 C CA . LYS A 1 384 ? -76.330 10.537 88.742 1.00 89.69 384 LYS A CA 1
ATOM 3111 C C . LYS A 1 384 ? -74.833 10.284 88.569 1.00 89.69 384 LYS A C 1
ATOM 3113 O O . LYS A 1 384 ? -74.368 10.168 87.441 1.00 89.69 384 LYS A O 1
ATOM 3118 N N . LEU A 1 385 ? -74.079 10.187 89.666 1.00 90.50 385 LEU A N 1
ATOM 3119 C CA . LEU A 1 385 ? -72.666 9.810 89.630 1.00 90.50 385 LEU A CA 1
ATOM 3120 C C . LEU A 1 385 ? -72.482 8.368 89.140 1.00 90.50 385 LEU A C 1
ATOM 3122 O O . LEU A 1 385 ? -71.602 8.125 88.323 1.00 90.50 385 LEU A O 1
ATOM 3126 N N . ILE A 1 386 ? -73.301 7.422 89.610 1.00 88.38 386 ILE A N 1
ATOM 3127 C CA . ILE A 1 386 ? -73.269 6.029 89.136 1.00 88.38 386 ILE A CA 1
ATOM 3128 C C . ILE A 1 386 ? -73.588 5.951 87.642 1.00 88.38 386 ILE A C 1
ATOM 3130 O O . ILE A 1 386 ? -72.899 5.223 86.932 1.00 88.38 386 ILE A O 1
ATOM 3134 N N . ASP A 1 387 ? -74.593 6.691 87.171 1.00 89.50 387 ASP A N 1
ATOM 3135 C CA . ASP A 1 387 ? -74.951 6.730 85.751 1.00 89.50 387 ASP A CA 1
ATOM 3136 C C . ASP A 1 387 ? -73.807 7.326 84.916 1.00 89.50 387 ASP A C 1
ATOM 3138 O O . ASP A 1 387 ? -73.361 6.693 83.969 1.00 89.50 387 ASP A O 1
ATOM 3142 N N . ALA A 1 388 ? -73.219 8.450 85.340 1.00 90.31 388 ALA A N 1
ATOM 3143 C CA . ALA A 1 388 ? -72.074 9.051 84.650 1.00 90.31 388 ALA A CA 1
ATOM 3144 C C . ALA A 1 388 ? -70.825 8.145 84.628 1.00 90.31 388 ALA A C 1
ATOM 3146 O O . ALA A 1 388 ? -70.093 8.116 83.641 1.00 90.31 388 ALA A O 1
ATOM 3147 N N . LEU A 1 389 ? -70.561 7.406 85.712 1.00 91.62 389 LEU A N 1
ATOM 3148 C CA . LEU A 1 389 ? -69.470 6.427 85.752 1.00 91.62 389 LEU A CA 1
ATOM 3149 C C . LEU A 1 389 ? -69.753 5.224 84.848 1.00 91.62 389 LEU A C 1
ATOM 3151 O O . LEU A 1 389 ? -68.825 4.707 84.235 1.00 91.62 389 LEU A O 1
ATOM 3155 N N . ARG A 1 390 ? -71.013 4.784 84.759 1.00 89.94 390 ARG A N 1
ATOM 3156 C CA . ARG A 1 390 ? -71.429 3.708 83.856 1.00 89.94 390 ARG A CA 1
ATOM 3157 C C . ARG A 1 390 ? -71.310 4.134 82.394 1.00 89.94 390 ARG A C 1
ATOM 3159 O O . ARG A 1 390 ? -70.794 3.347 81.616 1.00 89.94 390 ARG A O 1
ATOM 3166 N N . ASP A 1 391 ? -71.726 5.349 82.049 1.00 92.88 391 ASP A N 1
ATOM 3167 C CA . ASP A 1 391 ? -71.588 5.888 80.691 1.00 92.88 391 ASP A CA 1
ATOM 3168 C C . ASP A 1 391 ? -70.109 5.942 80.281 1.00 92.88 391 ASP A C 1
ATOM 3170 O O . ASP A 1 391 ? -69.745 5.529 79.184 1.00 92.88 391 ASP A O 1
ATOM 3174 N N . ARG A 1 392 ? -69.230 6.380 81.196 1.00 93.62 392 ARG A N 1
ATOM 3175 C CA . ARG A 1 392 ? -67.780 6.386 80.957 1.00 93.62 392 ARG A CA 1
ATOM 3176 C C . ARG A 1 392 ? -67.202 4.975 80.817 1.00 93.62 392 ARG A C 1
ATOM 3178 O O . ARG A 1 392 ? -66.314 4.774 80.001 1.00 93.62 392 ARG A O 1
ATOM 3185 N N . LEU A 1 393 ? -67.689 4.014 81.601 1.00 91.75 393 LEU A N 1
ATOM 3186 C CA . LEU A 1 393 ? -67.295 2.609 81.475 1.00 91.75 393 LEU A CA 1
ATOM 3187 C C . LEU A 1 393 ? -67.756 2.007 80.137 1.00 91.75 393 LEU A C 1
ATOM 3189 O O . LEU A 1 393 ? -67.039 1.216 79.539 1.00 91.75 393 LEU A O 1
ATOM 3193 N N . GLU A 1 394 ? -68.950 2.361 79.664 1.00 92.31 394 GLU A N 1
ATOM 3194 C CA . GLU A 1 394 ? -69.451 1.918 78.360 1.00 92.31 394 GLU A CA 1
ATOM 3195 C C . GLU A 1 394 ? -68.584 2.472 77.220 1.00 92.31 394 GLU A C 1
ATOM 3197 O O . GLU A 1 394 ? -68.159 1.707 76.359 1.00 92.31 394 GLU A O 1
ATOM 3202 N N . GLU A 1 395 ? -68.212 3.754 77.290 1.00 93.00 395 GLU A N 1
ATOM 3203 C CA . GLU A 1 395 ? -67.282 4.393 76.348 1.00 93.00 395 GLU A CA 1
ATOM 3204 C C . GLU A 1 395 ? -65.907 3.699 76.321 1.00 93.00 395 GLU A C 1
ATOM 3206 O O . GLU A 1 395 ? -65.410 3.367 75.247 1.00 93.00 395 GLU A O 1
ATOM 3211 N N . THR A 1 396 ? -65.306 3.398 77.481 1.00 91.88 396 THR A N 1
ATOM 3212 C CA . THR A 1 396 ? -63.997 2.718 77.516 1.00 91.88 396 THR A CA 1
ATOM 3213 C C . THR A 1 396 ? -64.061 1.278 77.003 1.00 91.88 396 THR A C 1
ATOM 3215 O O . THR A 1 396 ? -63.113 0.808 76.374 1.00 91.88 396 THR A O 1
ATOM 3218 N N . MET A 1 397 ? -65.169 0.561 77.220 1.00 91.31 397 MET A N 1
ATOM 3219 C CA . MET A 1 397 ? -65.371 -0.771 76.633 1.00 91.31 397 MET A CA 1
ATOM 3220 C C . MET A 1 397 ? -65.524 -0.724 75.107 1.00 91.31 397 MET A C 1
ATOM 3222 O O . MET A 1 397 ? -65.010 -1.614 74.421 1.00 91.31 397 MET A O 1
ATOM 3226 N N . ASP A 1 398 ? -66.207 0.292 74.576 1.00 92.94 398 ASP A N 1
ATOM 3227 C CA . ASP A 1 398 ? -66.341 0.502 73.133 1.00 92.94 398 ASP A CA 1
ATOM 3228 C C . ASP A 1 398 ? -64.979 0.821 72.491 1.00 92.94 398 ASP A C 1
ATOM 3230 O O . ASP A 1 398 ? -64.625 0.213 71.473 1.00 92.94 398 ASP A O 1
ATOM 3234 N N . ASP A 1 399 ? -64.165 1.670 73.129 1.00 92.44 399 ASP A N 1
ATOM 3235 C CA . ASP A 1 399 ? -62.794 1.974 72.695 1.00 92.44 399 ASP A CA 1
ATOM 3236 C C . ASP A 1 399 ? -61.915 0.704 72.656 1.00 92.44 399 ASP A C 1
ATOM 3238 O O . ASP A 1 399 ? -61.197 0.455 71.680 1.00 92.44 399 ASP A O 1
ATOM 3242 N N . ILE A 1 400 ? -62.015 -0.166 73.672 1.00 90.56 400 ILE A N 1
ATOM 3243 C CA . ILE A 1 400 ? -61.324 -1.469 73.697 1.00 90.56 400 ILE A CA 1
ATOM 3244 C C . ILE A 1 400 ? -61.766 -2.349 72.516 1.00 90.56 400 ILE A C 1
ATOM 3246 O O . ILE A 1 400 ? -60.922 -2.956 71.849 1.00 90.56 400 ILE A O 1
ATOM 3250 N N . ALA A 1 401 ? -63.067 -2.421 72.221 1.00 89.94 401 ALA A N 1
ATOM 3251 C CA . ALA A 1 401 ? -63.592 -3.218 71.110 1.00 89.94 401 ALA A CA 1
ATOM 3252 C C . ALA A 1 401 ? -63.132 -2.691 69.734 1.00 89.94 401 ALA A C 1
ATOM 3254 O O . ALA A 1 401 ? -62.860 -3.476 68.809 1.00 89.94 401 ALA A O 1
ATOM 3255 N N . GLU A 1 402 ? -62.998 -1.370 69.588 1.00 91.69 402 GLU A N 1
ATOM 3256 C CA . GLU A 1 402 ? -62.420 -0.755 68.393 1.00 91.69 402 GLU A CA 1
ATOM 3257 C C . GLU A 1 402 ? -60.938 -1.131 68.237 1.00 91.69 402 GLU A C 1
ATOM 3259 O O . GLU A 1 402 ? -60.515 -1.566 67.156 1.00 91.69 402 GLU A O 1
ATOM 3264 N N . LEU A 1 403 ? -60.150 -1.045 69.314 1.00 90.56 403 LEU A N 1
ATOM 3265 C CA . LEU A 1 403 ? -58.736 -1.431 69.304 1.00 90.56 403 LEU A CA 1
ATOM 3266 C C . LEU A 1 403 ? -58.536 -2.927 69.016 1.00 90.56 403 LEU A C 1
ATOM 3268 O O . LEU A 1 403 ? -57.658 -3.274 68.223 1.00 90.56 403 LEU A O 1
ATOM 3272 N N . GLU A 1 404 ? -59.382 -3.818 69.544 1.00 87.69 404 GLU A N 1
ATOM 3273 C CA . GLU A 1 404 ? -59.368 -5.253 69.208 1.00 87.69 404 GLU A CA 1
ATOM 3274 C C . GLU A 1 404 ? -59.596 -5.509 67.717 1.00 87.69 404 GLU A C 1
ATOM 3276 O O . GLU A 1 404 ? -58.990 -6.406 67.116 1.00 87.69 404 GLU A O 1
ATOM 3281 N N . THR A 1 405 ? -60.497 -4.734 67.115 1.00 89.44 405 THR A N 1
ATOM 3282 C CA . THR A 1 405 ? -60.795 -4.815 65.685 1.00 89.44 405 THR A CA 1
ATOM 3283 C C . THR A 1 405 ? -59.599 -4.334 64.870 1.00 89.44 405 THR A C 1
ATOM 3285 O O . THR A 1 405 ? -59.204 -4.990 63.905 1.00 89.44 405 THR A O 1
ATOM 3288 N N . ARG A 1 406 ? -58.968 -3.228 65.284 1.00 87.94 406 ARG A N 1
ATOM 3289 C CA . ARG A 1 406 ? -57.743 -2.708 64.660 1.00 87.94 406 ARG A CA 1
ATOM 3290 C C . ARG A 1 406 ? -56.592 -3.705 64.772 1.00 87.94 406 ARG A C 1
ATOM 3292 O O . ARG A 1 406 ? -55.953 -3.972 63.762 1.00 87.94 406 ARG A O 1
ATOM 3299 N N . LEU A 1 407 ? -56.376 -4.321 65.933 1.00 86.94 407 LEU A N 1
ATOM 3300 C CA . LEU A 1 407 ? -55.342 -5.339 66.143 1.00 86.94 407 LEU A CA 1
ATOM 3301 C C . LEU A 1 407 ? -55.552 -6.568 65.246 1.00 86.94 407 LEU A C 1
ATOM 3303 O O . LEU A 1 407 ? -54.597 -7.075 64.661 1.00 86.94 407 LEU A O 1
ATOM 3307 N N . ARG A 1 408 ? -56.807 -7.007 65.074 1.00 83.88 408 ARG A N 1
ATOM 3308 C CA . ARG A 1 408 ? -57.172 -8.087 64.140 1.00 83.88 408 ARG A CA 1
ATOM 3309 C C . ARG A 1 408 ? -56.820 -7.782 62.684 1.00 83.88 408 ARG A C 1
ATOM 3311 O O . ARG A 1 408 ? -56.616 -8.717 61.920 1.00 83.88 408 ARG A O 1
ATOM 3318 N N . ASN A 1 409 ? -56.747 -6.502 62.324 1.00 80.81 409 ASN A N 1
ATOM 3319 C CA . ASN A 1 409 ? -56.428 -6.031 60.978 1.00 80.81 409 ASN A CA 1
ATOM 3320 C C . ASN A 1 409 ? -54.936 -5.682 60.785 1.00 80.81 409 ASN A C 1
ATOM 3322 O O . ASN A 1 409 ? -54.554 -5.286 59.687 1.00 80.81 409 ASN A O 1
ATOM 3326 N N . VAL A 1 410 ? -54.106 -5.769 61.835 1.00 76.81 410 VAL A N 1
ATOM 3327 C CA . VAL A 1 410 ? -52.654 -5.481 61.786 1.00 76.81 410 VAL A CA 1
ATOM 3328 C C . VAL A 1 410 ? -51.816 -6.736 61.485 1.00 76.81 410 VAL A C 1
ATOM 3330 O O . VAL A 1 410 ? -50.654 -6.608 61.090 1.00 76.81 410 VAL A O 1
ATOM 3333 N N . GLY A 1 411 ? -52.394 -7.932 61.644 1.00 51.09 411 GLY A N 1
ATOM 3334 C CA . GLY A 1 411 ? -51.820 -9.204 61.178 1.00 51.09 411 GLY A CA 1
ATOM 3335 C C . GLY A 1 411 ? -52.185 -9.491 59.731 1.00 51.09 411 GLY A C 1
ATOM 3336 O O . GLY A 1 411 ? -51.316 -10.057 59.031 1.00 51.09 411 GLY A O 1
#